Protein AF-0000000072545604 (afdb_homodimer)

Radius of gyration: 24.73 Å; Cα contacts (8 Å, |Δi|>4): 692; chains: 2; bounding box: 45×72×50 Å

pLDDT: mean 94.94, std 4.81, range [58.47, 98.81]

Solvent-accessible surface area (backbone atoms only — not comparable to full-atom values): 23671 Å² total; per-residue (Å²): 130,85,77,63,46,30,31,29,39,37,62,46,78,51,24,49,61,66,58,56,50,55,65,50,49,66,22,62,32,35,44,69,42,68,69,63,58,67,57,43,48,42,45,94,83,35,40,44,55,57,47,21,73,75,38,30,64,72,27,38,55,61,40,51,52,48,50,40,52,57,32,48,52,59,54,61,64,79,57,95,70,41,44,32,40,37,27,51,41,45,53,58,49,48,52,54,29,52,50,43,47,35,39,76,68,68,33,35,51,69,56,50,54,51,52,54,47,53,51,51,55,46,35,72,75,68,41,79,67,73,42,59,32,30,38,38,31,43,47,50,42,68,56,12,50,52,46,45,63,71,70,60,47,81,88,56,64,81,69,50,62,68,58,41,44,48,43,44,52,29,47,41,38,42,74,69,68,30,75,85,43,84,63,82,40,54,73,46,78,42,70,41,74,60,56,72,69,57,35,52,52,54,50,60,72,41,42,53,65,75,43,72,72,50,79,82,36,115,130,86,76,62,45,30,31,29,40,38,62,48,78,52,23,49,60,67,59,56,50,55,65,50,50,65,24,63,33,35,43,70,42,69,68,62,58,68,56,40,48,41,45,93,82,36,39,46,55,57,46,21,74,75,37,30,64,71,28,37,55,62,40,50,52,47,50,40,50,56,34,48,51,59,56,63,63,80,56,95,69,41,43,32,39,37,26,52,42,47,54,59,48,47,53,55,29,54,50,43,48,35,40,75,68,70,34,35,50,69,58,50,53,51,52,52,46,52,52,50,57,46,36,75,76,67,58,70,67,72,43,58,31,31,37,38,30,42,47,50,40,68,56,13,50,52,46,45,62,71,69,60,48,79,89,57,63,81,70,51,65,68,58,40,44,48,43,44,49,28,46,41,38,43,75,69,68,29,77,85,42,84,65,80,39,53,74,46,79,42,70,41,72,60,56,71,69,57,37,51,51,54,49,60,72,42,39,53,66,74,44,70,72,52,80,82,35,116

Organism: Lottia gigantea (NCBI:txid225164)

Structure (mmCIF, N/CA/C/O backbone):
data_AF-0000000072545604-model_v1
#
loop_
_entity.id
_entity.type
_entity.pdbx_description
1 polymer 'Deoxynucleoside kinase domain-containing protein'
#
loop_
_atom_site.group_PDB
_atom_site.id
_atom_site.type_symbol
_atom_site.label_atom_id
_atom_site.label_alt_id
_atom_site.label_comp_id
_atom_site.label_asym_id
_atom_site.label_entity_id
_atom_site.label_seq_id
_atom_site.pdbx_PDB_ins_code
_atom_site.Cartn_x
_atom_site.Cartn_y
_atom_site.Cartn_z
_atom_site.occupancy
_atom_site.B_iso_or_equiv
_atom_site.auth_seq_id
_atom_site.auth_comp_id
_atom_site.auth_asym_id
_atom_site.auth_atom_id
_atom_site.pdbx_PDB_model_num
ATOM 1 N N . MET A 1 1 ? -24.25 -4.395 -7.613 1 58.56 1 MET A N 1
ATOM 2 C CA . MET A 1 1 ? -23.328 -4.867 -8.641 1 58.56 1 MET A CA 1
ATOM 3 C C . MET A 1 1 ? -23.266 -6.391 -8.664 1 58.56 1 MET A C 1
ATOM 5 O O . MET A 1 1 ? -23.484 -7.039 -7.641 1 58.56 1 MET A O 1
ATOM 9 N N . LYS A 1 2 ? -23.297 -6.961 -9.906 1 78.19 2 LYS A N 1
ATOM 10 C CA . LYS A 1 2 ? -23.188 -8.406 -10.07 1 78.19 2 LYS A CA 1
ATOM 11 C C . LYS A 1 2 ? -21.969 -8.961 -9.336 1 78.19 2 LYS A C 1
ATOM 13 O O . LYS A 1 2 ? -20.891 -8.359 -9.367 1 78.19 2 LYS A O 1
ATOM 18 N N . LYS A 1 3 ? -22.156 -9.977 -8.562 1 87.12 3 LYS A N 1
ATOM 19 C CA . LYS A 1 3 ? -21.062 -10.594 -7.82 1 87.12 3 LYS A CA 1
ATOM 20 C C . LYS A 1 3 ? -20.078 -11.281 -8.766 1 87.12 3 LYS A C 1
ATOM 22 O O . LYS A 1 3 ? -20.484 -12.031 -9.656 1 87.12 3 LYS A O 1
ATOM 27 N N . ILE A 1 4 ? -18.812 -10.992 -8.648 1 93.56 4 ILE A N 1
ATOM 28 C CA . ILE A 1 4 ? -17.75 -11.656 -9.406 1 93.56 4 ILE A CA 1
ATOM 29 C C . ILE A 1 4 ? -17 -12.633 -8.5 1 93.56 4 ILE A C 1
ATOM 31 O O . ILE A 1 4 ? -16.594 -12.273 -7.395 1 93.56 4 ILE A O 1
ATOM 35 N N . PHE A 1 5 ? -16.906 -13.891 -8.945 1 96 5 PHE A N 1
ATOM 36 C CA . PHE A 1 5 ? -16.125 -14.891 -8.219 1 96 5 PHE A CA 1
ATOM 37 C C . PHE A 1 5 ? -14.648 -14.781 -8.555 1 96 5 PHE A C 1
ATOM 39 O O . PHE A 1 5 ? -14.281 -14.641 -9.719 1 96 5 PHE A O 1
ATOM 46 N N . SER A 1 6 ? -13.875 -14.797 -7.504 1 96.69 6 SER A N 1
ATOM 47 C CA . SER A 1 6 ? -12.438 -14.586 -7.66 1 96.69 6 SER A CA 1
ATOM 48 C C . SER A 1 6 ? -11.664 -15.883 -7.457 1 96.69 6 SER A C 1
ATOM 50 O O . SER A 1 6 ? -11.75 -16.5 -6.395 1 96.69 6 SER A O 1
ATOM 52 N N . VAL A 1 7 ? -10.852 -16.266 -8.484 1 97.88 7 VAL A N 1
ATOM 53 C CA . VAL A 1 7 ? -10.031 -17.469 -8.438 1 97.88 7 VAL A CA 1
ATOM 54 C C . VAL A 1 7 ? -8.562 -17.094 -8.648 1 97.88 7 VAL A C 1
ATOM 56 O O . VAL A 1 7 ? -8.219 -16.406 -9.602 1 97.88 7 VAL A O 1
ATOM 59 N N . ALA A 1 8 ? -7.727 -17.516 -7.75 1 98.44 8 ALA A N 1
ATOM 60 C CA . ALA A 1 8 ? -6.289 -17.328 -7.934 1 98.44 8 ALA A CA 1
ATOM 61 C C . ALA A 1 8 ? -5.605 -18.656 -8.273 1 98.44 8 ALA A C 1
ATOM 63 O O . ALA A 1 8 ? -5.836 -19.672 -7.602 1 98.44 8 ALA A O 1
ATOM 64 N N . VAL A 1 9 ? -4.789 -18.609 -9.305 1 98.62 9 VAL A N 1
ATOM 65 C CA . VAL A 1 9 ? -3.98 -19.766 -9.664 1 98.62 9 VAL A CA 1
ATOM 66 C C . VAL A 1 9 ? -2.566 -19.609 -9.117 1 98.62 9 VAL A C 1
ATOM 68 O O . VAL A 1 9 ? -1.841 -18.688 -9.516 1 98.62 9 VAL A O 1
ATOM 71 N N . GLU A 1 10 ? -2.213 -20.469 -8.242 1 98.75 10 GLU A N 1
ATOM 72 C CA . GLU A 1 10 ? -0.945 -20.406 -7.52 1 98.75 10 GLU A CA 1
ATOM 73 C C . GLU A 1 10 ? -0.049 -21.594 -7.867 1 98.75 10 GLU A C 1
ATOM 75 O O . GLU A 1 10 ? -0.537 -22.641 -8.273 1 98.75 10 GLU A O 1
ATOM 80 N N . GLY A 1 11 ? 1.241 -21.375 -7.66 1 98.56 11 GLY A N 1
ATOM 81 C CA . GLY A 1 11 ? 2.223 -22.422 -7.914 1 98.56 11 GLY A CA 1
ATOM 82 C C . GLY A 1 11 ? 3.6 -21.875 -8.242 1 98.56 11 GLY A C 1
ATOM 83 O O . GLY A 1 11 ? 3.762 -20.672 -8.453 1 98.56 11 GLY A O 1
ATOM 84 N N . ASN A 1 12 ? 4.539 -22.781 -8.289 1 98.12 12 ASN A N 1
ATOM 85 C CA . ASN A 1 12 ? 5.926 -22.453 -8.609 1 98.12 12 ASN A CA 1
ATOM 86 C C . ASN A 1 12 ? 6.066 -21.938 -10.039 1 98.12 12 ASN A C 1
ATOM 88 O O . ASN A 1 12 ? 5.117 -22 -10.82 1 98.12 12 ASN A O 1
ATOM 92 N N . ILE A 1 13 ? 7.184 -21.297 -10.25 1 95.75 13 ILE A N 1
ATOM 93 C CA . ILE A 1 13 ? 7.531 -20.984 -11.633 1 95.75 13 ILE A CA 1
ATOM 94 C C . ILE A 1 13 ? 7.66 -22.266 -12.445 1 95.75 13 ILE A C 1
ATOM 96 O O . ILE A 1 13 ? 8.312 -23.219 -12.016 1 95.75 13 ILE A O 1
ATOM 100 N N . GLY A 1 14 ? 6.93 -22.312 -13.555 1 95.19 14 GLY A N 1
ATOM 101 C CA . GLY A 1 14 ? 6.992 -23.5 -14.391 1 95.19 14 GLY A CA 1
ATOM 102 C C . GLY A 1 14 ? 6.008 -24.578 -13.969 1 95.19 14 GLY A C 1
ATOM 103 O O . GLY A 1 14 ? 6.062 -25.703 -14.469 1 95.19 14 GLY A O 1
ATOM 104 N N . SER A 1 15 ? 5.098 -24.219 -13.086 1 97.25 15 SER A N 1
ATOM 105 C CA . SER A 1 15 ? 4.203 -25.234 -12.562 1 97.25 15 SER A CA 1
ATOM 106 C C . SER A 1 15 ? 3.035 -25.5 -13.508 1 97.25 15 SER A C 1
ATOM 108 O O . SER A 1 15 ? 2.275 -26.453 -13.328 1 97.25 15 SER A O 1
ATOM 110 N N . GLY A 1 16 ? 2.818 -24.625 -14.516 1 94.75 16 GLY A N 1
ATOM 111 C CA . GLY A 1 16 ? 1.759 -24.859 -15.484 1 94.75 16 GLY A CA 1
ATOM 112 C C . GLY A 1 16 ? 0.586 -23.906 -15.312 1 94.75 16 GLY A C 1
ATOM 113 O O . GLY A 1 16 ? -0.517 -24.188 -15.789 1 94.75 16 GLY A O 1
ATOM 114 N N . LYS A 1 17 ? 0.776 -22.812 -14.617 1 95.94 17 LYS A N 1
ATOM 115 C CA . LYS A 1 17 ? -0.293 -21.844 -14.375 1 95.94 17 LYS A CA 1
ATOM 116 C C . LYS A 1 17 ? -0.859 -21.312 -15.688 1 95.94 17 LYS A C 1
ATOM 118 O O . LYS A 1 17 ? -2.078 -21.219 -15.859 1 95.94 17 LYS A O 1
ATOM 123 N N . THR A 1 18 ? 0.037 -20.953 -16.594 1 91.25 18 THR A N 1
ATOM 124 C CA . THR A 1 18 ? -0.375 -20.391 -17.859 1 91.25 18 THR A CA 1
ATOM 125 C C . THR A 1 18 ? -1.271 -21.359 -18.625 1 91.25 18 THR A C 1
ATOM 127 O O . THR A 1 18 ? -2.248 -20.953 -19.25 1 91.25 18 THR A O 1
ATOM 130 N N . THR A 1 19 ? -0.953 -22.625 -18.578 1 91.62 19 THR A N 1
ATOM 131 C CA . THR A 1 19 ? -1.765 -23.641 -19.234 1 91.62 19 THR A CA 1
ATOM 132 C C . THR A 1 19 ? -3.182 -23.656 -18.672 1 91.62 19 THR A C 1
ATOM 134 O O . THR A 1 19 ? -4.156 -23.656 -19.422 1 91.62 19 THR A O 1
ATOM 137 N N . LEU A 1 20 ? -3.295 -23.688 -17.375 1 96 20 LEU A N 1
ATOM 138 C CA . LEU A 1 20 ? -4.609 -23.672 -16.75 1 96 20 LEU A CA 1
ATOM 139 C C . LEU A 1 20 ? -5.363 -22.391 -17.109 1 96 20 LEU A C 1
ATOM 141 O O . LEU A 1 20 ? -6.535 -22.438 -17.484 1 96 20 LEU A O 1
ATOM 145 N N . LEU A 1 21 ? -4.723 -21.266 -17 1 96.81 21 LEU A N 1
ATOM 146 C CA . LEU A 1 21 ? -5.352 -19.984 -17.312 1 96.81 21 LEU A CA 1
ATOM 147 C C . LEU A 1 21 ? -5.836 -19.953 -18.75 1 96.81 21 LEU A C 1
ATOM 149 O O . LEU A 1 21 ? -6.938 -19.469 -19.031 1 96.81 21 LEU A O 1
ATOM 153 N N . ASN A 1 22 ? -5.027 -20.469 -19.625 1 93.69 22 ASN A N 1
ATOM 154 C CA . ASN A 1 22 ? -5.406 -20.516 -21.047 1 93.69 22 ASN A CA 1
ATOM 155 C C . ASN A 1 22 ? -6.633 -21.391 -21.266 1 93.69 22 ASN A C 1
ATOM 157 O O . ASN A 1 22 ? -7.461 -21.109 -22.125 1 93.69 22 ASN A O 1
ATOM 161 N N . PHE A 1 23 ? -6.715 -22.469 -20.547 1 95.19 23 PHE A N 1
ATOM 162 C CA . PHE A 1 23 ? -7.871 -23.344 -20.641 1 95.19 23 PHE A CA 1
ATOM 163 C C . PHE A 1 23 ? -9.156 -22.578 -20.359 1 95.19 23 PHE A C 1
ATOM 165 O O . PHE A 1 23 ? -10.156 -22.75 -21.062 1 95.19 23 PHE A O 1
ATOM 172 N N . PHE A 1 24 ? -9.172 -21.719 -19.406 1 97.06 24 PHE A N 1
ATOM 173 C CA . PHE A 1 24 ? -10.391 -21.031 -18.969 1 97.06 24 PHE A CA 1
ATOM 174 C C . PHE A 1 24 ? -10.602 -19.75 -19.766 1 97.06 24 PHE A C 1
ATOM 176 O O . PHE A 1 24 ? -11.688 -19.172 -19.75 1 97.06 24 PHE A O 1
ATOM 183 N N . LYS A 1 25 ? -9.547 -19.328 -20.406 1 95.69 25 LYS A N 1
ATOM 184 C CA . LYS A 1 25 ? -9.609 -18.078 -21.172 1 95.69 25 LYS A CA 1
ATOM 185 C C . LYS A 1 25 ? -10.641 -18.172 -22.297 1 95.69 25 LYS A C 1
ATOM 187 O O . LYS A 1 25 ? -11.141 -17.156 -22.766 1 95.69 25 LYS A O 1
ATOM 192 N N . LYS A 1 26 ? -11.031 -19.344 -22.688 1 94.44 26 LYS A N 1
ATOM 193 C CA . LYS A 1 26 ? -11.953 -19.578 -23.797 1 94.44 26 LYS A CA 1
ATOM 194 C C . LYS A 1 26 ? -13.383 -19.203 -23.406 1 94.44 26 LYS A C 1
ATOM 196 O O . LYS A 1 26 ? -14.242 -19.047 -24.266 1 94.44 26 LYS A O 1
ATOM 201 N N . TYR A 1 27 ? -13.656 -19.094 -22.172 1 96.25 27 TYR A N 1
ATOM 202 C CA . TYR A 1 27 ? -15.008 -18.781 -21.719 1 96.25 27 TYR A CA 1
ATOM 203 C C . TYR A 1 27 ? -15.219 -17.266 -21.641 1 96.25 27 TYR A C 1
ATOM 205 O O . TYR A 1 27 ? -14.422 -16.547 -21.031 1 96.25 27 TYR A O 1
ATOM 213 N N . ARG A 1 28 ? -16.375 -16.797 -22.141 1 95.69 28 ARG A N 1
ATOM 214 C CA . ARG A 1 28 ? -16.656 -15.375 -22.266 1 95.69 28 ARG A CA 1
ATOM 215 C C . ARG A 1 28 ? -16.938 -14.742 -20.922 1 95.69 28 ARG A C 1
ATOM 217 O O . ARG A 1 28 ? -16.719 -13.539 -20.734 1 95.69 28 ARG A O 1
ATOM 224 N N . ASN A 1 29 ? -17.438 -15.555 -20.031 1 96.38 29 ASN A N 1
ATOM 225 C CA . ASN A 1 29 ? -17.781 -14.984 -18.734 1 96.38 29 ASN A CA 1
ATOM 226 C C . ASN A 1 29 ? -16.641 -15.125 -17.734 1 96.38 29 ASN A C 1
ATOM 228 O O . ASN A 1 29 ? -16.859 -14.969 -16.531 1 96.38 29 ASN A O 1
ATOM 232 N N . VAL A 1 30 ? -15.398 -15.477 -18.25 1 97.19 30 VAL A N 1
ATOM 233 C CA . VAL A 1 30 ? -14.203 -15.555 -17.422 1 97.19 30 VAL A CA 1
ATOM 234 C C . VAL A 1 30 ? -13.18 -14.523 -17.891 1 97.19 30 VAL A C 1
ATOM 236 O O . VAL A 1 30 ? -12.883 -14.43 -19.078 1 97.19 30 VAL A O 1
ATOM 239 N N . GLU A 1 31 ? -12.711 -13.695 -16.969 1 97.44 31 GLU A N 1
ATOM 240 C CA . GLU A 1 31 ? -11.578 -12.812 -17.25 1 97.44 31 GLU A CA 1
ATOM 241 C C . GLU A 1 31 ? -10.297 -13.359 -16.625 1 97.44 31 GLU A C 1
ATOM 243 O O . GLU A 1 31 ? -10.234 -13.594 -15.414 1 97.44 31 GLU A O 1
ATOM 248 N N . VAL A 1 32 ? -9.336 -13.562 -17.484 1 97.5 32 VAL A N 1
ATOM 249 C CA . VAL A 1 32 ? -8.031 -14.023 -17.016 1 97.5 32 VAL A CA 1
ATOM 250 C C . VAL A 1 32 ? -7.074 -12.836 -16.922 1 97.5 32 VAL A C 1
ATOM 252 O O . VAL A 1 32 ? -6.898 -12.086 -17.875 1 97.5 32 VAL A O 1
ATOM 255 N N . LEU A 1 33 ? -6.477 -12.672 -15.734 1 97.25 33 LEU A N 1
ATOM 256 C CA . LEU A 1 33 ? -5.484 -11.625 -15.508 1 97.25 33 LEU A CA 1
ATOM 257 C C . LEU A 1 33 ? -4.133 -12.227 -15.148 1 97.25 33 LEU A C 1
ATOM 259 O O . LEU A 1 33 ? -3.955 -12.75 -14.039 1 97.25 33 LEU A O 1
ATOM 263 N N . VAL A 1 34 ? -3.197 -12.125 -16.047 1 96.38 34 VAL A N 1
ATOM 264 C CA . VAL A 1 34 ? -1.864 -12.672 -15.82 1 96.38 34 VAL A CA 1
ATOM 265 C C . VAL A 1 34 ? -1.019 -11.68 -15.023 1 96.38 34 VAL A C 1
ATOM 267 O O . VAL A 1 34 ? -1.402 -10.516 -14.867 1 96.38 34 VAL A O 1
ATOM 270 N N . GLU A 1 35 ? 0.112 -12.117 -14.492 1 94.25 35 GLU A N 1
ATOM 271 C CA . GLU A 1 35 ? 1.041 -11.211 -13.828 1 94.25 35 GLU A CA 1
ATOM 272 C C . GLU A 1 35 ? 1.521 -10.117 -14.781 1 94.25 35 GLU A C 1
ATOM 274 O O . GLU A 1 35 ? 1.964 -10.406 -15.891 1 94.25 35 GLU A O 1
ATOM 279 N N . PRO A 1 36 ? 1.403 -8.961 -14.367 1 94.56 36 PRO A N 1
ATOM 280 C CA . PRO A 1 36 ? 1.802 -7.859 -15.25 1 94.56 36 PRO A CA 1
ATOM 281 C C . PRO A 1 36 ? 3.305 -7.586 -15.211 1 94.56 36 PRO A C 1
ATOM 283 O O . PRO A 1 36 ? 3.727 -6.488 -14.844 1 94.56 36 PRO A O 1
ATOM 286 N N . VAL A 1 37 ? 4.109 -8.477 -15.672 1 92.5 37 VAL A N 1
ATOM 287 C CA . VAL A 1 37 ? 5.566 -8.414 -15.609 1 92.5 37 VAL A CA 1
ATOM 288 C C . VAL A 1 37 ? 6.066 -7.199 -16.391 1 92.5 37 VAL A C 1
ATOM 290 O O . VAL A 1 37 ? 7.027 -6.543 -15.984 1 92.5 37 VAL A O 1
ATOM 293 N N . GLU A 1 38 ? 5.406 -6.934 -17.438 1 94.19 38 GLU A N 1
ATOM 294 C CA . GLU A 1 38 ? 5.812 -5.793 -18.266 1 94.19 38 GLU A CA 1
ATOM 295 C C . GLU A 1 38 ? 5.715 -4.488 -17.469 1 94.19 38 GLU A C 1
ATOM 297 O O . GLU A 1 38 ? 6.535 -3.586 -17.656 1 94.19 38 GLU A O 1
ATOM 302 N N . LYS A 1 39 ? 4.719 -4.371 -16.625 1 96.19 39 LYS A N 1
ATOM 303 C CA . LYS A 1 39 ? 4.609 -3.197 -15.766 1 96.19 39 LYS A CA 1
ATOM 304 C C . LYS A 1 39 ? 5.805 -3.096 -14.828 1 96.19 39 LYS A C 1
ATOM 306 O O . LYS A 1 39 ? 6.273 -1.995 -14.523 1 96.19 39 LYS A O 1
ATOM 311 N N . TRP A 1 40 ? 6.301 -4.203 -14.383 1 97 40 TRP A N 1
ATOM 312 C CA . TRP A 1 40 ? 7.418 -4.23 -13.445 1 97 40 TRP A CA 1
ATOM 313 C C . TRP A 1 40 ? 8.727 -3.861 -14.141 1 97 40 TRP A C 1
ATOM 315 O O . TRP A 1 40 ? 9.633 -3.311 -13.516 1 97 40 TRP A O 1
ATOM 325 N N . LYS A 1 41 ? 8.773 -4.152 -15.422 1 95.81 41 LYS A N 1
ATOM 326 C CA . LYS A 1 41 ? 10 -3.949 -16.188 1 95.81 41 LYS A CA 1
ATOM 327 C C . LYS A 1 41 ? 10.086 -2.52 -16.719 1 95.81 41 LYS A C 1
ATOM 329 O O . LYS A 1 41 ? 11.133 -2.096 -17.203 1 95.81 41 LYS A O 1
ATOM 334 N N . ASN A 1 42 ? 8.969 -1.861 -16.609 1 97 42 ASN A N 1
ATOM 335 C CA . ASN A 1 42 ? 8.977 -0.488 -17.109 1 97 42 ASN A CA 1
ATOM 336 C C . ASN A 1 42 ? 8.07 0.413 -16.281 1 97 42 ASN A C 1
ATOM 338 O O . ASN A 1 42 ? 6.906 0.616 -16.625 1 97 42 ASN A O 1
ATOM 342 N N . ILE A 1 43 ? 8.617 1.006 -15.312 1 96.44 43 ILE A N 1
ATOM 343 C CA . ILE A 1 43 ? 7.953 2.035 -14.523 1 96.44 43 ILE A CA 1
ATOM 344 C C . ILE A 1 43 ? 8.555 3.402 -14.852 1 96.44 43 ILE A C 1
ATOM 346 O O . ILE A 1 43 ? 9.594 3.777 -14.305 1 96.44 43 ILE A O 1
ATOM 350 N N . LYS A 1 44 ? 7.879 4.086 -15.727 1 94.94 44 LYS A N 1
ATOM 351 C CA . LYS A 1 44 ? 8.359 5.379 -16.203 1 94.94 44 LYS A CA 1
ATOM 352 C C . LYS A 1 44 ? 9.789 5.273 -16.734 1 94.94 44 LYS A C 1
ATOM 354 O O . LYS A 1 44 ? 10.641 6.098 -16.391 1 94.94 44 LYS A O 1
ATOM 359 N N . GLY A 1 45 ? 10.07 4.152 -17.438 1 95.12 45 GLY A N 1
ATOM 360 C CA . GLY A 1 45 ? 11.352 3.977 -18.094 1 95.12 45 GLY A CA 1
ATOM 361 C C . GLY A 1 45 ? 12.336 3.156 -17.281 1 95.12 45 GLY A C 1
ATOM 362 O O . GLY A 1 45 ? 13.414 2.812 -17.766 1 95.12 45 GLY A O 1
ATOM 363 N N . PHE A 1 46 ? 11.961 2.803 -16.062 1 95.88 46 PHE A N 1
ATOM 364 C CA . PHE A 1 46 ? 12.867 2.057 -15.188 1 95.88 46 PHE A CA 1
ATOM 365 C C . PHE A 1 46 ? 12.43 0.602 -15.078 1 95.88 46 PHE A C 1
ATOM 367 O O . PHE A 1 46 ? 11.234 0.315 -14.969 1 95.88 46 PHE A O 1
ATOM 374 N N . ASN A 1 47 ? 13.336 -0.258 -15.133 1 96.19 47 ASN A N 1
ATOM 375 C CA . ASN A 1 47 ? 13.094 -1.684 -14.938 1 96.19 47 ASN A CA 1
ATOM 376 C C . ASN A 1 47 ? 13.25 -2.086 -13.469 1 96.19 47 ASN A C 1
ATOM 378 O O . ASN A 1 47 ? 14.352 -2.432 -13.039 1 96.19 47 ASN A O 1
ATOM 382 N N . SER A 1 48 ? 12.188 -2.104 -12.727 1 96.81 48 SER A N 1
ATOM 383 C CA . SER A 1 48 ? 12.227 -2.363 -11.289 1 96.81 48 SER A CA 1
ATOM 384 C C . SER A 1 48 ? 12.641 -3.803 -11 1 96.81 48 SER A C 1
ATOM 386 O O . SER A 1 48 ? 13.32 -4.07 -10.008 1 96.81 48 SER A O 1
ATOM 388 N N . LEU A 1 49 ? 12.211 -4.691 -11.836 1 94.25 49 LEU A N 1
ATOM 389 C CA . LEU A 1 49 ? 12.586 -6.094 -11.68 1 94.25 49 LEU A CA 1
ATOM 390 C C . LEU A 1 49 ? 14.102 -6.266 -11.781 1 94.25 49 LEU A C 1
ATOM 392 O O . LEU A 1 49 ? 14.711 -6.918 -10.93 1 94.25 49 LEU A O 1
ATOM 396 N N . ASP A 1 50 ? 14.641 -5.656 -12.711 1 93.94 50 ASP A N 1
ATOM 397 C CA . ASP A 1 50 ? 16.094 -5.703 -12.898 1 93.94 50 ASP A CA 1
ATOM 398 C C . ASP A 1 50 ? 16.812 -5.086 -11.703 1 93.94 50 ASP A C 1
ATOM 400 O O . ASP A 1 50 ? 17.812 -5.629 -11.234 1 93.94 50 ASP A O 1
ATOM 404 N N . LEU A 1 51 ? 16.344 -3.963 -11.25 1 95.12 51 LEU A N 1
ATOM 405 C CA . LEU A 1 51 ? 16.938 -3.309 -10.094 1 95.12 51 LEU A CA 1
ATOM 406 C C . LEU A 1 51 ? 16.922 -4.23 -8.883 1 95.12 51 LEU A C 1
ATOM 408 O O . LEU A 1 51 ? 17.922 -4.336 -8.164 1 95.12 51 LEU A O 1
ATOM 412 N N . MET A 1 52 ? 15.836 -4.902 -8.688 1 94.81 52 MET A N 1
ATOM 413 C CA . MET A 1 52 ? 15.711 -5.812 -7.551 1 94.81 52 MET A CA 1
ATOM 414 C C . MET A 1 52 ? 16.734 -6.938 -7.645 1 94.81 52 MET A C 1
ATOM 416 O O . MET A 1 52 ? 17.406 -7.254 -6.66 1 94.81 52 MET A O 1
ATOM 420 N N . TYR A 1 53 ? 16.906 -7.477 -8.812 1 89 53 TYR A N 1
ATOM 421 C CA . TYR A 1 53 ? 17.859 -8.578 -8.969 1 89 53 TYR A CA 1
ATOM 422 C C . TYR A 1 53 ? 19.297 -8.094 -8.805 1 89 53 TYR A C 1
ATOM 424 O O . TYR A 1 53 ? 20.141 -8.82 -8.289 1 89 53 TYR A O 1
ATOM 432 N N . LYS A 1 54 ? 19.562 -6.91 -9.18 1 93.12 54 LYS A N 1
ATOM 433 C CA . LYS A 1 54 ? 20.906 -6.352 -9.102 1 93.12 54 LYS A CA 1
ATOM 434 C C . LYS A 1 54 ? 21.266 -5.98 -7.664 1 93.12 54 LYS A C 1
ATOM 436 O O . LYS A 1 54 ? 22.422 -6.117 -7.25 1 93.12 54 LYS A O 1
ATOM 441 N N . ASP A 1 55 ? 20.297 -5.473 -6.934 1 95.56 55 ASP A N 1
ATOM 442 C CA . ASP A 1 55 ? 20.5 -5.066 -5.547 1 95.56 55 ASP A CA 1
ATOM 443 C C . ASP A 1 55 ? 19.219 -5.281 -4.727 1 95.56 55 ASP A C 1
ATOM 445 O O . ASP A 1 55 ? 18.516 -4.324 -4.414 1 95.56 55 ASP A O 1
ATOM 449 N N . ALA A 1 56 ? 19.078 -6.535 -4.34 1 93.62 56 ALA A N 1
ATOM 450 C CA . ALA A 1 56 ? 17.859 -6.91 -3.635 1 93.62 56 ALA A CA 1
ATOM 451 C C . ALA A 1 56 ? 17.75 -6.191 -2.293 1 93.62 56 ALA A C 1
ATOM 453 O O . ALA A 1 56 ? 16.656 -5.785 -1.882 1 93.62 56 ALA A O 1
ATOM 454 N N . THR A 1 57 ? 18.812 -5.953 -1.635 1 93.81 57 THR A N 1
ATOM 455 C CA . THR A 1 57 ? 18.797 -5.324 -0.319 1 93.81 57 THR A CA 1
ATOM 456 C C . THR A 1 57 ? 18.172 -3.932 -0.393 1 93.81 57 THR A C 1
ATOM 458 O O . THR A 1 57 ? 17.422 -3.531 0.496 1 93.81 57 THR A O 1
ATOM 461 N N . ARG A 1 58 ? 18.469 -3.297 -1.498 1 95.62 58 ARG A N 1
ATOM 462 C CA . ARG A 1 58 ? 17.953 -1.944 -1.678 1 95.62 58 ARG A CA 1
ATOM 463 C C . ARG A 1 58 ? 16.547 -1.972 -2.266 1 95.62 58 ARG A C 1
ATOM 465 O O . ARG A 1 58 ? 15.68 -1.185 -1.866 1 95.62 58 ARG A O 1
ATOM 472 N N . TRP A 1 59 ? 16.281 -2.867 -3.164 1 96.88 59 TRP A N 1
ATOM 473 C CA . TRP A 1 59 ? 15.156 -2.641 -4.066 1 96.88 59 TRP A CA 1
ATOM 474 C C . TRP A 1 59 ? 14.031 -3.633 -3.791 1 96.88 59 TRP A C 1
ATOM 476 O O . TRP A 1 59 ? 12.906 -3.447 -4.258 1 96.88 59 TRP A O 1
ATOM 486 N N . SER A 1 60 ? 14.281 -4.668 -2.992 1 96.62 60 SER A N 1
ATOM 487 C CA . SER A 1 60 ? 13.281 -5.715 -2.82 1 96.62 60 SER A CA 1
ATOM 488 C C . SER A 1 60 ? 12.008 -5.156 -2.193 1 96.62 60 SER A C 1
ATOM 490 O O . SER A 1 60 ? 10.898 -5.539 -2.58 1 96.62 60 SER A O 1
ATOM 492 N N . SER A 1 61 ? 12.219 -4.273 -1.251 1 97 61 SER A N 1
ATOM 493 C CA . SER A 1 61 ? 11.055 -3.707 -0.584 1 97 61 SER A CA 1
ATOM 494 C C . SER A 1 61 ? 10.203 -2.885 -1.552 1 97 61 SER A C 1
ATOM 496 O O . SER A 1 61 ? 8.984 -3.057 -1.622 1 97 61 SER A O 1
ATOM 498 N N . ALA A 1 62 ? 10.859 -1.981 -2.24 1 97.44 62 ALA A N 1
ATOM 499 C CA . ALA A 1 62 ? 10.148 -1.149 -3.209 1 97.44 62 ALA A CA 1
ATOM 500 C C . ALA A 1 62 ? 9.5 -2.004 -4.293 1 97.44 62 ALA A C 1
ATOM 502 O O . ALA A 1 62 ? 8.336 -1.782 -4.656 1 97.44 62 ALA A O 1
ATOM 503 N N . PHE A 1 63 ? 10.219 -2.982 -4.75 1 98.19 63 PHE A N 1
ATOM 504 C CA . PHE A 1 63 ? 9.727 -3.848 -5.816 1 98.19 63 PHE A CA 1
ATOM 505 C C . PHE A 1 63 ? 8.523 -4.656 -5.352 1 98.19 63 PHE A C 1
ATOM 507 O O . PHE A 1 63 ? 7.488 -4.684 -6.023 1 98.19 63 PHE A O 1
ATOM 514 N N . GLN A 1 64 ? 8.633 -5.301 -4.23 1 98.38 64 GLN A N 1
ATOM 515 C CA . GLN A 1 64 ? 7.547 -6.137 -3.732 1 98.38 64 GLN A CA 1
ATOM 516 C C . GLN A 1 64 ? 6.328 -5.293 -3.369 1 98.38 64 GLN A C 1
ATOM 518 O O . GLN A 1 64 ? 5.191 -5.738 -3.521 1 98.38 64 GLN A O 1
ATOM 523 N N . SER A 1 65 ? 6.598 -4.082 -2.881 1 98.44 65 SER A N 1
ATOM 524 C CA . SER A 1 65 ? 5.492 -3.148 -2.689 1 98.44 65 SER A CA 1
ATOM 525 C C . SER A 1 65 ? 4.75 -2.893 -3.996 1 98.44 65 SER A C 1
ATOM 527 O O . SER A 1 65 ? 3.518 -2.918 -4.031 1 98.44 65 SER A O 1
ATOM 529 N N . TYR A 1 66 ? 5.469 -2.693 -5.035 1 98.31 66 TYR A N 1
ATOM 530 C CA . TYR A 1 66 ? 4.863 -2.432 -6.336 1 98.31 66 TYR A CA 1
ATOM 531 C C . TYR A 1 66 ? 4.148 -3.67 -6.867 1 98.31 66 TYR A C 1
ATOM 533 O O . TYR A 1 66 ? 3.066 -3.568 -7.445 1 98.31 66 TYR A O 1
ATOM 541 N N . VAL A 1 67 ? 4.738 -4.824 -6.668 1 98.12 67 VAL A N 1
ATOM 542 C CA . VAL A 1 67 ? 4.086 -6.078 -7.02 1 98.12 67 VAL A CA 1
ATOM 543 C C . VAL A 1 67 ? 2.746 -6.188 -6.297 1 98.12 67 VAL A C 1
ATOM 545 O O . VAL A 1 67 ? 1.726 -6.504 -6.914 1 98.12 67 VAL A O 1
ATOM 548 N N . THR A 1 68 ? 2.75 -5.891 -5.031 1 97.88 68 THR A N 1
ATOM 549 C CA . THR A 1 68 ? 1.529 -5.938 -4.234 1 97.88 68 THR A CA 1
ATOM 550 C C . THR A 1 68 ? 0.464 -5.016 -4.816 1 97.88 68 THR A C 1
ATOM 552 O O . THR A 1 68 ? -0.695 -5.41 -4.961 1 97.88 68 THR A O 1
ATOM 555 N N . LEU A 1 69 ? 0.857 -3.85 -5.195 1 97.31 69 LEU A N 1
ATOM 556 C CA . LEU A 1 69 ? -0.075 -2.898 -5.793 1 97.31 69 LEU A CA 1
ATOM 557 C C . LEU A 1 69 ? -0.686 -3.465 -7.07 1 97.31 69 LEU A C 1
ATOM 559 O O . LEU A 1 69 ? -1.903 -3.406 -7.258 1 97.31 69 LEU A O 1
ATOM 563 N N . THR A 1 70 ? 0.121 -4.012 -7.934 1 97.56 70 THR A N 1
ATOM 564 C CA . THR A 1 70 ? -0.366 -4.5 -9.219 1 97.56 70 THR A CA 1
ATOM 565 C C . THR A 1 70 ? -1.274 -5.711 -9.031 1 97.56 70 THR A C 1
ATOM 567 O O . THR A 1 70 ? -2.246 -5.887 -9.766 1 97.56 70 THR A O 1
ATOM 570 N N . MET A 1 71 ? -0.981 -6.527 -7.992 1 96.81 71 MET A N 1
ATOM 571 C CA . MET A 1 71 ? -1.87 -7.645 -7.688 1 96.81 71 MET A CA 1
ATOM 572 C C . MET A 1 71 ? -3.213 -7.145 -7.164 1 96.81 71 MET A C 1
ATOM 574 O O . MET A 1 71 ? -4.262 -7.707 -7.492 1 96.81 71 MET A O 1
ATOM 578 N N . LEU A 1 72 ? -3.152 -6.117 -6.355 1 95.5 72 LEU A N 1
ATOM 579 C CA . LEU A 1 72 ? -4.387 -5.523 -5.852 1 95.5 72 LEU A CA 1
ATOM 580 C C . LEU A 1 72 ? -5.242 -4.992 -7 1 95.5 72 LEU A C 1
ATOM 582 O O . LEU A 1 72 ? -6.465 -5.145 -6.988 1 95.5 72 LEU A O 1
ATOM 586 N N . GLN A 1 73 ? -4.602 -4.418 -7.906 1 95.12 73 GLN A N 1
ATOM 587 C CA . GLN A 1 73 ? -5.32 -3.934 -9.078 1 95.12 73 GLN A CA 1
ATOM 588 C C . GLN A 1 73 ? -6.027 -5.074 -9.805 1 95.12 73 GLN A C 1
ATOM 590 O O . GLN A 1 73 ? -7.172 -4.93 -10.234 1 95.12 73 GLN A O 1
ATOM 595 N N . ASN A 1 74 ? -5.375 -6.188 -9.906 1 95.06 74 ASN A N 1
ATOM 596 C CA . ASN A 1 74 ? -6 -7.363 -10.508 1 95.06 74 ASN A CA 1
ATOM 597 C C . ASN A 1 74 ? -7.18 -7.855 -9.68 1 95.06 74 ASN A C 1
ATOM 599 O O . ASN A 1 74 ? -8.211 -8.242 -10.227 1 95.06 74 ASN A O 1
ATOM 603 N N . HIS A 1 75 ? -6.996 -7.824 -8.375 1 93.81 75 HIS A N 1
ATOM 604 C CA . HIS A 1 75 ? -8.062 -8.25 -7.473 1 93.81 75 HIS A CA 1
ATOM 605 C C . HIS A 1 75 ? -9.312 -7.398 -7.656 1 93.81 75 HIS A C 1
ATOM 607 O O . HIS A 1 75 ? -10.43 -7.863 -7.406 1 93.81 75 HIS A O 1
ATOM 613 N N . HIS A 1 76 ? -9.148 -6.215 -8.133 1 92.12 76 HIS A N 1
ATOM 614 C CA . HIS A 1 76 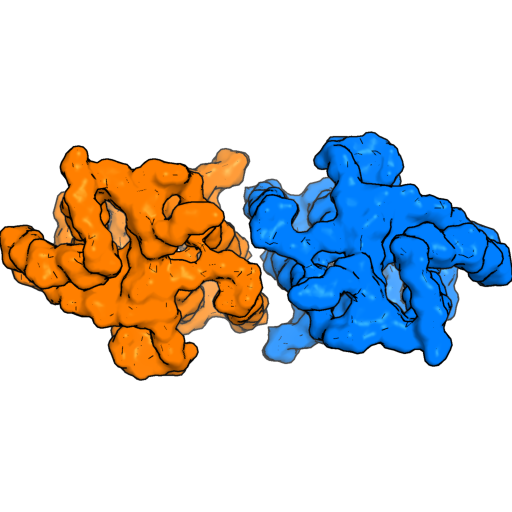? -10.258 -5.273 -8.188 1 92.12 76 HIS A CA 1
ATOM 615 C C . HIS A 1 76 ? -10.797 -5.129 -9.602 1 92.12 76 HIS A C 1
ATOM 617 O O . HIS A 1 76 ? -11.734 -4.367 -9.844 1 92.12 76 HIS A O 1
ATOM 623 N N . TYR A 1 77 ? -10.203 -5.859 -10.5 1 92.44 77 TYR A N 1
ATOM 624 C CA . TYR A 1 77 ? -10.688 -5.785 -11.875 1 92.44 77 TYR A CA 1
ATOM 625 C C . TYR A 1 77 ? -12.148 -6.203 -11.961 1 92.44 77 TYR A C 1
ATOM 627 O O . TYR A 1 77 ? -12.555 -7.203 -11.359 1 92.44 77 TYR A O 1
ATOM 635 N N . HIS A 1 78 ? -12.938 -5.375 -12.617 1 90.19 78 HIS A N 1
ATOM 636 C CA . HIS A 1 78 ? -14.367 -5.613 -12.766 1 90.19 78 HIS A CA 1
ATOM 637 C C . HIS A 1 78 ? -14.852 -5.195 -14.148 1 90.19 78 HIS A C 1
ATOM 639 O O . HIS A 1 78 ? -14.391 -4.188 -14.695 1 90.19 78 HIS A O 1
ATOM 645 N N . ASN A 1 79 ? -15.586 -6.07 -14.609 1 91.94 79 ASN A N 1
ATOM 646 C CA . ASN A 1 79 ? -16.344 -5.75 -15.812 1 91.94 79 ASN A CA 1
ATOM 647 C C . ASN A 1 79 ? -17.719 -6.398 -15.789 1 91.94 79 ASN A C 1
ATOM 649 O O . ASN A 1 79 ? -17.891 -7.488 -15.242 1 91.94 79 ASN A O 1
ATOM 653 N N . ASP A 1 80 ? -18.703 -5.723 -16.281 1 92.62 80 ASP A N 1
ATOM 654 C CA . ASP A 1 80 ? -20.094 -6.145 -16.172 1 92.62 80 ASP A CA 1
ATOM 655 C C . ASP A 1 80 ? -20.344 -7.418 -16.984 1 92.62 80 ASP A C 1
ATOM 657 O O . ASP A 1 80 ? -21.359 -8.078 -16.812 1 92.62 80 ASP A O 1
ATOM 661 N N . GLU A 1 81 ? -19.438 -7.844 -17.719 1 93.19 81 GLU A N 1
ATOM 662 C CA . GLU A 1 81 ? -19.656 -8.969 -18.609 1 93.19 81 GLU A CA 1
ATOM 663 C C . GLU A 1 81 ? -19.109 -10.266 -18.016 1 93.19 81 GLU A C 1
ATOM 665 O O . GLU A 1 81 ? -19.328 -11.352 -18.562 1 93.19 81 GLU A O 1
ATOM 670 N N . ILE A 1 82 ? -18.406 -10.148 -16.969 1 95.12 82 ILE A N 1
ATOM 671 C CA . ILE A 1 82 ? -17.75 -11.344 -16.453 1 95.12 82 ILE A CA 1
ATOM 672 C C . ILE A 1 82 ? -18.406 -11.766 -15.133 1 95.12 82 ILE A C 1
ATOM 674 O O . ILE A 1 82 ? -18.938 -10.922 -14.406 1 95.12 82 ILE A O 1
ATOM 678 N N . ASN A 1 83 ? -18.312 -13.133 -14.891 1 95.88 83 ASN A N 1
ATOM 679 C CA . ASN A 1 83 ? -18.781 -13.711 -13.633 1 95.88 83 ASN A CA 1
ATOM 680 C C . ASN A 1 83 ? -17.609 -14.219 -12.789 1 95.88 83 ASN A C 1
ATOM 682 O O . ASN A 1 83 ? -17.734 -14.344 -11.57 1 95.88 83 ASN A O 1
ATOM 686 N N . ILE A 1 84 ? -16.531 -14.508 -13.531 1 96.88 84 ILE A N 1
ATOM 687 C CA . ILE A 1 84 ? -15.375 -15.086 -12.852 1 96.88 84 ILE A CA 1
ATOM 688 C C . ILE A 1 84 ? -14.117 -14.305 -13.242 1 96.88 84 ILE A C 1
ATOM 690 O O . ILE A 1 84 ? -13.883 -14.047 -14.422 1 96.88 84 ILE A O 1
ATOM 694 N N . ARG A 1 85 ? -13.414 -13.938 -12.266 1 96.94 85 ARG A N 1
ATOM 695 C CA . ARG A 1 85 ? -12.078 -13.383 -12.438 1 96.94 85 ARG A CA 1
ATOM 696 C C . ARG A 1 85 ? -11.008 -14.375 -11.992 1 96.94 85 ARG A C 1
ATOM 698 O O . ARG A 1 85 ? -11 -14.812 -10.844 1 96.94 85 ARG A O 1
ATOM 705 N N . MET A 1 86 ? -10.156 -14.734 -12.914 1 97.5 86 MET A N 1
ATOM 706 C CA . MET A 1 86 ? -9.07 -15.664 -12.641 1 97.5 86 MET A CA 1
ATOM 707 C C . MET A 1 86 ? -7.715 -14.969 -12.75 1 97.5 86 MET A C 1
ATOM 709 O O . MET A 1 86 ? -7.355 -14.477 -13.82 1 97.5 86 MET A O 1
ATOM 713 N N . THR A 1 87 ? -6.984 -14.977 -11.641 1 97.56 87 THR A N 1
ATOM 714 C CA . THR A 1 87 ? -5.723 -14.242 -11.625 1 97.56 87 THR A CA 1
ATOM 715 C C . THR A 1 87 ? -4.543 -15.203 -11.5 1 97.56 87 THR A C 1
ATOM 717 O O . THR A 1 87 ? -4.621 -16.203 -10.781 1 97.56 87 THR A O 1
ATOM 720 N N . GLU A 1 88 ? -3.502 -14.852 -12.273 1 98 88 GLU A N 1
ATOM 721 C CA . GLU A 1 88 ? -2.225 -15.516 -12.031 1 98 88 GLU A CA 1
ATOM 722 C C . GLU A 1 88 ? -1.583 -15.008 -10.734 1 98 88 GLU A C 1
ATOM 724 O O . GLU A 1 88 ? -0.978 -13.938 -10.719 1 98 88 GLU A O 1
ATOM 729 N N . ARG A 1 89 ? -1.608 -15.727 -9.688 1 98 89 ARG A N 1
ATOM 730 C CA . ARG A 1 89 ? -1.162 -15.398 -8.344 1 98 89 ARG A CA 1
ATOM 731 C C . ARG A 1 89 ? -2.037 -14.312 -7.727 1 98 89 ARG A C 1
ATOM 733 O O . ARG A 1 89 ? -3.1 -13.984 -8.258 1 98 89 ARG A O 1
ATOM 740 N N . SER A 1 90 ? -1.771 -13.977 -6.516 1 97.69 90 SER A N 1
ATOM 741 C CA . SER A 1 90 ? -2.518 -13.008 -5.719 1 97.69 90 SER A CA 1
ATOM 742 C C . SER A 1 90 ? -1.598 -12.242 -4.777 1 97.69 90 SER A C 1
ATOM 744 O O . SER A 1 90 ? -0.39 -12.492 -4.738 1 97.69 90 SER A O 1
ATOM 746 N N . VAL A 1 91 ? -2.154 -11.344 -4.051 1 97.56 91 VAL A N 1
ATOM 747 C CA . VAL A 1 91 ? -1.39 -10.602 -3.055 1 97.56 91 VAL A CA 1
ATOM 748 C C . VAL A 1 91 ? -0.858 -11.562 -1.992 1 97.56 91 VAL A C 1
ATOM 750 O O . VAL A 1 91 ? 0.132 -11.273 -1.319 1 97.56 91 VAL A O 1
ATOM 753 N N . TYR A 1 92 ? -1.413 -12.734 -1.88 1 97.94 92 TYR A N 1
ATOM 754 C CA . TYR A 1 92 ? -1.049 -13.664 -0.817 1 97.94 92 TYR A CA 1
ATOM 755 C C . TYR A 1 92 ? 0.251 -14.383 -1.148 1 97.94 92 TYR A C 1
ATOM 757 O O . TYR A 1 92 ? 1.098 -14.586 -0.274 1 97.94 92 TYR A O 1
ATOM 765 N N . SER A 1 93 ? 0.396 -14.773 -2.361 1 98.06 93 SER A N 1
ATOM 766 C CA . SER A 1 93 ? 1.675 -15.391 -2.693 1 98.06 93 SER A CA 1
ATOM 767 C C . SER A 1 93 ? 2.803 -14.367 -2.697 1 98.06 93 SER A C 1
ATOM 769 O O . SER A 1 93 ? 3.945 -14.688 -2.371 1 98.06 93 SER A O 1
ATOM 771 N N . ALA A 1 94 ? 2.455 -13.102 -3.053 1 97.88 94 ALA A N 1
ATOM 772 C CA . ALA A 1 94 ? 3.455 -12.055 -2.885 1 97.88 94 ALA A CA 1
ATOM 773 C C . ALA A 1 94 ? 3.965 -12.008 -1.446 1 97.88 94 ALA A C 1
ATOM 775 O O . ALA A 1 94 ? 5.172 -11.914 -1.213 1 97.88 94 ALA A O 1
ATOM 776 N N . ARG A 1 95 ? 3.09 -12.172 -0.542 1 98.25 95 ARG A N 1
ATOM 777 C CA . ARG A 1 95 ? 3.408 -12.062 0.879 1 98.25 95 ARG A CA 1
ATOM 778 C C . ARG A 1 95 ? 4.051 -13.352 1.39 1 98.25 95 ARG A C 1
ATOM 780 O O . ARG A 1 95 ? 5.102 -13.312 2.033 1 98.25 95 ARG A O 1
ATOM 787 N N . TYR A 1 96 ? 3.445 -14.477 1.095 1 98.44 96 TYR A N 1
ATOM 788 C CA . TYR A 1 96 ? 3.775 -15.695 1.83 1 98.44 96 TYR A CA 1
ATOM 789 C C . TYR A 1 96 ? 4.801 -16.531 1.07 1 98.44 96 TYR A C 1
ATOM 791 O O . TYR A 1 96 ? 5.352 -17.484 1.612 1 98.44 96 TYR A O 1
ATOM 799 N N . CYS A 1 97 ? 5.094 -16.094 -0.153 1 98.5 97 CYS A N 1
ATOM 800 C CA . CYS A 1 97 ? 6.082 -16.844 -0.915 1 98.5 97 CYS A CA 1
ATOM 801 C C . CYS A 1 97 ? 7.258 -15.961 -1.308 1 98.5 97 CYS A C 1
ATOM 803 O O . CYS A 1 97 ? 8.391 -16.188 -0.88 1 98.5 97 CYS A O 1
ATOM 805 N N . PHE A 1 98 ? 6.984 -14.859 -1.949 1 98.19 98 PHE A N 1
ATOM 806 C CA . PHE A 1 98 ? 8.078 -14.102 -2.549 1 98.19 98 PHE A CA 1
ATOM 807 C C . PHE A 1 98 ? 8.734 -13.195 -1.518 1 98.19 98 PHE A C 1
ATOM 809 O O . PHE A 1 98 ? 9.961 -13.125 -1.441 1 98.19 98 PHE A O 1
ATOM 816 N N . ILE A 1 99 ? 7.977 -12.492 -0.733 1 98.5 99 ILE A N 1
ATOM 817 C CA . ILE A 1 99 ? 8.539 -11.672 0.332 1 98.5 99 ILE A CA 1
ATOM 818 C C . ILE A 1 99 ? 9.227 -12.562 1.365 1 98.5 99 ILE A C 1
ATOM 820 O O . ILE A 1 99 ? 10.336 -12.266 1.815 1 98.5 99 ILE A O 1
ATOM 824 N N . GLU A 1 100 ? 8.57 -13.727 1.671 1 98.38 100 GLU A N 1
ATOM 825 C CA . GLU A 1 100 ? 9.18 -14.68 2.596 1 98.38 100 GLU A CA 1
ATOM 826 C C . GLU A 1 100 ? 10.523 -15.172 2.068 1 98.38 100 GLU A C 1
ATOM 828 O O . GLU A 1 100 ? 11.492 -15.297 2.828 1 98.38 100 GLU A O 1
ATOM 833 N N . ASN A 1 101 ? 10.555 -15.461 0.843 1 97.81 101 ASN A N 1
ATOM 834 C CA . ASN A 1 101 ? 11.789 -15.945 0.239 1 97.81 101 ASN A CA 1
ATOM 835 C C . ASN A 1 101 ? 12.914 -14.922 0.367 1 97.81 101 ASN A C 1
ATOM 837 O O . ASN A 1 101 ? 14.039 -15.266 0.731 1 97.81 101 ASN A O 1
ATOM 841 N N . LEU A 1 102 ? 12.602 -13.664 0.061 1 97.88 102 LEU A N 1
ATOM 842 C CA . LEU A 1 102 ? 13.602 -12.609 0.142 1 97.88 102 LEU A CA 1
ATOM 843 C C . LEU A 1 102 ? 14.109 -12.445 1.572 1 97.88 102 LEU A C 1
ATOM 845 O O . LEU A 1 102 ? 15.312 -12.289 1.796 1 97.88 102 LEU A O 1
ATOM 849 N N . TYR A 1 103 ? 13.211 -12.531 2.494 1 98 103 TYR A N 1
ATOM 850 C CA . TYR A 1 103 ? 13.578 -12.367 3.896 1 98 103 TYR A CA 1
ATOM 851 C C . TYR A 1 103 ? 14.43 -13.539 4.375 1 98 103 TYR A C 1
ATOM 853 O O . TYR A 1 103 ? 15.5 -13.344 4.949 1 98 103 TYR A O 1
ATOM 861 N N . LYS A 1 104 ? 13.992 -14.727 4.102 1 96.75 104 LYS A N 1
ATOM 862 C CA . LYS A 1 104 ? 14.695 -15.93 4.531 1 96.75 104 LYS A CA 1
ATOM 863 C C . LYS A 1 104 ? 16.078 -16.016 3.883 1 96.75 104 LYS A C 1
ATOM 865 O O . LYS A 1 104 ? 17.016 -16.547 4.477 1 96.75 104 LYS A O 1
ATOM 870 N N . SER A 1 105 ? 16.188 -15.477 2.713 1 95.56 105 SER A N 1
ATOM 871 C CA . SER A 1 105 ? 17.453 -15.492 1.977 1 95.56 105 SER A CA 1
ATOM 872 C C . SER A 1 105 ? 18.344 -14.328 2.393 1 95.56 105 SER A C 1
ATOM 874 O O . SER A 1 105 ? 19.391 -14.094 1.779 1 95.56 105 SER A O 1
ATOM 876 N N . LYS A 1 106 ? 17.891 -13.523 3.365 1 96.56 106 LYS A N 1
ATOM 877 C CA . LYS A 1 106 ? 18.625 -12.406 3.938 1 96.56 106 LYS A CA 1
ATOM 878 C C . LYS A 1 106 ? 18.859 -11.305 2.902 1 96.56 106 LYS A C 1
ATOM 880 O O . LYS A 1 106 ? 19.859 -10.586 2.961 1 96.56 106 LYS A O 1
ATOM 885 N N . LEU A 1 107 ? 17.969 -11.297 1.977 1 96.38 107 LEU A N 1
ATOM 886 C CA . LEU A 1 107 ? 18.047 -10.281 0.925 1 96.38 107 LEU A CA 1
ATOM 887 C C . LEU A 1 107 ? 17.141 -9.094 1.25 1 96.38 107 LEU A C 1
ATOM 889 O O . LEU A 1 107 ? 17.266 -8.039 0.623 1 96.38 107 LEU A O 1
ATOM 893 N N . MET A 1 108 ? 16.328 -9.227 2.191 1 97.19 108 MET A N 1
ATOM 894 C CA . MET A 1 108 ? 15.438 -8.164 2.65 1 97.19 108 MET A CA 1
ATOM 895 C C . MET A 1 108 ? 15.688 -7.848 4.121 1 97.19 108 MET A C 1
ATOM 897 O O . MET A 1 108 ? 15.516 -8.711 4.984 1 97.19 108 MET A O 1
ATOM 901 N N . PRO A 1 109 ? 16.016 -6.609 4.363 1 96.5 109 PRO A N 1
ATOM 902 C CA . PRO A 1 109 ? 16.203 -6.223 5.766 1 96.5 109 PRO A CA 1
ATOM 903 C C . PRO A 1 109 ? 14.945 -6.449 6.605 1 96.5 109 PRO A C 1
ATOM 905 O O . PRO A 1 109 ? 13.828 -6.328 6.098 1 96.5 109 PRO A O 1
ATOM 908 N N . GLU A 1 110 ? 15.18 -6.695 7.871 1 97.12 110 GLU A N 1
ATOM 909 C CA . GLU A 1 110 ? 14.109 -7.027 8.805 1 97.12 110 GLU A CA 1
ATOM 910 C C . GLU A 1 110 ? 13.047 -5.934 8.844 1 97.12 110 GLU A C 1
ATOM 912 O O . GLU A 1 110 ? 11.852 -6.227 8.875 1 97.12 110 GLU A O 1
ATOM 917 N N . ILE A 1 111 ? 13.422 -4.711 8.805 1 97.5 111 ILE A N 1
ATOM 918 C CA . ILE A 1 111 ? 12.477 -3.604 8.922 1 97.5 111 ILE A CA 1
ATOM 919 C C . ILE A 1 111 ? 11.602 -3.541 7.668 1 97.5 111 ILE A C 1
ATOM 921 O O . ILE A 1 111 ? 10.406 -3.25 7.754 1 97.5 111 ILE A O 1
ATOM 925 N N . ASP A 1 112 ? 12.188 -3.832 6.5 1 98.19 112 ASP A N 1
ATOM 926 C CA . ASP A 1 112 ? 11.422 -3.9 5.262 1 98.19 112 ASP A CA 1
ATOM 927 C C . ASP A 1 112 ? 10.367 -5 5.328 1 98.19 112 ASP A C 1
ATOM 929 O O . ASP A 1 112 ? 9.203 -4.777 4.969 1 98.19 112 ASP A O 1
ATOM 933 N N . TYR A 1 113 ? 10.836 -6.102 5.801 1 98.31 113 TYR A N 1
ATOM 934 C CA . TYR A 1 113 ? 9.945 -7.246 5.969 1 98.31 113 TYR A CA 1
ATOM 935 C C . TYR A 1 113 ? 8.789 -6.898 6.891 1 98.31 113 TYR A C 1
ATOM 937 O O . TYR A 1 113 ? 7.633 -7.227 6.598 1 98.31 113 TYR A O 1
ATOM 945 N N . ALA A 1 114 ? 9.07 -6.203 7.949 1 98.12 114 ALA A N 1
ATOM 946 C CA . ALA A 1 114 ? 8.055 -5.812 8.93 1 98.12 114 ALA A CA 1
ATOM 947 C C . ALA A 1 114 ? 7.051 -4.844 8.312 1 98.12 114 ALA A C 1
ATOM 949 O O . ALA A 1 114 ? 5.84 -5.008 8.477 1 98.12 114 ALA A O 1
ATOM 950 N N . MET A 1 115 ? 7.504 -3.848 7.625 1 97.88 115 MET A N 1
ATOM 951 C CA . MET A 1 115 ? 6.633 -2.838 7.031 1 97.88 115 MET A CA 1
ATOM 952 C C . MET A 1 115 ? 5.727 -3.455 5.973 1 97.88 115 MET A C 1
ATOM 954 O O . MET A 1 115 ? 4.527 -3.18 5.938 1 97.88 115 MET A O 1
ATOM 958 N N . LEU A 1 116 ? 6.328 -4.32 5.133 1 98.25 116 LEU A N 1
ATOM 959 C CA . LEU A 1 116 ? 5.52 -4.996 4.125 1 98.25 116 LEU A CA 1
ATOM 960 C C . LEU A 1 116 ? 4.492 -5.914 4.773 1 98.25 116 LEU A C 1
ATOM 962 O O . LEU 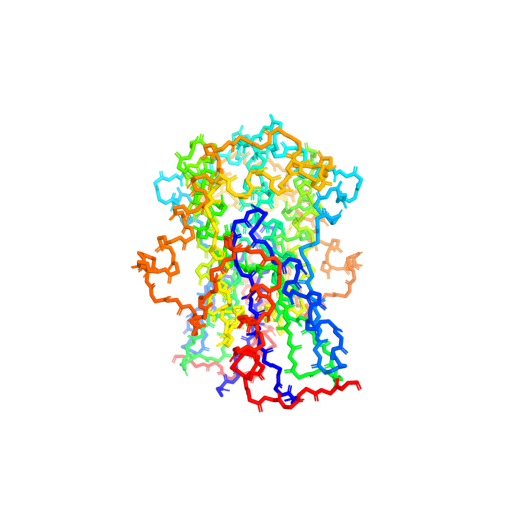A 1 116 ? 3.367 -6.039 4.281 1 98.25 116 LEU A O 1
ATOM 966 N N . GLY A 1 117 ? 4.902 -6.512 5.84 1 97.44 117 GLY A N 1
ATOM 967 C CA . GLY A 1 117 ? 3.967 -7.344 6.582 1 97.44 117 GLY A CA 1
ATOM 968 C C . GLY A 1 117 ? 2.758 -6.578 7.086 1 97.44 117 GLY A C 1
ATOM 969 O O . GLY A 1 117 ? 1.626 -7.055 6.98 1 97.44 117 GLY A O 1
ATOM 970 N N . GLU A 1 118 ? 2.963 -5.418 7.621 1 96.88 118 GLU A N 1
ATOM 971 C CA . GLU A 1 118 ? 1.855 -4.598 8.102 1 96.88 118 GLU A CA 1
ATOM 972 C C . GLU A 1 118 ? 0.951 -4.164 6.953 1 96.88 118 GLU A C 1
ATOM 974 O O . GLU A 1 118 ? -0.27 -4.09 7.109 1 96.88 118 GLU A O 1
ATOM 979 N N . TRP A 1 119 ? 1.579 -3.859 5.832 1 97.19 119 TRP A N 1
ATOM 980 C CA . TRP A 1 119 ? 0.784 -3.559 4.645 1 97.19 119 TRP A CA 1
ATOM 981 C C . TRP A 1 119 ? -0.128 -4.73 4.293 1 97.19 119 TRP A C 1
ATOM 983 O O . TRP A 1 119 ? -1.319 -4.539 4.035 1 97.19 119 TRP A O 1
ATOM 993 N N . HIS A 1 120 ? 0.401 -5.898 4.32 1 96.88 120 HIS A N 1
ATOM 994 C CA . HIS A 1 120 ? -0.381 -7.07 3.947 1 96.88 120 HIS A CA 1
ATOM 995 C C . HIS A 1 120 ? -1.467 -7.359 4.977 1 96.88 120 HIS A C 1
ATOM 997 O O . HIS A 1 120 ? -2.566 -7.793 4.625 1 96.88 120 HIS A O 1
ATOM 1003 N N . ASP A 1 121 ? -1.197 -7.129 6.227 1 94.88 121 ASP A N 1
ATOM 1004 C CA . ASP A 1 121 ? -2.223 -7.27 7.254 1 94.88 121 ASP A CA 1
ATOM 1005 C C . ASP A 1 121 ? -3.379 -6.301 7.016 1 94.88 121 ASP A C 1
ATOM 1007 O O . ASP A 1 121 ? -4.547 -6.672 7.145 1 94.88 121 ASP A O 1
ATOM 1011 N N . TRP A 1 122 ? -3.029 -5.148 6.672 1 94.56 122 TRP A N 1
ATOM 1012 C CA . TRP A 1 122 ? -4.051 -4.145 6.383 1 94.56 122 TRP A CA 1
ATOM 1013 C C . TRP A 1 122 ? -4.863 -4.539 5.156 1 94.56 122 TRP A C 1
ATOM 1015 O O . TRP A 1 122 ? -6.094 -4.426 5.156 1 94.56 122 TRP A O 1
ATOM 1025 N N . ILE A 1 123 ? -4.223 -5.012 4.129 1 94.31 123 ILE A N 1
ATOM 1026 C CA . ILE A 1 123 ? -4.867 -5.387 2.875 1 94.31 123 ILE A CA 1
ATOM 1027 C C . ILE A 1 123 ? -5.863 -6.52 3.123 1 94.31 123 ILE A C 1
ATOM 1029 O O . ILE A 1 123 ? -6.977 -6.504 2.59 1 94.31 123 ILE A O 1
ATOM 1033 N N . LYS A 1 124 ? -5.539 -7.422 3.93 1 90.31 124 LYS A N 1
ATOM 1034 C CA . LYS A 1 124 ? -6.391 -8.562 4.246 1 90.31 124 LYS A CA 1
ATOM 1035 C C . LYS A 1 124 ? -7.723 -8.117 4.84 1 90.31 124 LYS A C 1
ATOM 1037 O O . LYS A 1 124 ? -8.758 -8.727 4.582 1 90.31 124 LYS A O 1
ATOM 1042 N N . THR A 1 125 ? -7.703 -6.984 5.5 1 87.75 125 THR A N 1
ATOM 1043 C CA . THR A 1 125 ? -8.875 -6.578 6.266 1 87.75 125 THR A CA 1
ATOM 1044 C C . THR A 1 125 ? -9.609 -5.438 5.562 1 87.75 125 THR A C 1
ATOM 1046 O O . THR A 1 125 ? -10.828 -5.297 5.707 1 87.75 125 THR A O 1
ATOM 1049 N N . ASN A 1 126 ? -8.82 -4.734 4.762 1 85.56 126 ASN A N 1
ATOM 1050 C CA . ASN A 1 126 ? -9.414 -3.475 4.332 1 85.56 126 ASN A CA 1
ATOM 1051 C C . ASN A 1 126 ? -9.484 -3.379 2.811 1 85.56 126 ASN A C 1
ATOM 1053 O O . ASN A 1 126 ? -10.219 -2.551 2.271 1 85.56 126 ASN A O 1
ATOM 1057 N N . ALA A 1 127 ? -8.617 -4.223 2.254 1 77.94 127 ALA A N 1
ATOM 1058 C CA . ALA A 1 127 ? -8.562 -4.113 0.798 1 77.94 127 ALA A CA 1
ATOM 1059 C C . ALA A 1 127 ? -9.352 -5.238 0.134 1 77.94 127 ALA A C 1
ATOM 1061 O O . ALA A 1 127 ? -9.602 -6.277 0.748 1 77.94 127 ALA A O 1
ATOM 1062 N N . GLU A 1 128 ? -10.5 -5.23 -0.439 1 79.25 128 GLU A N 1
ATOM 1063 C CA . GLU A 1 128 ? -11.305 -6.219 -1.15 1 79.25 128 GLU A CA 1
ATOM 1064 C C . GLU A 1 128 ? -10.422 -7.195 -1.924 1 79.25 128 GLU A C 1
ATOM 1066 O O . GLU A 1 128 ? -10.578 -7.355 -3.135 1 79.25 128 GLU A O 1
ATOM 1071 N N . ALA A 1 129 ? -9.484 -7.98 -1.204 1 87.88 129 ALA A N 1
ATOM 1072 C CA . ALA A 1 129 ? -8.625 -8.977 -1.847 1 87.88 129 ALA A CA 1
ATOM 1073 C C . ALA A 1 129 ? -9.164 -10.383 -1.619 1 87.88 129 ALA A C 1
ATOM 1075 O O . ALA A 1 129 ? -8.398 -11.352 -1.607 1 87.88 129 ALA A O 1
ATOM 1076 N N . GLN A 1 130 ? -10.391 -10.453 -1.488 1 88.06 130 GLN A N 1
ATOM 1077 C CA . GLN A 1 130 ? -11.008 -11.742 -1.187 1 88.06 130 GLN A CA 1
ATOM 1078 C C . GLN A 1 130 ? -10.953 -12.672 -2.395 1 88.06 130 GLN A C 1
ATOM 1080 O O . GLN A 1 130 ? -11.156 -12.234 -3.531 1 88.06 130 GLN A O 1
ATOM 1085 N N . LEU A 1 131 ? -10.727 -13.922 -2.076 1 96.19 131 LEU A N 1
ATOM 1086 C CA . LEU A 1 131 ? -10.727 -15 -3.057 1 96.19 131 LEU A CA 1
ATOM 1087 C C . LEU A 1 131 ? -11.82 -16.016 -2.738 1 96.19 131 LEU A C 1
ATOM 1089 O O . LEU A 1 131 ? -12.125 -16.266 -1.57 1 96.19 131 LEU A O 1
ATOM 1093 N N . ASP A 1 132 ? -12.398 -16.578 -3.775 1 97.19 132 ASP A N 1
ATOM 1094 C CA . ASP A 1 132 ? -13.367 -17.656 -3.584 1 97.19 132 ASP A CA 1
ATOM 1095 C C . ASP A 1 132 ? -12.688 -19.016 -3.674 1 97.19 132 ASP A C 1
ATOM 1097 O O . ASP A 1 132 ? -13.062 -19.953 -2.957 1 97.19 132 ASP A O 1
ATOM 1101 N N . ILE A 1 133 ? -11.711 -19.078 -4.551 1 98.25 133 ILE A N 1
ATOM 1102 C CA . ILE A 1 133 ? -11 -20.328 -4.762 1 98.25 133 ILE A CA 1
ATOM 1103 C C . ILE A 1 133 ? -9.523 -20.047 -5.02 1 98.25 133 ILE A C 1
ATOM 1105 O O . ILE A 1 133 ? -9.18 -19.047 -5.648 1 98.25 133 ILE A O 1
ATOM 1109 N N . ILE A 1 134 ? -8.695 -20.875 -4.508 1 98.62 134 ILE A N 1
ATOM 1110 C CA . ILE A 1 134 ? -7.293 -20.938 -4.895 1 98.62 134 ILE A CA 1
ATOM 1111 C C . ILE A 1 134 ? -7.012 -22.281 -5.566 1 98.62 134 ILE A C 1
ATOM 1113 O O . ILE A 1 134 ? -7.301 -23.344 -5 1 98.62 134 ILE A O 1
ATOM 1117 N N . VAL A 1 135 ? -6.586 -22.219 -6.754 1 98.75 135 VAL A N 1
ATOM 1118 C CA . VAL A 1 135 ? -6.094 -23.438 -7.398 1 98.75 135 VAL A CA 1
ATOM 1119 C C . VAL A 1 135 ? -4.578 -23.516 -7.258 1 98.75 135 VAL A C 1
ATOM 1121 O O . VAL A 1 135 ? -3.852 -22.672 -7.781 1 98.75 135 VAL A O 1
ATOM 1124 N N . TYR A 1 136 ? -4.125 -24.531 -6.574 1 98.75 136 TYR A N 1
ATOM 1125 C CA . TYR A 1 136 ? -2.697 -24.719 -6.344 1 98.75 136 TYR A CA 1
ATOM 1126 C C . TYR A 1 136 ? -2.141 -25.812 -7.258 1 98.75 136 TYR A C 1
ATOM 1128 O O . TYR A 1 136 ? -2.48 -26.984 -7.117 1 98.75 136 TYR A O 1
ATOM 1136 N N . LEU A 1 137 ? -1.298 -25.391 -8.164 1 98.5 137 LEU A N 1
ATOM 1137 C CA . LEU A 1 137 ? -0.637 -26.328 -9.062 1 98.5 137 LEU A CA 1
ATOM 1138 C C . LEU A 1 137 ? 0.684 -26.812 -8.477 1 98.5 137 LEU A C 1
ATOM 1140 O O . LEU A 1 137 ? 1.643 -26.031 -8.375 1 98.5 137 LEU A O 1
ATOM 1144 N N . GLN A 1 138 ? 0.71 -28.078 -8.211 1 97.88 138 GLN A N 1
ATOM 1145 C CA . GLN A 1 138 ? 1.894 -28.672 -7.602 1 97.88 138 GLN A CA 1
ATOM 1146 C C . GLN A 1 138 ? 2.732 -29.422 -8.633 1 97.88 138 GLN A C 1
ATOM 1148 O O . GLN A 1 138 ? 2.211 -30.25 -9.383 1 97.88 138 GLN A O 1
ATOM 1153 N N . ALA A 1 139 ? 3.924 -29.078 -8.688 1 97.81 139 ALA A N 1
ATOM 1154 C CA . ALA A 1 139 ? 4.922 -29.766 -9.5 1 97.81 139 ALA A CA 1
ATOM 1155 C C . ALA A 1 139 ? 6.27 -29.812 -8.781 1 97.81 139 ALA A C 1
ATOM 1157 O O . ALA A 1 139 ? 6.621 -28.891 -8.039 1 97.81 139 ALA A O 1
ATOM 1158 N N . LYS A 1 140 ? 7.004 -30.844 -9.055 1 98.06 140 LYS A N 1
ATOM 1159 C CA . LYS A 1 140 ? 8.352 -30.922 -8.492 1 98.06 140 LYS A CA 1
ATOM 1160 C C . LYS A 1 140 ? 9.242 -29.812 -9.031 1 98.06 140 LYS A C 1
ATOM 1162 O O . LYS A 1 140 ? 9.164 -29.469 -10.219 1 98.06 140 LYS A O 1
ATOM 1167 N N . PRO A 1 141 ? 10.016 -29.281 -8.109 1 98.31 141 PRO A N 1
ATOM 1168 C CA . PRO A 1 141 ? 10.938 -28.25 -8.57 1 98.31 141 PRO A CA 1
ATOM 1169 C C . PRO A 1 141 ? 11.758 -28.672 -9.781 1 98.31 141 PRO A C 1
ATOM 1171 O O . PRO A 1 141 ? 12.016 -27.875 -10.68 1 98.31 141 PRO A O 1
ATOM 1174 N N . GLU A 1 142 ? 12.148 -29.938 -9.82 1 97.94 142 GLU A N 1
ATOM 1175 C CA . GLU A 1 142 ? 12.898 -30.469 -10.961 1 97.94 142 GLU A CA 1
ATOM 1176 C C . GLU A 1 142 ? 12.07 -30.406 -12.242 1 97.94 142 GLU A C 1
ATOM 1178 O O . GLU A 1 142 ? 12.602 -30.094 -13.312 1 97.94 142 GLU A O 1
ATOM 1183 N N . THR A 1 143 ? 10.852 -30.75 -12.156 1 97.25 143 THR A N 1
ATOM 1184 C CA . THR A 1 143 ? 9.945 -30.641 -13.289 1 97.25 143 THR A CA 1
ATOM 1185 C C . THR A 1 143 ? 9.82 -29.188 -13.75 1 97.25 143 THR A C 1
ATOM 1187 O O . THR A 1 143 ? 9.906 -28.891 -14.945 1 97.25 143 THR A O 1
ATOM 1190 N N . CYS A 1 144 ? 9.648 -28.281 -12.781 1 97.19 144 CYS A N 1
ATOM 1191 C CA . CYS A 1 144 ? 9.555 -26.859 -13.086 1 97.19 144 CYS A CA 1
ATOM 1192 C C . CYS A 1 144 ? 10.805 -26.375 -13.812 1 97.19 144 CYS A C 1
ATOM 1194 O O . CYS A 1 144 ? 10.711 -25.656 -14.805 1 97.19 144 CYS A O 1
ATOM 1196 N N . LEU A 1 145 ? 11.938 -26.828 -13.305 1 96.75 145 LEU A N 1
ATOM 1197 C CA . LEU A 1 145 ? 13.195 -26.438 -13.906 1 96.75 145 LEU A CA 1
ATOM 1198 C C . LEU A 1 145 ? 13.266 -26.875 -15.367 1 96.75 145 LEU A C 1
ATOM 1200 O O . LEU A 1 145 ? 13.672 -26.094 -16.234 1 96.75 145 LEU A O 1
ATOM 1204 N N . THR A 1 146 ? 12.852 -28.047 -15.641 1 95.75 146 THR A N 1
ATOM 1205 C CA . THR A 1 146 ? 12.836 -28.594 -16.984 1 95.75 146 THR A CA 1
ATOM 1206 C C . THR A 1 146 ? 11.914 -27.781 -17.891 1 95.75 146 THR A C 1
ATOM 1208 O O . THR A 1 146 ? 12.281 -27.422 -19.016 1 95.75 146 THR A O 1
ATOM 1211 N N . ARG A 1 147 ? 10.797 -27.422 -17.422 1 94.25 147 ARG A N 1
ATOM 1212 C CA . ARG A 1 147 ? 9.82 -26.672 -18.188 1 94.25 147 ARG A CA 1
ATOM 1213 C C . ARG A 1 147 ? 10.328 -25.25 -18.484 1 94.25 147 ARG A C 1
ATOM 1215 O O . ARG A 1 147 ? 10.109 -24.719 -19.562 1 94.25 147 ARG A O 1
ATOM 1222 N N . ILE A 1 148 ? 10.953 -24.656 -17.453 1 94.25 148 ILE A N 1
ATOM 1223 C CA . ILE A 1 148 ? 11.531 -23.328 -17.625 1 94.25 148 ILE A CA 1
ATOM 1224 C C . ILE A 1 148 ? 12.586 -23.375 -18.734 1 94.25 148 ILE A C 1
ATOM 1226 O O . ILE A 1 148 ? 12.617 -22.484 -19.594 1 94.25 148 ILE A O 1
ATOM 1230 N N . ALA A 1 149 ? 13.391 -24.375 -18.719 1 92.69 149 ALA A N 1
ATOM 1231 C CA . ALA A 1 149 ? 14.438 -24.547 -19.734 1 92.69 149 ALA A CA 1
ATOM 1232 C C . ALA A 1 149 ? 13.836 -24.734 -21.125 1 92.69 149 ALA A C 1
ATOM 1234 O O . ALA A 1 149 ? 14.336 -24.172 -22.109 1 92.69 149 ALA A O 1
ATOM 1235 N N . GLU A 1 150 ? 12.734 -25.391 -21.25 1 91.75 150 GLU A N 1
ATOM 1236 C CA . GLU A 1 150 ? 12.094 -25.688 -22.516 1 91.75 150 GLU A CA 1
ATOM 1237 C C . GLU A 1 150 ? 11.453 -24.438 -23.125 1 91.75 150 GLU A C 1
ATOM 1239 O O . GLU A 1 150 ? 11.523 -24.219 -24.344 1 91.75 150 GLU A O 1
ATOM 1244 N N . ARG A 1 151 ? 10.805 -23.719 -22.297 1 88.94 151 ARG A N 1
ATOM 1245 C CA . ARG A 1 151 ? 10.109 -22.547 -22.828 1 88.94 151 ARG A CA 1
ATOM 1246 C C . ARG A 1 151 ? 11.086 -21.406 -23.094 1 88.94 151 ARG A C 1
ATOM 1248 O O . ARG A 1 151 ? 10.797 -20.5 -23.875 1 88.94 151 ARG A O 1
ATOM 1255 N N . ASN A 1 152 ? 12.273 -21.328 -22.438 1 84.81 152 ASN A N 1
ATOM 1256 C CA . ASN A 1 152 ? 13.43 -20.469 -22.719 1 84.81 152 ASN A CA 1
ATOM 1257 C C . ASN A 1 152 ? 13.047 -19 -22.719 1 84.81 152 ASN A C 1
ATOM 1259 O O . ASN A 1 152 ? 13.375 -18.266 -23.656 1 84.81 152 ASN A O 1
ATOM 1263 N N . ARG A 1 153 ? 12.375 -18.578 -21.688 1 83.31 153 ARG A N 1
ATOM 1264 C CA . ARG A 1 153 ? 12.078 -17.156 -21.547 1 83.31 153 ARG A CA 1
ATOM 1265 C C . ARG A 1 153 ? 13.289 -16.406 -21 1 83.31 153 ARG A C 1
ATOM 1267 O O . ARG A 1 153 ? 13.938 -16.844 -20.062 1 83.31 153 ARG A O 1
ATOM 1274 N N . HIS A 1 154 ? 13.508 -15.273 -21.5 1 80.5 154 HIS A N 1
ATOM 1275 C CA . HIS A 1 154 ? 14.68 -14.461 -21.188 1 80.5 154 HIS A CA 1
ATOM 1276 C C . HIS A 1 154 ? 14.734 -14.133 -19.688 1 80.5 154 HIS A C 1
ATOM 1278 O O . HIS A 1 154 ? 15.805 -14.18 -19.078 1 80.5 154 HIS A O 1
ATOM 1284 N N . GLU A 1 155 ? 13.641 -13.898 -19.016 1 77.19 155 GLU A N 1
ATOM 1285 C CA . GLU A 1 155 ? 13.578 -13.469 -17.625 1 77.19 155 GLU A CA 1
ATOM 1286 C C . GLU A 1 155 ? 13.875 -14.633 -16.672 1 77.19 155 GLU A C 1
ATOM 1288 O O . GLU A 1 155 ? 14.172 -14.422 -15.5 1 77.19 155 GLU A O 1
ATOM 1293 N N . GLU A 1 156 ? 13.766 -15.758 -17.188 1 82.06 156 GLU A N 1
ATOM 1294 C CA . GLU A 1 156 ? 13.891 -16.938 -16.344 1 82.06 156 GLU A CA 1
ATOM 1295 C C . GLU A 1 156 ? 15.234 -17.625 -16.531 1 82.06 156 GLU A C 1
ATOM 1297 O O . GLU A 1 156 ? 15.523 -18.641 -15.906 1 82.06 156 GLU A O 1
ATOM 1302 N N . LEU A 1 157 ? 16 -16.938 -17.312 1 81.5 157 LEU A N 1
ATOM 1303 C CA . LEU A 1 157 ? 17.297 -17.547 -17.578 1 81.5 157 LEU A CA 1
ATOM 1304 C C . LEU A 1 157 ? 18.141 -17.625 -16.312 1 81.5 157 LEU A C 1
ATOM 1306 O O . LEU A 1 157 ? 18.234 -16.641 -15.562 1 81.5 157 LEU A O 1
ATOM 1310 N N . GLY A 1 158 ? 18.547 -18.797 -15.977 1 82.69 158 GLY A N 1
ATOM 1311 C CA . GLY A 1 158 ? 19.484 -18.984 -14.875 1 82.69 158 GLY A CA 1
ATOM 1312 C C . GLY A 1 158 ? 18.781 -19.172 -13.539 1 82.69 158 GLY A C 1
ATOM 1313 O O . GLY A 1 158 ? 19.422 -19.062 -12.484 1 82.69 158 GLY A O 1
ATOM 1314 N N . VAL A 1 159 ? 17.5 -19.406 -13.531 1 88.44 159 VAL A N 1
ATOM 1315 C CA . VAL A 1 159 ? 16.812 -19.719 -12.281 1 88.44 159 VAL A CA 1
ATOM 1316 C C . VAL A 1 159 ? 17.375 -21 -11.68 1 88.44 159 VAL A C 1
ATOM 1318 O O . VAL A 1 159 ? 17.344 -22.062 -12.312 1 88.44 159 VAL A O 1
ATOM 1321 N N . PRO A 1 160 ? 17.938 -20.875 -10.539 1 92.94 160 PRO A N 1
ATOM 1322 C CA . PRO A 1 160 ? 18.547 -22.094 -9.961 1 92.94 160 PRO A CA 1
ATOM 1323 C C . PRO A 1 160 ? 17.5 -23.016 -9.328 1 92.94 160 PRO A C 1
ATOM 1325 O O . PRO A 1 160 ? 16.453 -22.547 -8.875 1 92.94 160 PRO A O 1
ATOM 1328 N N . LEU A 1 161 ? 17.812 -24.266 -9.266 1 96.75 161 LEU A N 1
ATOM 1329 C CA . LEU A 1 161 ? 16.922 -25.281 -8.688 1 96.75 161 LEU A CA 1
ATOM 1330 C C . LEU A 1 161 ? 16.625 -24.969 -7.227 1 96.75 161 LEU A C 1
ATOM 1332 O O . LEU A 1 161 ? 15.5 -25.141 -6.77 1 96.75 161 LEU A O 1
ATOM 1336 N N . ASP A 1 162 ? 17.625 -24.469 -6.492 1 97.06 162 ASP A N 1
ATOM 1337 C CA . ASP A 1 162 ? 17.453 -24.172 -5.074 1 97.06 162 ASP A CA 1
ATOM 1338 C C . ASP A 1 162 ? 16.359 -23.109 -4.863 1 97.06 162 ASP A C 1
ATOM 1340 O O . ASP A 1 162 ? 15.625 -23.172 -3.879 1 97.06 162 ASP A O 1
ATOM 1344 N N . TYR A 1 163 ? 16.328 -22.203 -5.762 1 95 163 TYR A N 1
ATOM 1345 C CA . TYR A 1 163 ? 15.297 -21.172 -5.684 1 95 163 TYR A CA 1
ATOM 1346 C C . TYR A 1 163 ? 13.914 -21.797 -5.852 1 95 163 TYR A C 1
ATOM 1348 O O . TYR A 1 163 ? 13 -21.516 -5.074 1 95 163 TYR A O 1
ATOM 1356 N N . LEU A 1 164 ? 13.789 -22.656 -6.828 1 97.69 164 LEU A N 1
ATOM 1357 C CA . LEU A 1 164 ? 12.516 -23.328 -7.078 1 97.69 164 LEU A CA 1
ATOM 1358 C C . LEU A 1 164 ? 12.125 -24.219 -5.898 1 97.69 164 LEU A C 1
ATOM 1360 O O . LEU A 1 164 ? 10.945 -24.328 -5.562 1 97.69 164 LEU A O 1
ATOM 1364 N N . GLN A 1 165 ? 13.078 -24.844 -5.32 1 98.56 165 GLN A N 1
ATOM 1365 C CA . GLN A 1 165 ? 12.828 -25.672 -4.145 1 98.56 165 GLN A CA 1
ATOM 1366 C C . GLN A 1 165 ? 12.312 -24.828 -2.98 1 98.56 165 GLN A C 1
ATOM 1368 O O . GLN A 1 165 ? 11.391 -25.234 -2.27 1 98.56 165 GLN A O 1
ATOM 1373 N N . THR A 1 166 ? 12.938 -23.688 -2.846 1 98.19 166 THR A N 1
ATOM 1374 C CA . THR A 1 166 ? 12.492 -22.797 -1.792 1 98.19 166 THR A CA 1
ATOM 1375 C C . THR A 1 166 ? 11.055 -22.328 -2.055 1 98.19 166 THR A C 1
ATOM 1377 O O . THR A 1 166 ? 10.219 -22.328 -1.147 1 98.19 166 THR A O 1
ATOM 1380 N N . LEU A 1 167 ? 10.789 -21.938 -3.25 1 98 167 LEU A N 1
ATOM 1381 C CA . LEU A 1 167 ? 9.438 -21.5 -3.602 1 98 167 LEU A CA 1
ATOM 1382 C C . LEU A 1 167 ? 8.43 -22.625 -3.385 1 98 167 LEU A C 1
ATOM 1384 O O . LEU A 1 167 ? 7.312 -22.375 -2.926 1 98 167 LEU A O 1
ATOM 1388 N N . ASP A 1 168 ? 8.844 -23.797 -3.768 1 98.56 168 ASP A N 1
ATOM 1389 C CA . ASP A 1 168 ? 7.996 -24.953 -3.545 1 98.56 168 ASP A CA 1
ATOM 1390 C C . ASP A 1 168 ? 7.656 -25.109 -2.064 1 98.56 168 ASP A C 1
ATOM 1392 O O . ASP A 1 168 ? 6.492 -25.297 -1.704 1 98.56 168 ASP A O 1
ATOM 1396 N N . SER A 1 169 ? 8.648 -25.047 -1.259 1 98.69 169 SER A N 1
ATOM 1397 C CA . SER A 1 169 ? 8.469 -25.188 0.183 1 98.69 169 SER A CA 1
ATOM 1398 C C . SER A 1 169 ? 7.57 -24.078 0.735 1 98.69 169 SER A C 1
ATOM 1400 O O . SER A 1 169 ? 6.715 -24.344 1.583 1 98.69 169 SER A O 1
ATOM 1402 N N . LEU A 1 170 ? 7.703 -22.891 0.271 1 98.75 170 LEU A N 1
ATOM 1403 C CA . LEU A 1 170 ? 6.926 -21.766 0.765 1 98.75 170 LEU A CA 1
ATOM 1404 C C . LEU A 1 170 ? 5.465 -21.875 0.347 1 98.75 170 LEU A C 1
ATOM 1406 O O . LEU A 1 170 ? 4.562 -21.594 1.136 1 98.75 170 LEU A O 1
ATOM 1410 N N . HIS A 1 171 ? 5.25 -22.312 -0.872 1 98.81 171 HIS A N 1
ATOM 1411 C CA . HIS A 1 171 ? 3.873 -22.562 -1.284 1 98.81 171 HIS A CA 1
ATOM 1412 C C . HIS A 1 171 ? 3.227 -23.656 -0.438 1 98.81 171 HIS A C 1
ATOM 1414 O O . HIS A 1 171 ? 2.074 -23.516 -0.018 1 98.81 171 HIS A O 1
ATOM 1420 N N . ASN A 1 172 ? 3.957 -24.656 -0.235 1 98.5 172 ASN A N 1
ATOM 1421 C CA . ASN A 1 172 ? 3.459 -25.766 0.592 1 98.5 172 ASN A CA 1
ATOM 1422 C C . ASN A 1 172 ? 3.17 -25.297 2.018 1 98.5 172 ASN A C 1
ATOM 1424 O O . ASN A 1 172 ? 2.135 -25.641 2.588 1 98.5 172 ASN A O 1
ATOM 1428 N N . ASP A 1 173 ? 4.105 -24.578 2.611 1 98.56 173 ASP A N 1
ATOM 1429 C CA . ASP A 1 173 ? 3.936 -24.031 3.955 1 98.56 173 ASP A CA 1
ATOM 1430 C C . ASP A 1 173 ? 2.67 -23.188 4.047 1 98.56 173 ASP A C 1
ATOM 1432 O O . ASP A 1 173 ? 1.932 -23.266 5.031 1 98.56 173 ASP A O 1
ATOM 1436 N N . TRP A 1 174 ? 2.4 -22.438 3.014 1 98.62 174 TRP A N 1
ATOM 1437 C CA . TRP A 1 174 ? 1.251 -21.531 2.982 1 98.62 174 TRP A CA 1
ATOM 1438 C C . TRP A 1 174 ? -0.037 -22.312 2.721 1 98.62 174 TRP A C 1
ATOM 1440 O O . TRP A 1 174 ? -0.957 -22.297 3.541 1 98.62 174 TRP A O 1
ATOM 1450 N N . LEU A 1 175 ? -0.062 -23.109 1.688 1 98.62 175 LEU A N 1
ATOM 1451 C CA . LEU A 1 175 ? -1.331 -23.594 1.16 1 98.62 175 LEU A CA 1
ATOM 1452 C C . LEU A 1 175 ? -1.676 -24.953 1.748 1 98.62 175 LEU A C 1
ATOM 1454 O O . LEU A 1 175 ? -2.848 -25.344 1.795 1 98.62 175 LEU A O 1
ATOM 1458 N N . ILE A 1 176 ? -0.76 -25.672 2.139 1 98.06 176 ILE A N 1
ATOM 1459 C CA . ILE A 1 176 ? -0.999 -27.031 2.631 1 98.06 176 ILE A CA 1
ATOM 1460 C C . ILE A 1 176 ? -0.859 -27.062 4.152 1 98.06 176 ILE A C 1
ATOM 1462 O O . ILE A 1 176 ? -1.823 -27.344 4.863 1 98.06 176 ILE A O 1
ATOM 1466 N N . LYS A 1 177 ? 0.27 -26.641 4.688 1 98.25 177 LYS A N 1
ATOM 1467 C CA . LYS A 1 177 ? 0.535 -26.719 6.121 1 98.25 177 LYS A CA 1
ATOM 1468 C C . LYS A 1 177 ? -0.158 -25.578 6.859 1 98.25 177 LYS A C 1
ATOM 1470 O O . LYS A 1 177 ? -0.333 -25.625 8.078 1 98.25 177 LYS A O 1
ATOM 1475 N N . LYS A 1 178 ? -0.439 -24.469 6.172 1 98 178 LYS A N 1
ATOM 1476 C CA . LYS A 1 178 ? -1.167 -23.328 6.715 1 98 178 LYS A CA 1
ATOM 1477 C C . LYS A 1 178 ? -0.432 -22.719 7.902 1 98 178 LYS A C 1
ATOM 1479 O O . LYS A 1 178 ? -1.046 -22.406 8.93 1 98 178 LYS A O 1
ATOM 1484 N N . ILE A 1 179 ? 0.854 -22.562 7.781 1 97.19 179 ILE A N 1
ATOM 1485 C CA . ILE A 1 179 ? 1.66 -22.094 8.906 1 97.19 179 ILE A CA 1
ATOM 1486 C C . ILE A 1 179 ? 1.378 -20.625 9.164 1 97.19 179 ILE A C 1
ATOM 1488 O O . ILE A 1 179 ? 1.712 -20.094 10.227 1 97.19 179 ILE A O 1
ATOM 1492 N N . HIS A 1 180 ? 0.832 -19.953 8.211 1 95.94 180 HIS A N 1
ATOM 1493 C CA . HIS A 1 180 ? 0.54 -18.531 8.367 1 95.94 180 HIS A CA 1
ATOM 1494 C C . HIS A 1 180 ? -0.898 -18.312 8.82 1 95.94 180 HIS A C 1
ATOM 1496 O O . HIS A 1 180 ? -1.391 -17.172 8.812 1 95.94 180 HIS A O 1
ATOM 1502 N N . GLY A 1 181 ? -1.578 -19.391 9.203 1 94.75 181 GLY A N 1
ATOM 1503 C CA . GLY A 1 181 ? -2.988 -19.312 9.547 1 94.75 181 GLY A CA 1
ATOM 1504 C C . GLY A 1 181 ? -3.898 -19.844 8.453 1 94.75 181 GLY A C 1
ATOM 1505 O O . GLY A 1 181 ? -3.426 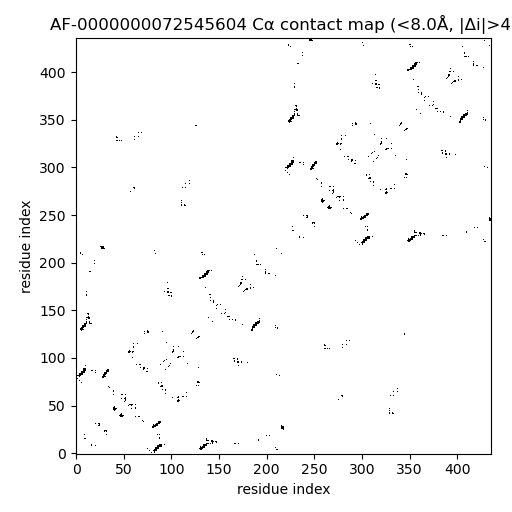-20.406 7.465 1 94.75 181 GLY A O 1
ATOM 1506 N N . GLU A 1 182 ? -5.125 -19.578 8.625 1 94.19 182 GLU A N 1
ATOM 1507 C CA . GLU A 1 182 ? -6.098 -20.062 7.652 1 94.19 182 GLU A CA 1
ATOM 1508 C C . GLU A 1 182 ? -5.867 -19.438 6.281 1 94.19 182 GLU A C 1
ATOM 1510 O O . GLU A 1 182 ? -5.551 -18.25 6.176 1 94.19 182 GLU A O 1
ATOM 1515 N N . VAL A 1 183 ? -6.008 -20.281 5.301 1 96.06 183 VAL A N 1
ATOM 1516 C CA . VAL A 1 183 ? -5.906 -19.797 3.926 1 96.06 183 VAL A CA 1
ATOM 1517 C C . VAL A 1 183 ? -7.168 -19.016 3.555 1 96.06 183 VAL A C 1
ATOM 1519 O O . VAL A 1 183 ? -8.258 -19.297 4.07 1 96.06 183 VAL A O 1
ATOM 1522 N N . PRO A 1 184 ? -7.047 -18.047 2.672 1 94.44 184 PRO A N 1
ATOM 1523 C CA . PRO A 1 184 ? -8.141 -17.094 2.459 1 94.44 184 PRO A CA 1
ATOM 1524 C C . PRO A 1 184 ? -9.289 -17.688 1.648 1 94.44 184 PRO A C 1
ATOM 1526 O O . PRO A 1 184 ? -10.336 -17.062 1.504 1 94.44 184 PRO A O 1
ATOM 1529 N N . ALA A 1 185 ? -9.117 -18.891 1.101 1 96.94 185 ALA A N 1
ATOM 1530 C CA . ALA A 1 185 ? -10.148 -19.5 0.277 1 96.94 185 A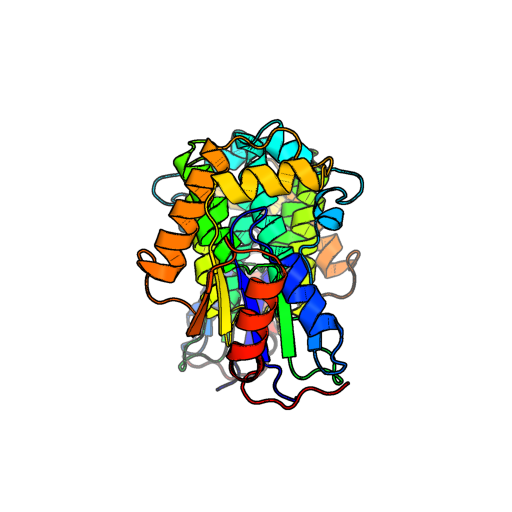LA A CA 1
ATOM 1531 C C . ALA A 1 185 ? -9.969 -21.016 0.207 1 96.94 185 ALA A C 1
ATOM 1533 O O . ALA A 1 185 ? -8.938 -21.547 0.631 1 96.94 185 ALA A O 1
ATOM 1534 N N . LYS A 1 186 ? -11.031 -21.656 -0.32 1 97.31 186 LYS A N 1
ATOM 1535 C CA . LYS A 1 186 ? -10.906 -23.094 -0.601 1 97.31 186 LYS A CA 1
ATOM 1536 C C . LYS A 1 186 ? -9.766 -23.359 -1.58 1 97.31 186 LYS A C 1
ATOM 1538 O O . LYS A 1 186 ? -9.617 -22.641 -2.576 1 97.31 186 LYS A O 1
ATOM 1543 N N . VAL A 1 187 ? -9 -24.375 -1.243 1 98.31 187 VAL A N 1
ATOM 1544 C CA . VAL A 1 187 ? -7.852 -24.703 -2.08 1 98.31 187 VAL A CA 1
ATOM 1545 C C . VAL A 1 187 ? -8.125 -25.984 -2.863 1 98.31 187 VAL A C 1
ATOM 1547 O O . VAL A 1 187 ? -8.484 -27 -2.281 1 98.31 187 VAL A O 1
ATOM 1550 N N . ILE A 1 188 ? -8.039 -25.875 -4.156 1 98.31 188 ILE A N 1
ATOM 1551 C CA . ILE A 1 188 ? -8.07 -27.047 -5.039 1 98.31 188 ILE A CA 1
ATOM 1552 C C . ILE A 1 188 ? -6.656 -27.359 -5.523 1 98.31 188 ILE A C 1
ATOM 1554 O O . ILE A 1 188 ? -5.992 -26.5 -6.113 1 98.31 188 ILE A O 1
ATOM 1558 N N . ILE A 1 189 ? -6.242 -28.609 -5.289 1 97.88 189 ILE A N 1
ATOM 1559 C CA . ILE A 1 189 ? -4.867 -28.969 -5.613 1 97.88 189 ILE A CA 1
ATOM 1560 C C . ILE A 1 189 ? -4.848 -29.828 -6.883 1 97.88 189 ILE A C 1
ATOM 1562 O O . ILE A 1 189 ? -5.605 -30.781 -7.004 1 97.88 189 ILE A O 1
ATOM 1566 N N . ILE A 1 190 ? -4.031 -29.438 -7.793 1 97.5 190 ILE A N 1
ATOM 1567 C CA . ILE A 1 190 ? -3.824 -30.203 -9.016 1 97.5 190 ILE A CA 1
ATOM 1568 C C . ILE A 1 190 ? -2.35 -30.578 -9.148 1 97.5 190 ILE A C 1
ATOM 1570 O O . ILE A 1 190 ? -1.473 -29.719 -9.062 1 97.5 190 ILE A O 1
ATOM 1574 N N . ASN A 1 191 ? -2.078 -31.797 -9.328 1 96.75 191 ASN A N 1
ATOM 1575 C CA . ASN A 1 191 ? -0.724 -32.25 -9.609 1 96.75 191 ASN A CA 1
ATOM 1576 C C . ASN A 1 191 ? -0.386 -32.156 -11.094 1 96.75 191 ASN A C 1
ATOM 1578 O O . ASN A 1 191 ? -1.049 -32.781 -11.93 1 96.75 191 ASN A O 1
ATOM 1582 N N . THR A 1 192 ? 0.688 -31.422 -11.391 1 96.88 192 THR A N 1
ATOM 1583 C CA . THR A 1 192 ? 0.967 -31.156 -12.797 1 96.88 192 THR A CA 1
ATOM 1584 C C . THR A 1 192 ? 2.252 -31.859 -13.234 1 96.88 192 THR A C 1
ATOM 1586 O O . THR A 1 192 ? 2.814 -31.547 -14.281 1 96.88 192 THR A O 1
ATOM 1589 N N . ASP A 1 193 ? 2.764 -32.781 -12.523 1 95.75 193 ASP A N 1
ATOM 1590 C CA . ASP A 1 193 ? 3.979 -33.531 -12.891 1 95.75 193 ASP A CA 1
ATOM 1591 C C . ASP A 1 193 ? 3.734 -34.438 -14.086 1 95.75 193 ASP A C 1
ATOM 1593 O O . ASP A 1 193 ? 4.672 -34.812 -14.789 1 95.75 193 ASP A O 1
ATOM 1597 N N . GLY A 1 194 ? 2.516 -34.844 -14.312 1 89.62 194 GLY A N 1
ATOM 1598 C CA . GLY A 1 194 ? 2.217 -35.719 -15.438 1 89.62 194 GLY A CA 1
ATOM 1599 C C . GLY A 1 194 ? 2.273 -35 -16.781 1 89.62 194 GLY A C 1
ATOM 1600 O O . GLY A 1 194 ? 2.697 -33.844 -16.859 1 89.62 194 GLY A O 1
ATOM 1601 N N . ASN A 1 195 ? 1.968 -35.656 -17.891 1 89.44 195 ASN A N 1
ATOM 1602 C CA . ASN A 1 195 ? 1.976 -35.062 -19.219 1 89.44 195 ASN A CA 1
ATOM 1603 C C . ASN A 1 195 ? 0.798 -34.094 -19.406 1 89.44 195 ASN A C 1
ATOM 1605 O O . ASN A 1 195 ? -0.107 -34.062 -18.562 1 89.44 195 ASN A O 1
ATOM 1609 N N . LYS A 1 196 ? 0.897 -33.312 -20.406 1 88.69 196 LYS A N 1
ATOM 1610 C CA . LYS A 1 196 ? -0.063 -32.25 -20.656 1 88.69 196 LYS A CA 1
ATOM 1611 C C . LYS A 1 196 ? -1.489 -32.781 -20.703 1 88.69 196 LYS A C 1
ATOM 1613 O O . LYS A 1 196 ? -2.41 -32.156 -20.156 1 88.69 196 LYS A O 1
ATOM 1618 N N . GLU A 1 197 ? -1.71 -33.938 -21.297 1 92.19 197 GLU A N 1
ATOM 1619 C CA . GLU A 1 197 ? -3.037 -34.531 -21.438 1 92.19 197 GLU A CA 1
ATOM 1620 C C . GLU A 1 197 ? -3.627 -34.875 -20.078 1 92.19 197 GLU A C 1
ATOM 1622 O O . GLU A 1 197 ? -4.809 -34.625 -19.828 1 92.19 197 GLU A O 1
ATOM 1627 N N . ASP A 1 198 ? -2.807 -35.375 -19.25 1 92.12 198 ASP A N 1
ATOM 1628 C CA . ASP A 1 198 ? -3.242 -35.75 -17.906 1 92.12 198 ASP A CA 1
ATOM 1629 C C . ASP A 1 198 ? -3.623 -34.5 -17.094 1 92.12 198 ASP A C 1
ATOM 1631 O O . ASP A 1 198 ? -4.605 -34.531 -16.359 1 92.12 198 ASP A O 1
ATOM 1635 N N . VAL A 1 199 ? -2.869 -33.5 -17.266 1 92.31 199 VAL A N 1
ATOM 1636 C CA . VAL A 1 199 ? -3.113 -32.25 -16.547 1 92.31 199 VAL A CA 1
ATOM 1637 C C . VAL A 1 199 ? -4.441 -31.641 -16.984 1 92.31 199 VAL A C 1
ATOM 1639 O O . VAL A 1 199 ? -5.246 -31.219 -16.156 1 92.31 199 VAL A O 1
ATOM 1642 N N . ILE A 1 200 ? -4.727 -31.688 -18.25 1 93.62 200 ILE A N 1
ATOM 1643 C CA . ILE A 1 200 ? -5.961 -31.141 -18.781 1 93.62 200 ILE A CA 1
ATOM 1644 C C . ILE A 1 200 ? -7.156 -31.922 -18.25 1 93.62 200 ILE A C 1
ATOM 1646 O O . ILE A 1 200 ? -8.188 -31.328 -17.906 1 93.62 200 ILE A O 1
ATOM 1650 N N . LYS A 1 201 ? -6.965 -33.219 -18.156 1 95.06 201 LYS A N 1
ATOM 1651 C CA . LYS A 1 201 ? -8.023 -34.031 -17.609 1 95.06 201 LYS A CA 1
ATOM 1652 C C . LYS A 1 201 ? -8.32 -33.688 -16.156 1 95.06 201 LYS A C 1
ATOM 1654 O O . LYS A 1 201 ? -9.484 -33.656 -15.734 1 95.06 201 LYS A O 1
ATOM 1659 N N . GLN A 1 202 ? -7.309 -33.438 -15.445 1 95 202 GLN A N 1
ATOM 1660 C CA . GLN A 1 202 ? -7.492 -33.031 -14.055 1 95 202 GLN A CA 1
ATOM 1661 C C . GLN A 1 202 ? -8.219 -31.688 -13.961 1 95 202 GLN A C 1
ATOM 1663 O O . GLN A 1 202 ? -9.102 -31.5 -13.117 1 95 202 GLN A O 1
ATOM 1668 N N . ILE A 1 203 ? -7.848 -30.719 -14.844 1 95.62 203 ILE A N 1
ATOM 1669 C CA . ILE A 1 203 ? -8.484 -29.406 -14.867 1 95.62 203 ILE A CA 1
ATOM 1670 C C . ILE A 1 203 ? -9.969 -29.562 -15.188 1 95.62 203 ILE A C 1
ATOM 1672 O O . ILE A 1 203 ? -10.82 -28.969 -14.523 1 95.62 203 ILE A O 1
ATOM 1676 N N . GLN A 1 204 ? -10.211 -30.406 -16.109 1 95.56 204 GLN A N 1
ATOM 1677 C CA . GLN A 1 204 ? -11.586 -30.625 -16.516 1 95.56 204 GLN A CA 1
ATOM 1678 C C . GLN A 1 204 ? -12.406 -31.234 -15.383 1 95.56 204 GLN A C 1
ATOM 1680 O O . GLN A 1 204 ? -13.586 -30.922 -15.219 1 95.56 204 GLN A O 1
ATOM 1685 N N . ALA A 1 205 ? -11.758 -32.062 -14.633 1 95.88 205 ALA A N 1
ATOM 1686 C CA . ALA A 1 205 ? -12.438 -32.75 -13.539 1 95.88 205 ALA A CA 1
ATOM 1687 C C . ALA A 1 205 ? -12.875 -31.766 -12.453 1 95.88 205 ALA A C 1
ATOM 1689 O O . ALA A 1 205 ? -13.844 -32.031 -11.734 1 95.88 205 ALA A O 1
ATOM 1690 N N . VAL A 1 206 ? -12.172 -30.641 -12.344 1 95.62 206 VAL A N 1
ATOM 1691 C CA . VAL A 1 206 ? -12.492 -29.719 -11.266 1 95.62 206 VAL A CA 1
ATOM 1692 C C . VAL A 1 206 ? -13.078 -28.438 -11.836 1 95.62 206 VAL A C 1
ATOM 1694 O O . VAL A 1 206 ? -13.227 -27.438 -11.117 1 95.62 206 VAL A O 1
ATOM 1697 N N . GLU A 1 207 ? -13.352 -28.375 -13.055 1 96.56 207 GLU A N 1
ATOM 1698 C CA . GLU A 1 207 ? -13.805 -27.172 -13.766 1 96.56 207 GLU A CA 1
ATOM 1699 C C . GLU A 1 207 ? -15.008 -26.547 -13.078 1 96.56 207 GLU A C 1
ATOM 1701 O O . GLU A 1 207 ? -15.023 -25.328 -12.836 1 96.56 207 GLU A O 1
ATOM 1706 N N . SER A 1 208 ? -15.961 -27.375 -12.742 1 96.12 208 SER A N 1
ATOM 1707 C CA . SER A 1 208 ? -17.172 -26.859 -12.125 1 96.12 208 SER A CA 1
ATOM 1708 C C . SER A 1 208 ? -16.891 -26.203 -10.789 1 96.12 208 SER A C 1
ATOM 1710 O O . SER A 1 208 ? -17.453 -25.156 -10.461 1 96.12 208 SER A O 1
ATOM 1712 N N . GLU A 1 209 ? -16 -26.859 -10.086 1 96.94 209 GLU A N 1
ATOM 1713 C CA . GLU A 1 209 ? -15.633 -26.297 -8.781 1 96.94 209 GLU A CA 1
ATOM 1714 C C . GLU A 1 209 ? -14.867 -24.984 -8.93 1 96.94 209 GLU A C 1
ATOM 1716 O O . GLU A 1 209 ? -15.141 -24.016 -8.211 1 96.94 209 GLU A O 1
ATOM 1721 N N . VAL A 1 210 ? -13.953 -24.953 -9.883 1 97.19 210 VAL A N 1
ATOM 1722 C CA . VAL A 1 210 ? -13.141 -23.766 -10.133 1 97.19 210 VAL A CA 1
ATOM 1723 C C . VAL A 1 210 ? -14.031 -22.609 -10.602 1 97.19 210 VAL A C 1
ATOM 1725 O O . VAL A 1 210 ? -13.781 -21.453 -10.266 1 97.19 210 VAL A O 1
ATOM 1728 N N . MET A 1 211 ? -15.133 -22.984 -11.258 1 96.06 211 MET A N 1
ATOM 1729 C CA . MET A 1 211 ? -16.062 -21.984 -11.789 1 96.06 211 MET A CA 1
ATOM 1730 C C . MET A 1 211 ? -17.109 -21.609 -10.758 1 96.06 211 MET A C 1
ATOM 1732 O O . MET A 1 211 ? -18.062 -20.891 -11.062 1 96.06 211 MET A O 1
ATOM 1736 N N . CYS A 1 212 ? -16.969 -22.125 -9.586 1 94.06 212 CYS A N 1
ATOM 1737 C CA . CYS A 1 212 ? -17.859 -21.797 -8.477 1 94.06 212 CYS A CA 1
ATOM 1738 C C . CYS A 1 212 ? -19.297 -22.109 -8.828 1 94.06 212 CYS A C 1
ATOM 1740 O O . CYS A 1 212 ? -20.203 -21.359 -8.461 1 94.06 212 CYS A O 1
ATOM 1742 N N . GLY A 1 213 ? -19.484 -23.078 -9.633 1 93 213 GLY A N 1
ATOM 1743 C CA . GLY A 1 213 ? -20.828 -23.516 -10 1 93 213 GLY A CA 1
ATOM 1744 C C . GLY A 1 213 ? -21.438 -22.672 -11.102 1 93 213 GLY A C 1
ATOM 1745 O O . GLY A 1 213 ? -22.594 -22.891 -11.477 1 93 213 GLY A O 1
ATOM 1746 N N . ILE A 1 214 ? -20.703 -21.75 -11.648 1 94.62 214 ILE A N 1
ATOM 1747 C CA . ILE A 1 214 ? -21.188 -20.891 -12.719 1 94.62 214 ILE A CA 1
ATOM 1748 C C . ILE A 1 214 ? -21.031 -21.609 -14.062 1 94.62 214 ILE A C 1
ATOM 1750 O O . ILE A 1 214 ? -19.969 -22.188 -14.344 1 94.62 214 ILE A O 1
ATOM 1754 N N . GLN A 1 215 ? -22.062 -21.562 -14.805 1 94.25 215 GLN A N 1
ATOM 1755 C CA . GLN A 1 215 ? -22.016 -22.203 -16.125 1 94.25 215 GLN A CA 1
ATOM 1756 C C . GLN A 1 215 ? -21.094 -21.438 -17.062 1 94.25 215 GLN A C 1
ATOM 1758 O O . GLN A 1 215 ? -21.234 -20.219 -17.25 1 94.25 215 GLN A O 1
ATOM 1763 N N . PRO A 1 216 ? -20.172 -22.203 -17.578 1 93.38 216 PRO A N 1
ATOM 1764 C CA . PRO A 1 216 ? -19.297 -21.562 -18.562 1 93.38 216 PRO A CA 1
ATOM 1765 C C . PRO A 1 216 ? -20.047 -21.094 -19.812 1 93.38 216 PRO A C 1
ATOM 1767 O O . PRO A 1 216 ? -20.969 -21.766 -20.266 1 93.38 216 PRO A O 1
ATOM 1770 N N . LEU A 1 217 ? -19.688 -19.875 -20.219 1 92.06 217 LEU A N 1
ATOM 1771 C CA . LEU A 1 217 ? -20.25 -19.359 -21.453 1 92.06 217 LEU A CA 1
ATOM 1772 C C . LEU A 1 217 ? -19.203 -19.344 -22.562 1 92.06 217 LEU A C 1
ATOM 1774 O O . LEU A 1 217 ? -18.141 -18.719 -22.406 1 92.06 217 LEU A O 1
ATOM 1778 N N . LEU A 1 218 ? -19.453 -20.078 -23.641 1 87.25 218 LEU A N 1
ATOM 1779 C CA . LEU A 1 218 ? -18.516 -20.156 -24.75 1 87.25 218 LEU A CA 1
ATOM 1780 C C . LEU A 1 218 ? -18.609 -18.906 -25.625 1 87.25 218 LEU A C 1
ATOM 1782 O O . LEU A 1 218 ? -19.688 -18.328 -25.781 1 87.25 218 LEU A O 1
ATOM 1786 N N . MET B 1 1 ? -24.203 1.338 8.656 1 58.47 1 MET B N 1
ATOM 1787 C CA . MET B 1 1 ? -23.297 1.921 9.641 1 58.47 1 MET B CA 1
ATOM 1788 C C . MET B 1 1 ? -23.438 3.439 9.664 1 58.47 1 MET B C 1
ATOM 1790 O O . MET B 1 1 ? -23.781 4.055 8.664 1 58.47 1 MET B O 1
ATOM 1794 N N . LYS B 1 2 ? -23.484 4.016 10.906 1 77.94 2 LYS B N 1
ATOM 1795 C CA . LYS B 1 2 ? -23.547 5.465 11.07 1 77.94 2 LYS B CA 1
ATOM 1796 C C . LYS B 1 2 ? -22.453 6.16 10.266 1 77.94 2 LYS B C 1
ATOM 1798 O O . LYS B 1 2 ? -21.312 5.695 10.234 1 77.94 2 LYS B O 1
ATOM 1803 N N . LYS B 1 3 ? -22.812 7.145 9.523 1 87.38 3 LYS B N 1
ATOM 1804 C CA . LYS B 1 3 ? -21.844 7.895 8.727 1 87.38 3 LYS B CA 1
ATOM 1805 C C . LYS B 1 3 ? -20.906 8.711 9.617 1 87.38 3 LYS B C 1
ATOM 1807 O O . LYS B 1 3 ? -21.359 9.406 10.531 1 87.38 3 LYS B O 1
ATOM 1812 N N . ILE B 1 4 ? -19.609 8.578 9.43 1 93.56 4 ILE B N 1
ATOM 1813 C CA . ILE B 1 4 ? -18.609 9.375 10.133 1 93.56 4 ILE B CA 1
ATOM 1814 C C . ILE B 1 4 ? -18.047 10.438 9.195 1 93.56 4 ILE B C 1
ATOM 1816 O O . ILE B 1 4 ? -17.656 10.133 8.07 1 93.56 4 ILE B O 1
ATOM 1820 N N . PHE B 1 5 ? -18.078 11.703 9.641 1 96 5 PHE B N 1
ATOM 1821 C CA . PHE B 1 5 ? -17.469 12.789 8.883 1 96 5 PHE B CA 1
ATOM 1822 C C . PHE B 1 5 ? -15.977 12.867 9.141 1 96 5 PHE B C 1
ATOM 1824 O O . PHE B 1 5 ? -15.531 12.766 10.289 1 96 5 PHE B O 1
ATOM 1831 N N . SER B 1 6 ? -15.266 12.992 8.047 1 96.69 6 SER B N 1
ATOM 1832 C CA . SER B 1 6 ?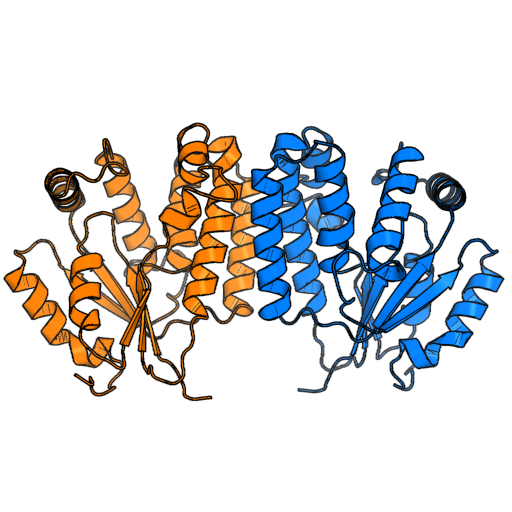 -13.805 12.969 8.133 1 96.69 6 SER B CA 1
ATOM 1833 C C . SER B 1 6 ? -13.211 14.352 7.891 1 96.69 6 SER B C 1
ATOM 1835 O O . SER B 1 6 ? -13.438 14.953 6.844 1 96.69 6 SER B O 1
ATOM 1837 N N . VAL B 1 7 ? -12.406 14.828 8.883 1 97.88 7 VAL B N 1
ATOM 1838 C CA . VAL B 1 7 ? -11.75 16.125 8.812 1 97.88 7 VAL B CA 1
ATOM 1839 C C . VAL B 1 7 ? -10.234 15.953 8.938 1 97.88 7 VAL B C 1
ATOM 1841 O O . VAL B 1 7 ? -9.758 15.312 9.867 1 97.88 7 VAL B O 1
ATOM 1844 N N . ALA B 1 8 ? -9.516 16.469 7.988 1 98.38 8 ALA B N 1
ATOM 1845 C CA . ALA B 1 8 ? -8.055 16.469 8.094 1 98.38 8 ALA B CA 1
ATOM 1846 C C . ALA B 1 8 ? -7.531 17.859 8.398 1 98.38 8 ALA B C 1
ATOM 1848 O O . ALA B 1 8 ? -7.922 18.844 7.75 1 98.38 8 ALA B O 1
ATOM 1849 N N . VAL B 1 9 ? -6.664 17.922 9.398 1 98.56 9 VAL B N 1
ATOM 1850 C CA . VAL B 1 9 ? -5.992 19.188 9.719 1 98.56 9 VAL B CA 1
ATOM 1851 C C . VAL B 1 9 ? -4.598 19.203 9.102 1 98.56 9 VAL B C 1
ATOM 1853 O O . VAL B 1 9 ? -3.744 18.391 9.453 1 98.56 9 VAL B O 1
ATOM 1856 N N . GLU B 1 10 ? -4.406 20.109 8.203 1 98.75 10 GLU B N 1
ATOM 1857 C CA . GLU B 1 10 ? -3.178 20.203 7.422 1 98.75 10 GLU B CA 1
ATOM 1858 C C . GLU B 1 10 ? -2.424 21.484 7.727 1 98.75 10 GLU B C 1
ATOM 1860 O O . GLU B 1 10 ? -3.021 22.469 8.164 1 98.75 10 GLU B O 1
ATOM 1865 N N . GLY B 1 11 ? -1.132 21.453 7.453 1 98.56 11 GLY B N 1
ATOM 1866 C CA . GLY B 1 11 ? -0.281 22.609 7.664 1 98.56 11 GLY B CA 1
ATOM 1867 C C . GLY B 1 11 ? 1.169 22.25 7.922 1 98.56 11 GLY B C 1
ATOM 1868 O O . GLY B 1 11 ? 1.496 21.078 8.125 1 98.56 11 GLY B O 1
ATOM 1869 N N . ASN B 1 12 ? 1.992 23.266 7.918 1 98.06 12 ASN B N 1
ATOM 1870 C CA . ASN B 1 12 ? 3.424 23.125 8.164 1 98.06 12 ASN B CA 1
ATOM 1871 C C . ASN B 1 12 ? 3.705 22.641 9.578 1 98.06 12 ASN B C 1
ATOM 1873 O O . ASN B 1 12 ? 2.797 22.578 10.414 1 98.06 12 ASN B O 1
ATOM 1877 N N . ILE B 1 13 ? 4.902 22.141 9.727 1 95.69 13 ILE B N 1
ATOM 1878 C CA . ILE B 1 13 ? 5.359 21.875 11.086 1 95.69 13 ILE B CA 1
ATOM 1879 C C . ILE B 1 13 ? 5.359 23.156 11.898 1 95.69 13 ILE B C 1
ATOM 1881 O O . ILE B 1 13 ? 5.863 24.188 11.445 1 95.69 13 ILE B O 1
ATOM 1885 N N . GLY B 1 14 ? 4.688 23.125 13.055 1 95.12 14 GLY B N 1
ATOM 1886 C CA . GLY B 1 14 ? 4.637 24.312 13.883 1 95.12 14 GLY B CA 1
ATOM 1887 C C . GLY B 1 14 ? 3.502 25.25 13.523 1 95.12 14 GLY B C 1
ATOM 1888 O O . GLY B 1 14 ? 3.439 26.375 14.016 1 95.12 14 GLY B O 1
ATOM 1889 N N . SER B 1 15 ? 2.598 24.766 12.688 1 97.25 15 SER B N 1
ATOM 1890 C CA . SER B 1 15 ? 1.548 25.672 12.211 1 97.25 15 SER B CA 1
ATOM 1891 C C . SER B 1 15 ? 0.411 25.766 13.227 1 97.25 15 SER B C 1
ATOM 1893 O O . SER B 1 15 ? -0.476 26.609 13.086 1 97.25 15 SER B O 1
ATOM 1895 N N . GLY B 1 16 ? 0.372 24.891 14.227 1 94.62 16 GLY B N 1
ATOM 1896 C CA . GLY B 1 16 ? -0.655 24.984 15.258 1 94.62 16 GLY B CA 1
ATOM 1897 C C . GLY B 1 16 ? -1.704 23.891 15.141 1 94.62 16 GLY B C 1
ATOM 1898 O O . GLY B 1 16 ? -2.807 24.016 15.672 1 94.62 16 GLY B O 1
ATOM 1899 N N . LYS B 1 17 ? -1.411 22.828 14.438 1 95.94 17 LYS B N 1
ATOM 1900 C CA . LYS B 1 17 ? -2.357 21.734 14.242 1 95.94 17 LYS B CA 1
ATOM 1901 C C . LYS B 1 17 ? -2.779 21.125 15.578 1 95.94 17 LYS B C 1
ATOM 1903 O O . LYS B 1 17 ? -3.965 20.891 15.812 1 95.94 17 LYS B O 1
ATOM 1908 N N . THR B 1 18 ? -1.796 20.891 16.422 1 91.12 18 THR B N 1
ATOM 1909 C CA . THR B 1 18 ? -2.062 20.266 17.719 1 91.12 18 THR B CA 1
ATOM 1910 C C . THR B 1 18 ? -3.035 21.125 18.531 1 91.12 18 THR B C 1
ATOM 1912 O O . THR B 1 18 ? -3.914 20.594 19.219 1 91.12 18 THR B O 1
ATOM 1915 N N . THR B 1 19 ? -2.891 22.422 18.484 1 91.5 19 THR B N 1
ATOM 1916 C CA . THR B 1 19 ? -3.793 23.328 19.172 1 91.5 19 THR B CA 1
ATOM 1917 C C . THR B 1 19 ? -5.227 23.156 18.688 1 91.5 19 THR B C 1
ATOM 1919 O O . THR B 1 19 ? -6.152 23.016 19.5 1 91.5 19 THR B O 1
ATOM 1922 N N . LEU B 1 20 ? -5.402 23.188 17.391 1 95.94 20 LEU B N 1
ATOM 1923 C CA . LEU B 1 20 ? -6.738 22.984 16.844 1 95.94 20 LEU B CA 1
ATOM 1924 C C . LEU B 1 20 ? -7.293 21.625 17.234 1 95.94 20 LEU B C 1
ATOM 1926 O O . LEU B 1 20 ? -8.445 21.516 17.672 1 95.94 20 LEU B O 1
ATOM 1930 N N . LEU B 1 21 ? -6.523 20.578 17.094 1 96.81 21 LEU B N 1
ATOM 1931 C CA . LEU B 1 21 ? -6.961 19.234 17.422 1 96.81 21 LEU B CA 1
ATOM 1932 C C . LEU B 1 21 ? -7.359 19.125 18.891 1 96.81 21 LEU B C 1
ATOM 1934 O O . LEU B 1 21 ? -8.375 18.516 19.219 1 96.81 21 LEU B O 1
ATOM 1938 N N . ASN B 1 22 ? -6.586 19.766 19.734 1 93.69 22 ASN B N 1
ATOM 1939 C CA . ASN B 1 22 ? -6.895 19.766 21.156 1 93.69 22 ASN B CA 1
ATOM 1940 C C . ASN B 1 22 ? -8.211 20.469 21.453 1 93.69 22 ASN B C 1
ATOM 1942 O O . ASN B 1 22 ? -8.945 20.078 22.359 1 93.69 22 ASN B O 1
ATOM 1946 N N . PHE B 1 23 ? -8.461 21.516 20.75 1 95.12 23 PHE B N 1
ATOM 1947 C CA . PHE B 1 23 ? -9.719 22.25 20.906 1 95.12 23 PHE B CA 1
ATOM 1948 C C . PHE B 1 23 ? -10.906 21.312 20.688 1 95.12 23 PHE B C 1
ATOM 1950 O O . PHE B 1 23 ? -11.883 21.359 21.438 1 95.12 23 PHE B O 1
ATOM 1957 N N . PHE B 1 24 ? -10.867 20.453 19.734 1 97 24 PHE B N 1
ATOM 1958 C CA . PHE B 1 24 ? -12.008 19.625 19.359 1 97 24 PHE B CA 1
ATOM 1959 C C . PHE B 1 24 ? -12.008 18.312 20.156 1 97 24 PHE B C 1
ATOM 1961 O O . PHE B 1 24 ? -13.016 17.609 20.203 1 97 24 PHE B O 1
ATOM 1968 N N . LYS B 1 25 ? -10.867 18.031 20.75 1 95.69 25 LYS B N 1
ATOM 1969 C CA . LYS B 1 25 ? -10.734 16.797 21.516 1 95.69 25 LYS B CA 1
ATOM 1970 C C . LYS B 1 25 ? -11.711 16.766 22.672 1 95.69 25 LYS B C 1
ATOM 1972 O O . LYS B 1 25 ? -12.055 15.695 23.172 1 95.69 25 LYS B O 1
ATOM 1977 N N . LYS B 1 26 ? -12.227 17.875 23.094 1 94.5 26 LYS B N 1
ATOM 1978 C CA . LYS B 1 26 ? -13.109 18 24.25 1 94.5 26 LYS B CA 1
ATOM 1979 C C . LYS B 1 26 ? -14.5 17.453 23.938 1 94.5 26 LYS B C 1
ATOM 1981 O O . LYS B 1 26 ? -15.281 17.188 24.844 1 94.5 26 LYS B O 1
ATOM 1986 N N . TYR B 1 27 ? -14.82 17.281 22.703 1 96.31 27 TYR B N 1
ATOM 1987 C CA . TYR B 1 27 ? -16.141 16.812 22.328 1 96.31 27 TYR B CA 1
ATOM 1988 C C . TYR B 1 27 ? -16.172 15.281 22.25 1 96.31 27 TYR B C 1
ATOM 1990 O O . TYR B 1 27 ? -15.32 14.672 21.609 1 96.31 27 TYR B O 1
ATOM 1998 N N . ARG B 1 28 ? -17.219 14.68 22.797 1 95.62 28 ARG B N 1
ATOM 1999 C CA . ARG B 1 28 ? -17.312 13.234 22.953 1 95.62 28 ARG B CA 1
ATOM 2000 C C . ARG B 1 28 ? -17.578 12.562 21.609 1 95.62 28 ARG B C 1
ATOM 2002 O O . ARG B 1 28 ? -17.219 11.406 21.391 1 95.62 28 ARG B O 1
ATOM 2009 N N . ASN B 1 29 ? -18.234 13.297 20.75 1 96.44 29 ASN B N 1
ATOM 2010 C CA . ASN B 1 29 ? -18.578 12.688 19.469 1 96.44 29 ASN B CA 1
ATOM 2011 C C . ASN B 1 29 ? -17.516 12.969 18.406 1 96.44 29 ASN B C 1
ATOM 2013 O O . ASN B 1 29 ? -17.766 12.789 17.219 1 96.44 29 ASN B O 1
ATOM 2017 N N . VAL B 1 30 ? -16.312 13.477 18.859 1 97.19 30 VAL B N 1
ATOM 2018 C CA . VAL B 1 30 ? -15.172 13.711 17.984 1 97.19 30 VAL B CA 1
ATOM 2019 C C . VAL B 1 30 ? -14 12.812 18.391 1 97.19 30 VAL B C 1
ATOM 2021 O O . VAL B 1 30 ? -13.633 12.766 19.562 1 97.19 30 VAL B O 1
ATOM 2024 N N . GLU B 1 31 ? -13.484 12.055 17.438 1 97.44 31 GLU B N 1
ATOM 2025 C CA . GLU B 1 31 ? -12.234 11.328 17.656 1 97.44 31 GLU B CA 1
ATOM 2026 C C . GLU B 1 31 ? -11.062 12.031 16.969 1 97.44 31 GLU B C 1
ATOM 2028 O O . GLU B 1 31 ? -11.102 12.266 15.758 1 97.44 31 GLU B O 1
ATOM 2033 N N . VAL B 1 32 ? -10.094 12.367 17.781 1 97.5 32 VAL B N 1
ATOM 2034 C CA . VAL B 1 32 ? -8.891 12.984 17.25 1 97.5 32 VAL B CA 1
ATOM 2035 C C . VAL B 1 32 ? -7.789 11.938 17.094 1 97.5 32 VAL B C 1
ATOM 2037 O O . VAL B 1 32 ? -7.469 11.219 18.047 1 97.5 32 VAL B O 1
ATOM 2040 N N . LEU B 1 33 ? -7.242 11.836 15.883 1 97.19 33 LEU B N 1
ATOM 2041 C CA . LEU B 1 33 ? -6.137 10.93 15.602 1 97.19 33 LEU B CA 1
ATOM 2042 C C . LEU B 1 33 ? -4.895 11.703 15.172 1 97.19 33 LEU B C 1
ATOM 2044 O O . LEU B 1 33 ? -4.844 12.242 14.062 1 97.19 33 LEU B O 1
ATOM 2048 N N . VAL B 1 34 ? -3.906 11.727 16.016 1 96.31 34 VAL B N 1
ATOM 2049 C CA . VAL B 1 34 ? -2.668 12.438 15.727 1 96.31 34 VAL B CA 1
ATOM 2050 C C . VAL B 1 34 ? -1.745 11.555 14.891 1 96.31 34 VAL B C 1
ATOM 2052 O O . VAL B 1 34 ? -1.99 10.359 14.742 1 96.31 34 VAL B O 1
ATOM 2055 N N . GLU B 1 35 ? -0.705 12.133 14.297 1 94.19 35 GLU B N 1
ATOM 2056 C CA . GLU B 1 35 ? 0.298 11.344 13.586 1 94.19 35 GLU B CA 1
ATOM 2057 C C . GLU B 1 35 ? 0.955 10.328 14.516 1 94.19 35 GLU B C 1
ATOM 2059 O O . GLU B 1 35 ? 1.406 10.672 15.609 1 94.19 35 GLU B O 1
ATOM 2064 N N . PRO B 1 36 ? 0.971 9.164 14.102 1 94.56 36 PRO B N 1
ATOM 2065 C CA . PRO B 1 36 ? 1.55 8.125 14.961 1 94.56 36 PRO B CA 1
ATOM 2066 C C . PRO B 1 36 ? 3.07 8.047 14.844 1 94.56 36 PRO B C 1
ATOM 2068 O O . PRO B 1 36 ? 3.609 7.012 14.453 1 94.56 36 PRO B O 1
ATOM 2071 N N . VAL B 1 37 ? 3.764 9.031 15.273 1 92.5 37 VAL B N 1
ATOM 2072 C CA . VAL B 1 37 ? 5.211 9.156 15.133 1 92.5 37 VAL B CA 1
ATOM 2073 C C . VAL B 1 37 ? 5.902 8.023 15.891 1 92.5 37 VAL B C 1
ATOM 2075 O O . VAL B 1 37 ? 6.922 7.492 15.43 1 92.5 37 VAL B O 1
ATOM 2078 N N . GLU B 1 38 ? 5.336 7.684 16.969 1 94.06 38 GLU B N 1
ATOM 2079 C CA . GLU B 1 38 ? 5.922 6.609 17.766 1 94.06 38 GLU B CA 1
ATOM 2080 C C . GLU B 1 38 ? 5.957 5.301 16.984 1 94.06 38 GLU B C 1
ATOM 2082 O O . GLU B 1 38 ? 6.891 4.512 17.125 1 94.06 38 GLU B O 1
ATOM 2087 N N . LYS B 1 39 ? 4.953 5.047 16.188 1 96.12 39 LYS B N 1
ATOM 2088 C CA . LYS B 1 39 ? 4.953 3.863 15.328 1 96.12 39 LYS B CA 1
ATOM 2089 C C . LYS B 1 39 ? 6.098 3.91 14.328 1 96.12 39 LYS B C 1
ATOM 2091 O O . LYS B 1 39 ? 6.691 2.879 14 1 96.12 39 LYS B O 1
ATOM 2096 N N . TRP B 1 40 ? 6.422 5.074 13.859 1 97 40 TRP B N 1
ATOM 2097 C CA . TRP B 1 40 ? 7.477 5.238 12.867 1 97 40 TRP B CA 1
ATOM 2098 C C . TRP B 1 40 ? 8.852 5.047 13.492 1 97 40 TRP B C 1
ATOM 2100 O O . TRP B 1 40 ? 9.797 4.617 12.82 1 97 40 TRP B O 1
ATOM 2110 N N . LYS B 1 41 ? 8.938 5.344 14.773 1 95.81 41 LYS B N 1
ATOM 2111 C CA . LYS B 1 41 ? 10.219 5.305 15.477 1 95.81 41 LYS B CA 1
ATOM 2112 C C . LYS B 1 41 ? 10.516 3.902 15.992 1 95.81 41 LYS B C 1
ATOM 2114 O O . LYS B 1 41 ? 11.641 3.623 16.422 1 95.81 41 LYS B O 1
ATOM 2119 N N . ASN B 1 42 ? 9.492 3.115 15.945 1 96.94 42 ASN B N 1
ATOM 2120 C CA . ASN B 1 42 ? 9.711 1.757 16.438 1 96.94 42 ASN B CA 1
ATOM 2121 C C . ASN B 1 42 ? 8.883 0.742 15.656 1 96.94 42 ASN B C 1
ATOM 2123 O O . ASN B 1 42 ? 7.773 0.386 16.062 1 96.94 42 ASN B O 1
ATOM 2127 N N . ILE B 1 43 ? 9.438 0.226 14.656 1 96.25 43 ILE B N 1
ATOM 2128 C CA . ILE B 1 43 ? 8.867 -0.883 13.898 1 96.25 43 ILE B CA 1
ATOM 2129 C C . ILE B 1 43 ? 9.656 -2.16 14.188 1 96.25 43 ILE B C 1
ATOM 2131 O O . ILE B 1 43 ? 10.703 -2.402 13.578 1 96.25 43 ILE B O 1
ATOM 2135 N N . LYS B 1 44 ? 9.133 -2.928 15.086 1 94.81 44 LYS B N 1
ATOM 2136 C CA . LYS B 1 44 ? 9.797 -4.145 15.539 1 94.81 44 LYS B CA 1
ATOM 2137 C C . LYS B 1 44 ? 11.227 -3.854 15.992 1 94.81 44 LYS B C 1
ATOM 2139 O O . LYS B 1 44 ? 12.164 -4.562 15.609 1 94.81 44 LYS B O 1
ATOM 2144 N N . GLY B 1 45 ? 11.391 -2.707 16.672 1 95 45 GLY B N 1
ATOM 2145 C CA . GLY B 1 45 ? 12.672 -2.365 17.281 1 95 45 GLY B CA 1
ATOM 2146 C C . GLY B 1 45 ? 13.5 -1.425 16.422 1 95 45 GLY B C 1
ATOM 2147 O O . GLY B 1 45 ? 14.547 -0.945 16.859 1 95 45 GLY B O 1
ATOM 2148 N N . PHE B 1 46 ? 13.031 -1.126 15.219 1 95.81 46 PHE B N 1
ATOM 2149 C CA . PHE B 1 46 ? 13.789 -0.271 14.312 1 95.81 46 PHE B CA 1
ATOM 2150 C C . PHE B 1 46 ? 13.156 1.115 14.227 1 95.81 46 PHE B C 1
ATOM 2152 O O . PHE B 1 46 ? 11.93 1.245 14.18 1 95.81 46 PHE B O 1
ATOM 2159 N N . ASN B 1 47 ? 13.945 2.092 14.219 1 96.12 47 ASN B N 1
ATOM 2160 C CA . ASN B 1 47 ? 13.508 3.475 14.047 1 96.12 47 ASN B CA 1
ATOM 2161 C C . ASN B 1 47 ? 13.539 3.889 12.578 1 96.12 47 ASN B C 1
ATOM 2163 O O . ASN B 1 47 ? 14.562 4.371 12.086 1 96.12 47 ASN B O 1
ATOM 2167 N N . SER B 1 48 ? 12.445 3.76 11.883 1 96.69 48 SER B N 1
ATOM 2168 C CA . SER B 1 48 ? 12.375 4.02 10.453 1 96.69 48 SER B CA 1
ATOM 2169 C C . SER B 1 48 ? 12.578 5.5 10.148 1 96.69 48 SER B C 1
ATOM 2171 O O . SER B 1 48 ? 13.164 5.855 9.117 1 96.69 48 SER B O 1
ATOM 2173 N N . LEU B 1 49 ? 12.086 6.328 11.008 1 94.19 49 LEU B N 1
ATOM 2174 C CA . LEU B 1 49 ? 12.266 7.77 10.844 1 94.19 49 LEU B CA 1
ATOM 2175 C C . LEU B 1 49 ? 13.742 8.133 10.859 1 94.19 49 LEU B C 1
ATOM 2177 O O . LEU B 1 49 ? 14.219 8.859 9.977 1 94.19 49 LEU B O 1
ATOM 2181 N N . ASP B 1 50 ? 14.414 7.609 11.766 1 93.88 50 ASP B N 1
ATOM 2182 C CA . ASP B 1 50 ? 15.852 7.844 11.875 1 93.88 50 ASP B CA 1
ATOM 2183 C C . ASP B 1 50 ? 16.578 7.32 10.641 1 93.88 50 ASP B C 1
ATOM 2185 O O . ASP B 1 50 ? 17.484 7.984 10.125 1 93.88 50 ASP B O 1
ATOM 2189 N N . LEU B 1 51 ? 16.234 6.141 10.203 1 95 51 LEU B N 1
ATOM 2190 C CA . LEU B 1 51 ? 16.859 5.566 9.016 1 95 51 LEU B CA 1
ATOM 2191 C C . LEU B 1 51 ? 16.656 6.477 7.805 1 95 51 LEU B C 1
ATOM 2193 O O . LEU B 1 51 ? 17.594 6.707 7.043 1 95 51 LEU B O 1
ATOM 2197 N N . MET B 1 52 ? 15.484 7 7.668 1 94.81 52 MET B N 1
ATOM 2198 C CA . MET B 1 52 ? 15.18 7.887 6.547 1 94.81 52 MET B CA 1
ATOM 2199 C C . MET B 1 52 ? 16.062 9.133 6.59 1 94.81 52 MET B C 1
ATOM 2201 O O . MET B 1 52 ? 16.641 9.531 5.574 1 94.81 52 MET B O 1
ATOM 2205 N N . TYR B 1 53 ? 16.234 9.688 7.754 1 89 53 TYR B N 1
ATOM 2206 C CA . TYR B 1 53 ? 17.031 10.898 7.867 1 89 53 TYR B CA 1
ATOM 2207 C C . TYR B 1 53 ? 18.5 10.602 7.633 1 89 53 TYR B C 1
ATOM 2209 O O . TYR B 1 53 ? 19.234 11.438 7.078 1 89 53 TYR B O 1
ATOM 2217 N N . LYS B 1 54 ? 18.938 9.477 7.98 1 93.12 54 LYS B N 1
ATOM 2218 C CA . LYS B 1 54 ? 20.344 9.094 7.832 1 93.12 54 LYS B CA 1
ATOM 2219 C C . LYS B 1 54 ? 20.672 8.766 6.379 1 93.12 54 LYS B C 1
ATOM 2221 O O . LYS B 1 54 ? 21.781 9.055 5.906 1 93.12 54 LYS B O 1
ATOM 2226 N N . ASP B 1 55 ? 19.75 8.133 5.699 1 95.5 55 ASP B N 1
ATOM 2227 C CA . ASP B 1 55 ? 19.922 7.746 4.301 1 95.5 55 ASP B CA 1
ATOM 2228 C C . ASP B 1 55 ? 18.594 7.793 3.551 1 95.5 55 ASP B C 1
ATOM 2230 O O . ASP B 1 55 ? 18 6.75 3.27 1 95.5 55 ASP B O 1
ATOM 2234 N N . ALA B 1 56 ? 18.266 9.023 3.172 1 93.56 56 ALA B N 1
ATOM 2235 C CA . ALA B 1 56 ? 16.969 9.234 2.533 1 93.56 56 ALA B CA 1
ATOM 2236 C C . ALA B 1 56 ? 16.891 8.508 1.194 1 93.56 56 ALA B C 1
ATOM 2238 O O . ALA B 1 56 ? 15.844 7.961 0.84 1 93.56 56 ALA B O 1
ATOM 2239 N N . THR B 1 57 ? 17.938 8.406 0.49 1 93.88 57 THR B N 1
ATOM 2240 C CA . THR B 1 57 ? 17.938 7.781 -0.827 1 93.88 57 THR B CA 1
ATOM 2241 C C . THR B 1 57 ? 17.5 6.316 -0.73 1 93.88 57 THR B C 1
ATOM 2243 O O . THR B 1 57 ? 16.766 5.824 -1.583 1 93.88 57 THR B O 1
ATOM 2246 N N . ARG B 1 58 ? 17.938 5.727 0.354 1 95.56 58 ARG B N 1
ATOM 2247 C CA . ARG B 1 58 ? 17.609 4.32 0.551 1 95.56 58 ARG B CA 1
ATOM 2248 C C . ARG B 1 58 ? 16.234 4.168 1.214 1 95.56 58 ARG B C 1
ATOM 2250 O O . ARG B 1 58 ? 15.469 3.277 0.854 1 95.56 58 ARG B O 1
ATOM 2257 N N . TRP B 1 59 ? 15.914 5.016 2.137 1 96.81 59 TRP B N 1
ATOM 2258 C CA . TRP B 1 59 ? 14.875 4.645 3.092 1 96.81 59 TRP B CA 1
ATOM 2259 C C . TRP B 1 59 ? 13.617 5.488 2.885 1 96.81 59 TRP B C 1
ATOM 2261 O O . TRP B 1 59 ? 12.555 5.16 3.41 1 96.81 59 TRP B O 1
ATOM 2271 N N . SER B 1 60 ? 13.695 6.547 2.076 1 96.62 60 SER B N 1
ATOM 2272 C CA . SER B 1 60 ? 12.555 7.453 1.963 1 96.62 60 SER B CA 1
ATOM 2273 C C . SER B 1 60 ? 11.328 6.734 1.398 1 96.62 60 SER B C 1
ATOM 2275 O O . SER B 1 60 ? 10.203 6.969 1.846 1 96.62 60 SER B O 1
ATOM 2277 N N . SER B 1 61 ? 11.617 5.887 0.443 1 97 61 SER B N 1
ATOM 2278 C CA . SER B 1 61 ? 10.5 5.168 -0.166 1 97 61 SER B CA 1
ATOM 2279 C C . SER B 1 61 ? 9.82 4.25 0.841 1 97 61 SER B C 1
ATOM 2281 O O . SER B 1 61 ? 8.594 4.262 0.971 1 97 61 SER B O 1
ATOM 2283 N N . ALA B 1 62 ? 10.609 3.438 1.495 1 97.38 62 ALA B N 1
ATOM 2284 C CA . ALA B 1 62 ? 10.062 2.523 2.494 1 97.38 62 ALA B CA 1
ATOM 2285 C C . ALA B 1 62 ? 9.359 3.289 3.615 1 97.38 62 ALA B C 1
ATOM 2287 O O . ALA B 1 62 ? 8.266 2.92 4.035 1 97.38 62 ALA B O 1
ATOM 2288 N N . PHE B 1 63 ? 9.969 4.355 4.043 1 98.12 63 PHE B N 1
ATOM 2289 C CA . PHE B 1 63 ? 9.422 5.156 5.137 1 98.12 63 PHE B CA 1
ATOM 2290 C C . PHE B 1 63 ? 8.102 5.797 4.734 1 98.12 63 PHE B C 1
ATOM 2292 O O . PHE B 1 63 ? 7.109 5.691 5.453 1 98.12 63 PHE B O 1
ATOM 2299 N N . GLN B 1 64 ? 8.078 6.449 3.6 1 98.38 64 GLN B N 1
ATOM 2300 C CA . GLN B 1 64 ? 6.867 7.129 3.156 1 98.38 64 GLN B CA 1
ATOM 2301 C C . GLN B 1 64 ? 5.754 6.133 2.857 1 98.38 64 GLN B C 1
ATOM 2303 O O . GLN B 1 64 ? 4.574 6.426 3.068 1 98.38 64 GLN B O 1
ATOM 2308 N N . SER B 1 65 ? 6.145 4.961 2.361 1 98.38 65 SER B N 1
ATOM 2309 C CA . SER B 1 65 ? 5.164 3.889 2.223 1 98.38 65 SER B CA 1
ATOM 2310 C C . SER B 1 65 ? 4.523 3.547 3.564 1 98.38 65 SER B C 1
ATOM 2312 O O . SER B 1 65 ? 3.303 3.412 3.66 1 98.38 65 SER B O 1
ATOM 2314 N N . TYR B 1 66 ? 5.312 3.447 4.566 1 98.25 66 TYR B N 1
ATOM 2315 C CA . TYR B 1 66 ? 4.812 3.113 5.898 1 98.25 66 TYR B CA 1
ATOM 2316 C C . TYR B 1 66 ? 3.973 4.25 6.465 1 98.25 66 TYR B C 1
ATOM 2318 O O . TYR B 1 66 ? 2.941 4.012 7.102 1 98.25 66 TYR B O 1
ATOM 2326 N N . VAL B 1 67 ? 4.398 5.469 6.234 1 98.06 67 VAL B N 1
ATOM 2327 C CA . VAL B 1 67 ? 3.605 6.629 6.621 1 98.06 67 VAL B CA 1
ATOM 2328 C C . VAL B 1 67 ? 2.227 6.559 5.969 1 98.06 67 VAL B C 1
ATOM 2330 O O . VAL B 1 67 ? 1.207 6.742 6.637 1 98.06 67 VAL B O 1
ATOM 2333 N N . THR B 1 68 ? 2.211 6.266 4.707 1 97.88 68 THR B N 1
ATOM 2334 C CA . THR B 1 68 ? 0.956 6.152 3.973 1 97.88 68 THR B CA 1
ATOM 2335 C C . THR B 1 68 ? 0.05 5.098 4.605 1 97.88 68 THR B C 1
ATOM 2337 O O . THR B 1 68 ? -1.141 5.34 4.812 1 97.88 68 THR B O 1
ATOM 2340 N N . LEU B 1 69 ? 0.608 3.996 4.957 1 97.25 69 LEU B N 1
ATOM 2341 C CA . LEU B 1 69 ? -0.161 2.932 5.594 1 97.25 69 LEU B CA 1
ATOM 2342 C C . LEU B 1 69 ? -0.774 3.416 6.906 1 97.25 69 LEU B C 1
ATOM 2344 O O . LEU B 1 69 ? -1.962 3.199 7.156 1 97.25 69 LEU B O 1
ATOM 2348 N N . THR B 1 70 ? -0.004 4.062 7.73 1 97.5 70 THR B N 1
ATOM 2349 C CA . THR B 1 70 ? -0.484 4.488 9.039 1 97.5 70 THR B CA 1
ATOM 2350 C C . THR B 1 70 ? -1.546 5.574 8.906 1 97.5 70 THR B C 1
ATOM 2352 O O . THR B 1 70 ? -2.492 5.629 9.695 1 97.5 70 THR B O 1
ATOM 2355 N N . MET B 1 71 ? -1.411 6.414 7.859 1 96.75 71 MET B N 1
ATOM 2356 C CA . MET B 1 71 ? -2.451 7.406 7.605 1 96.75 71 MET B CA 1
ATOM 2357 C C . MET B 1 71 ? -3.744 6.738 7.152 1 96.75 71 MET B C 1
ATOM 2359 O O . MET B 1 71 ? -4.836 7.16 7.539 1 96.75 71 MET B O 1
ATOM 2363 N N . LEU B 1 72 ? -3.602 5.727 6.336 1 95.5 72 LEU B N 1
ATOM 2364 C CA . LEU B 1 72 ? -4.773 4.977 5.895 1 95.5 72 LEU B CA 1
ATOM 2365 C C . LEU B 1 72 ? -5.492 4.348 7.082 1 95.5 72 LEU B C 1
ATOM 2367 O O . LEU B 1 72 ? -6.727 4.336 7.133 1 95.5 72 LEU B O 1
ATOM 2371 N N . GLN B 1 73 ? -4.738 3.863 7.949 1 95.12 73 GLN B N 1
ATOM 2372 C CA . GLN B 1 73 ? -5.328 3.293 9.156 1 95.12 73 GLN B CA 1
ATOM 2373 C C . GLN B 1 73 ? -6.137 4.336 9.914 1 95.12 73 GLN B C 1
ATOM 2375 O O . GLN B 1 73 ? -7.23 4.047 10.406 1 95.12 73 GLN B O 1
ATOM 2380 N N . ASN B 1 74 ? -5.621 5.527 10 1 95 74 ASN B N 1
ATOM 2381 C CA . ASN B 1 74 ? -6.359 6.613 10.633 1 95 74 ASN B CA 1
ATOM 2382 C C . ASN B 1 74 ? -7.633 6.953 9.867 1 95 74 ASN B C 1
ATOM 2384 O O . ASN B 1 74 ? -8.68 7.199 10.469 1 95 74 ASN B O 1
ATOM 2388 N N . HIS B 1 75 ? -7.504 6.945 8.547 1 93.88 75 HIS B N 1
ATOM 2389 C CA . HIS B 1 75 ? -8.656 7.23 7.699 1 93.88 75 HIS B CA 1
ATOM 2390 C C . HIS B 1 75 ? -9.781 6.227 7.938 1 93.88 75 HIS B C 1
ATOM 2392 O O . HIS B 1 75 ? -10.953 6.547 7.754 1 93.88 75 HIS B O 1
ATOM 2398 N N . HIS B 1 76 ? -9.438 5.074 8.398 1 92.19 76 HIS B N 1
ATOM 2399 C CA . HIS B 1 76 ? -10.422 4 8.5 1 92.19 76 HIS B CA 1
ATOM 2400 C C . HIS B 1 76 ? -10.867 3.795 9.938 1 92.19 76 HIS B C 1
ATOM 2402 O O . HIS B 1 76 ? -11.688 2.92 10.219 1 92.19 76 HIS B O 1
ATOM 2408 N N . TYR B 1 77 ? -10.336 4.594 10.82 1 92.44 77 TYR B N 1
ATOM 2409 C CA . TYR B 1 77 ? -10.742 4.461 12.211 1 92.44 77 TYR B CA 1
ATOM 2410 C C . TYR B 1 77 ? -12.234 4.691 12.367 1 92.44 77 TYR B C 1
ATOM 2412 O O . TYR B 1 77 ? -12.789 5.629 11.789 1 92.44 77 TYR B O 1
ATOM 2420 N N . HIS B 1 78 ? -12.883 3.781 13.055 1 90.25 78 HIS B N 1
ATOM 2421 C CA . HIS B 1 78 ? -14.32 3.838 13.281 1 90.25 78 HIS B CA 1
ATOM 2422 C C . HIS B 1 78 ? -14.68 3.352 14.688 1 90.25 78 HIS B C 1
ATOM 2424 O O . HIS B 1 78 ? -14.078 2.4 15.188 1 90.25 78 HIS B O 1
ATOM 2430 N N . ASN B 1 79 ? -15.492 4.121 15.188 1 92 79 ASN B N 1
ATOM 2431 C CA . ASN B 1 79 ? -16.141 3.688 16.422 1 92 79 ASN B CA 1
ATOM 2432 C C . ASN B 1 79 ? -17.594 4.164 16.484 1 92 79 ASN B C 1
ATOM 2434 O O . ASN B 1 79 ? -17.922 5.23 15.953 1 92 79 ASN B O 1
ATOM 2438 N N . ASP B 1 80 ? -18.453 3.381 17 1 92.62 80 ASP B N 1
ATOM 2439 C CA . ASP B 1 80 ? -19.891 3.631 16.984 1 92.62 80 ASP B CA 1
ATOM 2440 C C . ASP B 1 80 ? -20.25 4.863 17.812 1 92.62 80 ASP B C 1
ATOM 2442 O O . ASP B 1 80 ? -21.359 5.395 17.688 1 92.62 80 ASP B O 1
ATOM 2446 N N . GLU B 1 81 ? -19.375 5.398 18.5 1 93.25 81 GLU B N 1
ATOM 2447 C CA . GLU B 1 81 ? -19.688 6.492 19.406 1 93.25 81 GLU B CA 1
ATOM 2448 C C . GLU B 1 81 ? -19.328 7.844 18.797 1 93.25 81 GLU B C 1
ATOM 2450 O O . GLU B 1 81 ? -19.641 8.891 19.359 1 93.25 81 GLU B O 1
ATOM 2455 N N . ILE B 1 82 ? -18.688 7.812 17.703 1 95.12 82 ILE B N 1
ATOM 2456 C CA . ILE B 1 82 ? -18.203 9.078 17.156 1 95.12 82 ILE B CA 1
ATOM 2457 C C . ILE B 1 82 ? -18.969 9.414 15.875 1 95.12 82 ILE B C 1
ATOM 2459 O O . ILE B 1 82 ? -19.422 8.516 15.172 1 95.12 82 ILE B O 1
ATOM 2463 N N . ASN B 1 83 ? -19.062 10.789 15.633 1 95.88 83 ASN B N 1
ATOM 2464 C CA . ASN B 1 83 ? -19.656 11.305 14.406 1 95.88 83 ASN B CA 1
ATOM 2465 C C . ASN B 1 83 ? -18.609 11.953 13.508 1 95.88 83 ASN B C 1
ATOM 2467 O O . ASN B 1 83 ? -18.812 12.055 12.297 1 95.88 83 ASN B O 1
ATOM 2471 N N . ILE B 1 84 ? -17.547 12.375 14.195 1 96.88 84 ILE B N 1
ATOM 2472 C CA . ILE B 1 84 ? -16.516 13.094 13.469 1 96.88 84 ILE B CA 1
ATOM 2473 C C . ILE B 1 84 ? -15.141 12.484 13.781 1 96.88 84 ILE B C 1
ATOM 2475 O O . ILE B 1 84 ? -14.812 12.258 14.945 1 96.88 84 ILE B O 1
ATOM 2479 N N . ARG B 1 85 ? -14.438 12.211 12.773 1 96.94 85 ARG B N 1
ATOM 2480 C CA . ARG B 1 85 ? -13.031 11.828 12.875 1 96.94 85 ARG B CA 1
ATOM 2481 C C . ARG B 1 85 ? -12.125 12.945 12.383 1 96.94 85 ARG B C 1
ATOM 2483 O O . ARG B 1 85 ? -12.234 13.383 11.234 1 96.94 85 ARG B O 1
ATOM 2490 N N . MET B 1 86 ? -11.281 13.414 13.266 1 97.5 86 MET B N 1
ATOM 2491 C CA . MET B 1 86 ? -10.344 14.477 12.938 1 97.5 86 MET B CA 1
ATOM 2492 C C . MET B 1 86 ? -8.906 13.961 12.977 1 97.5 86 MET B C 1
ATOM 2494 O O . MET B 1 86 ? -8.43 13.516 14.023 1 97.5 86 MET B O 1
ATOM 2498 N N . THR B 1 87 ? -8.234 14.062 11.828 1 97.5 87 THR B N 1
ATOM 2499 C CA . THR B 1 87 ? -6.898 13.492 11.742 1 97.5 87 THR B CA 1
ATOM 2500 C C . THR B 1 87 ? -5.855 14.594 11.555 1 97.5 87 THR B C 1
ATOM 2502 O O . THR B 1 87 ? -6.102 15.578 10.852 1 97.5 87 THR B O 1
ATOM 2505 N N . GLU B 1 88 ? -4.742 14.375 12.281 1 97.94 88 GLU B N 1
ATOM 2506 C CA . GLU B 1 88 ? -3.572 15.195 11.977 1 97.94 88 GLU B CA 1
ATOM 2507 C C . GLU B 1 88 ? -2.939 14.781 10.648 1 97.94 88 GLU B C 1
ATOM 2509 O O . GLU B 1 88 ? -2.199 13.789 10.594 1 97.94 88 GLU B O 1
ATOM 2514 N N . ARG B 1 89 ? -3.115 15.477 9.609 1 98 89 ARG B N 1
ATOM 2515 C CA . ARG B 1 89 ? -2.699 15.195 8.242 1 98 89 ARG B CA 1
ATOM 2516 C C . ARG B 1 89 ? -3.457 14 7.668 1 98 89 ARG B C 1
ATOM 2518 O O . ARG B 1 89 ? -4.434 13.539 8.266 1 98 89 ARG B O 1
ATOM 2525 N N . SER B 1 90 ? -3.225 13.719 6.441 1 97.69 90 SER B N 1
ATOM 2526 C CA . SER B 1 90 ? -3.879 12.656 5.684 1 97.69 90 SER B CA 1
ATOM 2527 C C . SER B 1 90 ? -2.918 12.016 4.691 1 97.69 90 SER B C 1
ATOM 2529 O O . SER B 1 90 ? -1.757 12.414 4.594 1 97.69 90 SER B O 1
ATOM 2531 N N . VAL B 1 91 ? -3.391 11.055 3.984 1 97.56 91 VAL B N 1
ATOM 2532 C CA . VAL B 1 91 ? -2.586 10.414 2.947 1 97.56 91 VAL B CA 1
ATOM 2533 C C . VAL B 1 91 ? -2.24 11.43 1.862 1 97.56 91 VAL B C 1
ATOM 2535 O O . VAL B 1 91 ? -1.256 11.266 1.139 1 97.56 91 VAL B O 1
ATOM 2538 N N . TYR B 1 92 ? -2.945 12.523 1.789 1 97.94 92 TYR B N 1
ATOM 2539 C CA . TYR B 1 92 ? -2.758 13.492 0.713 1 97.94 92 TYR B CA 1
ATOM 2540 C C . TYR B 1 92 ? -1.547 14.375 0.979 1 97.94 92 TYR B C 1
ATOM 2542 O O . TYR B 1 92 ? -0.781 14.68 0.063 1 97.94 92 TYR B O 1
ATOM 2550 N N . SER B 1 93 ? -1.396 14.781 2.189 1 98 93 SER B N 1
ATOM 2551 C CA . SER B 1 93 ? -0.192 15.562 2.457 1 98 93 SER B CA 1
ATOM 2552 C C . SER B 1 93 ? 1.057 14.688 2.4 1 98 93 SER B C 1
ATOM 2554 O O . SER B 1 93 ? 2.131 15.156 2.021 1 98 93 SER B O 1
ATOM 2556 N N . ALA B 1 94 ? 0.893 13.391 2.756 1 97.81 94 ALA B N 1
ATOM 2557 C CA . ALA B 1 94 ? 2.01 12.477 2.533 1 97.81 94 ALA B CA 1
ATOM 2558 C C . ALA B 1 94 ? 2.447 12.492 1.072 1 97.81 94 ALA B C 1
ATOM 2560 O O . ALA B 1 94 ? 3.645 12.562 0.777 1 97.81 94 ALA B O 1
ATOM 2561 N N . ARG B 1 95 ? 1.517 12.539 0.215 1 98.25 95 ARG B N 1
ATOM 2562 C CA . ARG B 1 95 ? 1.772 12.477 -1.22 1 98.25 95 ARG B CA 1
ATOM 2563 C C . ARG B 1 95 ? 2.217 13.828 -1.758 1 98.25 95 ARG B C 1
ATOM 2565 O O . ARG B 1 95 ? 3.229 13.922 -2.455 1 98.25 95 ARG B O 1
ATOM 2572 N N . TYR B 1 96 ? 1.488 14.867 -1.427 1 98.5 96 TYR B N 1
ATOM 2573 C CA . TYR B 1 96 ? 1.623 16.109 -2.174 1 98.5 96 TYR B CA 1
ATOM 2574 C C . TYR B 1 96 ? 2.568 17.078 -1.463 1 98.5 96 TYR B C 1
ATOM 2576 O O . TYR B 1 96 ? 2.969 18.094 -2.029 1 98.5 96 TYR B O 1
ATOM 2584 N N . CYS B 1 97 ? 2.969 16.688 -0.249 1 98.5 97 CYS B N 1
ATOM 2585 C CA . CYS B 1 97 ? 3.891 17.562 0.466 1 98.5 97 CYS B CA 1
ATOM 2586 C C . CYS B 1 97 ? 5.188 16.844 0.797 1 98.5 97 CYS B C 1
ATOM 2588 O O . CYS B 1 97 ? 6.258 17.219 0.315 1 98.5 97 CYS B O 1
ATOM 2590 N N . PHE B 1 98 ? 5.09 15.711 1.44 1 98.19 98 PHE B N 1
ATOM 2591 C CA . PHE B 1 98 ? 6.301 15.102 1.981 1 98.19 98 PHE B CA 1
ATOM 2592 C C . PHE B 1 98 ? 7.02 14.289 0.914 1 98.19 98 PHE B C 1
ATOM 2594 O O . PHE B 1 98 ? 8.242 14.375 0.773 1 98.19 98 PHE B O 1
ATOM 2601 N N . ILE B 1 99 ? 6.324 13.492 0.169 1 98.5 99 ILE B N 1
ATOM 2602 C CA . ILE B 1 99 ? 6.938 12.75 -0.926 1 98.5 99 ILE B CA 1
ATOM 2603 C C . ILE B 1 99 ? 7.445 13.719 -1.988 1 98.5 99 ILE B C 1
ATOM 2605 O O . ILE B 1 99 ? 8.562 13.562 -2.494 1 98.5 99 ILE B O 1
ATOM 2609 N N . GLU B 1 100 ? 6.633 14.789 -2.264 1 98.38 100 GLU B N 1
ATOM 2610 C CA . GLU B 1 100 ? 7.066 15.805 -3.215 1 98.38 100 GLU B CA 1
ATOM 2611 C C . GLU B 1 100 ? 8.359 16.469 -2.758 1 98.38 100 GLU B C 1
ATOM 2613 O O . GLU B 1 100 ? 9.258 16.719 -3.564 1 98.38 100 GLU B O 1
ATOM 2618 N N . ASN B 1 101 ? 8.406 16.766 -1.526 1 97.81 101 ASN B N 1
ATOM 2619 C CA . ASN B 1 101 ? 9.602 17.406 -0.986 1 97.81 101 ASN B CA 1
ATOM 2620 C C . ASN B 1 101 ? 10.836 16.547 -1.174 1 97.81 101 ASN B C 1
ATOM 2622 O O . ASN B 1 101 ? 11.891 17.031 -1.596 1 97.81 101 ASN B O 1
ATOM 2626 N N . LEU B 1 102 ? 10.711 15.258 -0.858 1 97.88 102 LEU B N 1
ATOM 2627 C CA . LEU B 1 102 ? 11.836 14.336 -0.996 1 97.88 102 LEU B CA 1
ATOM 2628 C C . LEU B 1 102 ? 12.281 14.242 -2.449 1 97.88 102 LEU B C 1
ATOM 2630 O O . LEU B 1 102 ? 13.477 14.242 -2.736 1 97.88 102 LEU B O 1
ATOM 2634 N N . TYR B 1 103 ? 11.336 14.203 -3.33 1 98 103 TYR B N 1
ATOM 2635 C CA . TYR B 1 103 ? 11.648 14.094 -4.75 1 98 103 TYR B CA 1
ATOM 2636 C C . TYR B 1 103 ? 12.312 15.359 -5.266 1 98 103 TYR B C 1
ATOM 2638 O O . TYR B 1 103 ? 13.375 15.297 -5.898 1 98 103 TYR B O 1
ATOM 2646 N N . LYS B 1 104 ? 11.742 16.469 -4.957 1 96.69 104 LYS B N 1
ATOM 2647 C CA . LYS B 1 104 ? 12.273 17.75 -5.422 1 96.69 104 LYS B CA 1
ATOM 2648 C C . LYS B 1 104 ? 13.664 18.016 -4.844 1 96.69 104 LYS B C 1
ATOM 2650 O O . LYS B 1 104 ? 14.492 18.656 -5.484 1 96.69 104 LYS B O 1
ATOM 2655 N N . SER B 1 105 ? 13.906 17.5 -3.691 1 95.56 105 SER B N 1
ATOM 2656 C CA . SER B 1 105 ? 15.188 17.688 -3.021 1 95.56 105 SER B CA 1
ATOM 2657 C C . SER B 1 105 ? 16.203 16.641 -3.482 1 95.56 105 SER B C 1
ATOM 2659 O O . SER B 1 105 ? 17.297 16.547 -2.918 1 95.56 105 SER B O 1
ATOM 2661 N N . LYS B 1 106 ? 15.805 15.781 -4.438 1 96.5 106 LYS B N 1
ATOM 2662 C CA . LYS B 1 106 ? 16.656 14.766 -5.051 1 96.5 106 LYS B CA 1
ATOM 2663 C C . LYS B 1 106 ? 17.078 13.711 -4.035 1 96.5 106 LYS B C 1
ATOM 2665 O O . LYS B 1 106 ? 18.156 13.125 -4.145 1 96.5 106 LYS B O 1
ATOM 2670 N N . LEU B 1 107 ? 16.234 13.586 -3.066 1 96.31 107 LEU B N 1
ATOM 2671 C CA . LEU B 1 107 ? 16.484 12.594 -2.021 1 96.31 107 LEU B CA 1
ATOM 2672 C C . LEU B 1 107 ? 15.734 11.297 -2.303 1 96.31 107 LEU B C 1
ATOM 2674 O O . LEU B 1 107 ? 16 10.273 -1.679 1 96.31 107 LEU B O 1
ATOM 2678 N N . MET B 1 108 ? 14.852 11.328 -3.207 1 97.19 108 MET B N 1
ATOM 2679 C CA . MET B 1 108 ? 14.094 10.148 -3.621 1 97.19 108 MET B CA 1
ATOM 2680 C C . MET B 1 108 ? 14.305 9.859 -5.102 1 97.19 108 MET B C 1
ATOM 2682 O O . MET B 1 108 ? 13.977 10.688 -5.957 1 97.19 108 MET B O 1
ATOM 2686 N N . PRO B 1 109 ? 14.781 8.68 -5.367 1 96.56 109 PRO B N 1
ATOM 2687 C CA . PRO B 1 109 ? 14.945 8.312 -6.773 1 96.56 109 PRO B CA 1
ATOM 2688 C C . PRO B 1 109 ? 13.633 8.375 -7.551 1 96.56 109 PRO B C 1
ATOM 2690 O O . PRO B 1 109 ? 12.562 8.109 -6.992 1 96.56 109 PRO B O 1
ATOM 2693 N N . GLU B 1 110 ? 13.766 8.641 -8.836 1 97.19 110 GLU B N 1
ATOM 2694 C CA . GLU B 1 110 ? 12.617 8.828 -9.711 1 97.19 110 GLU B CA 1
ATOM 2695 C C . GLU B 1 110 ? 11.703 7.605 -9.695 1 97.19 110 GLU B C 1
ATOM 2697 O O . GLU B 1 110 ? 10.477 7.738 -9.672 1 97.19 110 GLU B O 1
ATOM 2702 N N . ILE B 1 111 ? 12.227 6.445 -9.68 1 97.62 111 ILE B N 1
ATOM 2703 C CA . ILE B 1 111 ? 11.43 5.227 -9.742 1 97.62 111 ILE B CA 1
ATOM 2704 C C . ILE B 1 111 ? 10.633 5.059 -8.445 1 97.62 111 ILE B C 1
ATOM 2706 O O . ILE B 1 111 ? 9.484 4.613 -8.469 1 97.62 111 ILE B O 1
ATOM 2710 N N . ASP B 1 112 ? 11.242 5.422 -7.309 1 98.12 112 ASP B N 1
ATOM 2711 C CA . ASP B 1 112 ? 10.539 5.395 -6.031 1 98.12 112 ASP B CA 1
ATOM 2712 C C . ASP B 1 112 ? 9.344 6.348 -6.039 1 98.12 112 ASP B C 1
ATOM 2714 O O . ASP B 1 112 ? 8.242 5.977 -5.621 1 98.12 112 ASP B O 1
ATOM 2718 N N . TYR B 1 113 ? 9.648 7.496 -6.535 1 98.38 113 TYR B N 1
ATOM 2719 C CA . TYR B 1 113 ? 8.609 8.516 -6.652 1 98.38 113 TYR B CA 1
ATOM 2720 C C . TYR B 1 113 ? 7.457 8.016 -7.516 1 98.38 113 TYR B C 1
ATOM 2722 O O . TYR B 1 113 ? 6.289 8.188 -7.164 1 98.38 113 TYR B O 1
ATOM 2730 N N . ALA B 1 114 ? 7.785 7.363 -8.586 1 98.19 114 ALA B N 1
ATOM 2731 C CA . ALA B 1 114 ? 6.781 6.84 -9.516 1 98.19 114 ALA B CA 1
ATOM 2732 C C . ALA B 1 114 ? 5.945 5.746 -8.859 1 98.19 114 ALA B C 1
ATOM 2734 O O . ALA B 1 114 ? 4.715 5.754 -8.961 1 98.19 114 ALA B O 1
ATOM 2735 N N . MET B 1 115 ? 6.547 4.82 -8.195 1 97.94 115 MET B N 1
ATOM 2736 C CA . MET B 1 115 ? 5.844 3.709 -7.559 1 97.94 115 MET B CA 1
ATOM 2737 C C . MET B 1 115 ? 4.922 4.207 -6.449 1 97.94 115 MET B C 1
ATOM 2739 O O . MET B 1 115 ? 3.77 3.781 -6.359 1 97.94 115 MET B O 1
ATOM 2743 N N . LEU B 1 116 ? 5.449 5.152 -5.645 1 98.25 116 LEU B N 1
ATOM 2744 C CA . LEU B 1 116 ? 4.613 5.723 -4.59 1 98.25 116 LEU B CA 1
ATOM 2745 C C . LEU B 1 116 ? 3.443 6.496 -5.188 1 98.25 116 LEU B C 1
ATOM 2747 O O . LEU B 1 116 ? 2.34 6.484 -4.637 1 98.25 116 LEU B O 1
ATOM 2751 N N . GLY B 1 117 ? 3.719 7.137 -6.266 1 97.5 117 GLY B N 1
ATOM 2752 C CA . GLY B 1 117 ? 2.648 7.84 -6.957 1 97.5 117 GLY B CA 1
ATOM 2753 C C . GLY B 1 117 ? 1.524 6.926 -7.402 1 97.5 117 GLY B C 1
ATOM 2754 O O . GLY B 1 117 ? 0.348 7.254 -7.234 1 97.5 117 GLY B O 1
ATOM 2755 N N . GLU B 1 118 ? 1.853 5.801 -7.949 1 96.94 118 GLU B N 1
ATOM 2756 C CA . GLU B 1 118 ? 0.836 4.844 -8.375 1 96.94 118 GLU B CA 1
ATOM 2757 C C . GLU B 1 118 ? 0.053 4.301 -7.184 1 96.94 118 GLU B C 1
ATOM 2759 O O . GLU B 1 118 ? -1.154 4.07 -7.281 1 96.94 118 GLU B O 1
ATOM 2764 N N . TRP B 1 119 ? 0.77 4.074 -6.102 1 97.12 119 TRP B N 1
ATOM 2765 C CA . TRP B 1 119 ? 0.081 3.678 -4.879 1 97.12 119 TRP B CA 1
ATOM 2766 C C . TRP B 1 119 ? -0.954 4.723 -4.473 1 97.12 119 TRP B C 1
ATOM 2768 O O . TRP B 1 119 ? -2.096 4.383 -4.156 1 97.12 119 TRP B O 1
ATOM 2778 N N . HIS B 1 120 ? -0.579 5.949 -4.52 1 96.88 120 HIS B N 1
ATOM 2779 C CA . HIS B 1 120 ? -1.485 7.012 -4.102 1 96.88 120 HIS B CA 1
ATOM 2780 C C . HIS B 1 120 ? -2.648 7.16 -5.074 1 96.88 120 HIS B C 1
ATOM 2782 O O . HIS B 1 120 ? -3.775 7.449 -4.664 1 96.88 120 HIS B O 1
ATOM 2788 N N . ASP B 1 121 ? -2.42 6.969 -6.336 1 94.94 121 ASP B N 1
ATOM 2789 C CA . ASP B 1 121 ? -3.506 6.977 -7.309 1 94.94 121 ASP B CA 1
ATOM 2790 C C . ASP B 1 121 ? -4.516 5.871 -7.016 1 94.94 121 ASP B C 1
ATOM 2792 O O . ASP B 1 121 ? -5.727 6.09 -7.082 1 94.94 121 ASP B O 1
ATOM 2796 N N . TRP B 1 122 ? -4.004 4.773 -6.699 1 94.69 122 TRP B N 1
ATOM 2797 C CA . TRP B 1 122 ? -4.875 3.652 -6.363 1 94.69 122 TRP B CA 1
ATOM 2798 C C . TRP B 1 122 ? -5.664 3.934 -5.09 1 94.69 122 TRP B C 1
ATOM 2800 O O . TRP B 1 122 ? -6.867 3.666 -5.027 1 94.69 122 TRP B O 1
ATOM 2810 N N . ILE B 1 123 ? -5.043 4.48 -4.098 1 94.38 123 ILE B N 1
ATOM 2811 C CA . ILE B 1 123 ? -5.66 4.766 -2.809 1 94.38 123 ILE B CA 1
ATOM 2812 C C . ILE B 1 123 ? -6.809 5.758 -2.994 1 94.38 123 ILE B C 1
ATOM 2814 O O . ILE B 1 123 ? -7.875 5.602 -2.4 1 94.38 123 ILE B O 1
ATOM 2818 N N . LYS B 1 124 ? -6.652 6.695 -3.811 1 90.44 124 LYS B N 1
ATOM 2819 C CA . LYS B 1 124 ? -7.66 7.723 -4.066 1 90.44 124 LYS B CA 1
ATOM 2820 C C . LYS B 1 124 ? -8.953 7.105 -4.586 1 90.44 124 LYS B C 1
ATOM 2822 O O . LYS B 1 124 ? -10.047 7.582 -4.266 1 90.44 124 LYS B O 1
ATOM 2827 N N . THR B 1 125 ? -8.82 5.969 -5.242 1 88 125 THR B N 1
ATOM 2828 C CA . THR B 1 125 ? -9.977 5.422 -5.938 1 88 125 THR B CA 1
ATOM 2829 C C . THR B 1 125 ? -10.516 4.191 -5.211 1 88 125 THR B C 1
ATOM 2831 O O . THR B 1 125 ? -11.711 3.893 -5.285 1 88 125 THR B O 1
ATOM 2834 N N . ASN B 1 126 ? -9.602 3.588 -4.387 1 86.25 126 ASN B N 1
ATOM 2835 C CA . ASN B 1 126 ? -10 2.256 -3.943 1 86.25 126 ASN B CA 1
ATOM 2836 C C . ASN B 1 126 ? -9.977 2.141 -2.422 1 86.25 126 ASN B C 1
ATOM 2838 O O . ASN B 1 126 ? -10.555 1.212 -1.855 1 86.25 126 ASN B O 1
ATOM 2842 N N . ALA B 1 127 ? -9.234 2.959 -1.63 1 80.56 127 ALA B N 1
ATOM 2843 C CA . ALA B 1 127 ? -9.008 2.756 -0.203 1 80.56 127 ALA B CA 1
ATOM 2844 C C . ALA B 1 127 ? -9.898 3.664 0.634 1 80.56 127 ALA B C 1
ATOM 2846 O O . ALA B 1 127 ? -9.781 3.705 1.861 1 80.56 127 ALA B O 1
ATOM 2847 N N . GLU B 1 128 ? -11.023 4.086 0.414 1 79 128 GLU B N 1
ATOM 2848 C CA . GLU B 1 128 ? -11.93 4.941 1.177 1 79 128 GLU B CA 1
ATOM 2849 C C . GLU B 1 128 ? -11.156 5.992 1.969 1 79 128 GLU B C 1
ATOM 2851 O O . GLU B 1 128 ? -11.352 6.129 3.178 1 79 128 GLU B O 1
ATOM 2856 N N . ALA B 1 129 ? -10.32 6.781 1.433 1 87.94 129 ALA B N 1
ATOM 2857 C CA . ALA B 1 129 ? -9.578 7.871 2.064 1 87.94 129 ALA B CA 1
ATOM 2858 C C . ALA B 1 129 ? -10.297 9.203 1.871 1 87.94 129 ALA B C 1
ATOM 2860 O O . ALA B 1 129 ? -9.664 10.258 1.828 1 87.94 129 ALA B O 1
ATOM 2861 N N . GLN B 1 130 ? -11.555 9.109 1.844 1 87.94 130 GLN B N 1
ATOM 2862 C CA . GLN B 1 130 ? -12.336 10.312 1.574 1 87.94 130 GLN B CA 1
ATOM 2863 C C . GLN B 1 130 ? -12.352 11.242 2.783 1 87.94 130 GLN B C 1
ATOM 2865 O O . GLN B 1 130 ? -12.438 10.789 3.924 1 87.94 130 GLN B O 1
ATOM 2870 N N . LEU B 1 131 ? -12.312 12.5 2.467 1 96.25 131 LEU B N 1
ATOM 2871 C CA . LEU B 1 131 ? -12.398 13.578 3.447 1 96.25 131 LEU B CA 1
ATOM 2872 C C . LEU B 1 131 ? -13.625 14.445 3.189 1 96.25 131 LEU B C 1
ATOM 2874 O O . LEU B 1 131 ? -14.023 14.641 2.039 1 96.25 131 LEU B O 1
ATOM 2878 N N . ASP B 1 132 ? -14.219 14.922 4.262 1 97.25 132 ASP B N 1
ATOM 2879 C CA . ASP B 1 132 ? -15.328 15.867 4.125 1 97.25 132 ASP B CA 1
ATOM 2880 C C . ASP B 1 132 ? -14.828 17.312 4.188 1 97.25 132 ASP B C 1
ATOM 2882 O O . ASP B 1 132 ? -15.352 18.188 3.49 1 97.25 132 ASP B O 1
ATOM 2886 N N . ILE B 1 133 ? -13.828 17.5 5.016 1 98.25 133 ILE B N 1
ATOM 2887 C CA . ILE B 1 133 ? -13.273 18.828 5.195 1 98.25 133 ILE B CA 1
ATOM 2888 C C . ILE B 1 133 ? -11.758 18.75 5.375 1 98.25 133 ILE B C 1
ATOM 2890 O O . ILE B 1 133 ? -11.258 17.797 5.984 1 98.25 133 ILE B O 1
ATOM 2894 N N . ILE B 1 134 ? -11.07 19.656 4.82 1 98.62 134 ILE B N 1
ATOM 2895 C CA . ILE B 1 134 ? -9.672 19.906 5.137 1 98.62 134 ILE B CA 1
ATOM 2896 C C . ILE B 1 134 ? -9.531 21.281 5.801 1 98.62 134 ILE B C 1
ATOM 2898 O O . ILE B 1 134 ? -9.984 22.281 5.254 1 98.62 134 ILE B O 1
ATOM 2902 N N . VAL B 1 135 ? -9.031 21.281 6.965 1 98.75 135 VAL B N 1
ATOM 2903 C CA . VAL B 1 135 ? -8.664 22.547 7.59 1 98.75 135 VAL B CA 1
ATOM 2904 C C . VAL B 1 135 ? -7.18 22.812 7.367 1 98.75 135 VAL B C 1
ATOM 2906 O O . VAL B 1 135 ? -6.324 22.062 7.84 1 98.75 135 VAL B O 1
ATOM 2909 N N . TYR B 1 136 ? -6.902 23.875 6.664 1 98.75 136 TYR B N 1
ATOM 2910 C CA . TYR B 1 136 ? -5.527 24.25 6.359 1 98.75 136 TYR B CA 1
ATOM 2911 C C . TYR B 1 136 ? -5.066 25.406 7.254 1 98.75 136 TYR B C 1
ATOM 2913 O O . TYR B 1 136 ? -5.562 26.531 7.137 1 98.75 136 TYR B O 1
ATOM 2921 N N . LEU B 1 137 ? -4.125 25.094 8.109 1 98.5 137 LEU B N 1
ATOM 2922 C CA . LEU B 1 137 ? -3.545 26.109 8.977 1 98.5 137 LEU B CA 1
ATOM 2923 C C . LEU B 1 137 ? -2.33 26.766 8.32 1 98.5 137 LEU B C 1
ATOM 2925 O O . LEU B 1 137 ? -1.288 26.125 8.164 1 98.5 137 LEU B O 1
ATOM 2929 N N . GLN B 1 138 ? -2.482 28.031 8.062 1 97.88 138 GLN B N 1
ATOM 2930 C CA . GLN B 1 138 ? -1.418 28.766 7.395 1 97.88 138 GLN B CA 1
ATOM 2931 C C . GLN B 1 138 ? -0.63 29.609 8.391 1 97.88 138 GLN B C 1
ATOM 2933 O O . GLN B 1 138 ? -1.214 30.375 9.164 1 97.88 138 GLN B O 1
ATOM 2938 N N . ALA B 1 139 ? 0.6 29.422 8.367 1 97.81 139 ALA B N 1
ATOM 2939 C CA . ALA B 1 139 ? 1.543 30.25 9.125 1 97.81 139 ALA B CA 1
ATOM 2940 C C . ALA B 1 139 ? 2.834 30.469 8.344 1 97.81 139 ALA B C 1
ATOM 2942 O O . ALA B 1 139 ? 3.26 29.594 7.582 1 97.81 139 ALA B O 1
ATOM 2943 N N . LYS B 1 140 ? 3.441 31.578 8.594 1 98.06 140 LYS B N 1
ATOM 2944 C CA . LYS B 1 140 ? 4.734 31.828 7.965 1 98.06 140 LYS B CA 1
ATOM 2945 C C . LYS B 1 140 ? 5.785 30.844 8.461 1 98.06 140 LYS B C 1
ATOM 2947 O O . LYS B 1 140 ? 5.816 30.5 9.641 1 98.06 140 LYS B O 1
ATOM 2952 N N . PRO B 1 141 ? 6.574 30.422 7.484 1 98.31 141 PRO B N 1
ATOM 2953 C CA . PRO B 1 141 ? 7.645 29.5 7.895 1 98.31 141 PRO B CA 1
ATOM 2954 C C . PRO B 1 141 ? 8.461 30.047 9.062 1 98.31 141 PRO B C 1
ATOM 2956 O O . PRO B 1 141 ? 8.867 29.281 9.945 1 98.31 141 PRO B O 1
ATOM 2959 N N . GLU B 1 142 ? 8.688 31.359 9.086 1 97.94 142 GLU B N 1
ATOM 2960 C CA . GLU B 1 142 ? 9.43 31.969 10.188 1 97.94 142 GLU B CA 1
ATOM 2961 C C . GLU B 1 142 ? 8.688 31.812 11.508 1 97.94 142 GLU B C 1
ATOM 2963 O O . GLU B 1 142 ? 9.305 31.578 12.547 1 97.94 142 GLU B O 1
ATOM 2968 N N . THR B 1 143 ? 7.43 31.984 11.484 1 97.25 143 THR B N 1
ATOM 2969 C CA . THR B 1 143 ? 6.605 31.766 12.664 1 97.25 143 THR B CA 1
ATOM 2970 C C . THR B 1 143 ? 6.695 30.312 13.125 1 97.25 143 THR B C 1
ATOM 2972 O O . THR B 1 143 ? 6.875 30.047 14.312 1 97.25 143 THR B O 1
ATOM 2975 N N . CYS B 1 144 ? 6.594 29.391 12.164 1 97.12 144 CYS B N 1
ATOM 2976 C CA . CYS B 1 144 ? 6.699 27.969 12.469 1 97.12 144 CYS B CA 1
ATOM 2977 C C . CYS B 1 144 ? 8.031 27.656 13.133 1 97.12 144 CYS B C 1
ATOM 2979 O O . CYS B 1 144 ? 8.086 26.938 14.125 1 97.12 144 CYS B O 1
ATOM 2981 N N . LEU B 1 145 ? 9.07 28.25 12.562 1 96.75 145 LEU B N 1
ATOM 2982 C CA . LEU B 1 145 ? 10.406 28.016 13.102 1 96.75 145 LEU B CA 1
ATOM 2983 C C . LEU B 1 145 ? 10.492 28.469 14.555 1 96.75 145 LEU B C 1
ATOM 2985 O O . LEU B 1 145 ? 11.031 27.75 15.398 1 96.75 145 LEU B O 1
ATOM 2989 N N . THR B 1 146 ? 9.938 29.594 14.852 1 95.62 146 THR B N 1
ATOM 2990 C CA . THR B 1 146 ? 9.93 30.125 16.203 1 95.62 146 THR B CA 1
ATOM 2991 C C . THR B 1 146 ? 9.164 29.203 17.141 1 95.62 146 THR B C 1
ATOM 2993 O O . THR B 1 146 ? 9.633 28.906 18.25 1 95.62 146 THR B O 1
ATOM 2996 N N . ARG B 1 147 ? 8.078 28.703 16.734 1 94.12 147 ARG B N 1
ATOM 2997 C CA . ARG B 1 147 ? 7.246 27.828 17.547 1 94.12 147 ARG B CA 1
ATOM 2998 C C . ARG B 1 147 ? 7.945 26.484 17.797 1 94.12 147 ARG B C 1
ATOM 3000 O O . ARG B 1 147 ? 7.855 25.938 18.906 1 94.12 147 ARG B O 1
ATOM 3007 N N . ILE B 1 148 ? 8.586 25.969 16.75 1 94.19 148 ILE B N 1
ATOM 3008 C CA . ILE B 1 148 ? 9.344 24.734 16.891 1 94.19 148 ILE B CA 1
ATOM 3009 C C . ILE B 1 148 ? 10.438 24.906 17.938 1 94.19 148 ILE B C 1
ATOM 3011 O O . ILE B 1 148 ? 10.625 24.047 18.797 1 94.19 148 ILE B O 1
ATOM 3015 N N . ALA B 1 149 ? 11.109 26.016 17.891 1 92.56 149 ALA B N 1
ATOM 3016 C CA . ALA B 1 149 ? 12.18 26.312 18.844 1 92.56 149 ALA B CA 1
ATOM 3017 C C . ALA B 1 149 ? 11.633 26.438 20.266 1 92.56 149 ALA B C 1
ATOM 3019 O O . ALA B 1 149 ? 12.25 25.953 21.203 1 92.56 149 ALA B O 1
ATOM 3020 N N . GLU B 1 150 ? 10.461 26.938 20.453 1 91.69 150 GLU B N 1
ATOM 3021 C CA . GLU B 1 150 ? 9.852 27.156 21.766 1 91.69 150 GLU B CA 1
ATOM 3022 C C . GLU B 1 150 ? 9.414 25.844 22.391 1 91.69 150 GLU B C 1
ATOM 3024 O O . GLU B 1 150 ? 9.578 25.625 23.594 1 91.69 150 GLU B O 1
ATOM 3029 N N . ARG B 1 151 ? 8.812 25.031 21.594 1 88.88 151 ARG B N 1
ATOM 3030 C CA . ARG B 1 151 ? 8.305 23.781 22.141 1 88.88 151 ARG B CA 1
ATOM 3031 C C . ARG B 1 151 ? 9.43 22.781 22.344 1 88.88 151 ARG B C 1
ATOM 3033 O O . ARG B 1 151 ? 9.305 21.844 23.156 1 88.88 151 ARG B O 1
ATOM 3040 N N . ASN B 1 152 ? 10.594 22.859 21.641 1 84.81 152 ASN B N 1
ATOM 3041 C CA . ASN B 1 152 ? 11.859 22.156 21.844 1 84.81 152 ASN B CA 1
ATOM 3042 C C . ASN B 1 152 ? 11.664 20.641 21.875 1 84.81 152 ASN B C 1
ATOM 3044 O O . ASN B 1 152 ? 12.133 19.969 22.797 1 84.81 152 ASN B O 1
ATOM 3048 N N . ARG B 1 153 ? 11 20.141 20.875 1 83.38 153 ARG B N 1
ATOM 3049 C CA . ARG B 1 153 ? 10.883 18.688 20.734 1 83.38 153 ARG B CA 1
ATOM 3050 C C . ARG B 1 153 ? 12.148 18.094 20.125 1 83.38 153 ARG B C 1
ATOM 3052 O O . ARG B 1 153 ? 12.688 18.625 19.156 1 83.38 153 ARG B O 1
ATOM 3059 N N . HIS B 1 154 ? 12.523 17.016 20.609 1 80.38 154 HIS B N 1
ATOM 3060 C CA . HIS B 1 154 ? 13.773 16.375 20.234 1 80.38 154 HIS B CA 1
ATOM 3061 C C . HIS B 1 154 ? 13.797 16.047 18.75 1 80.38 154 HIS B C 1
ATOM 3063 O O . HIS B 1 154 ? 14.82 16.219 18.078 1 80.38 154 HIS B O 1
ATOM 3069 N N . GLU B 1 155 ? 12.703 15.664 18.109 1 77.06 155 GLU B N 1
ATOM 3070 C CA . GLU B 1 155 ? 12.625 15.234 16.719 1 77.06 155 GLU B CA 1
ATOM 3071 C C . GLU B 1 155 ? 12.719 16.422 15.766 1 77.06 155 GLU B C 1
ATOM 3073 O O . GLU B 1 155 ? 12.984 16.25 14.578 1 77.06 155 GLU B O 1
ATOM 3078 N N . GLU B 1 156 ? 12.5 17.531 16.297 1 81.88 156 GLU B N 1
ATOM 3079 C CA . GLU B 1 156 ? 12.43 18.703 15.445 1 81.88 156 GLU B CA 1
ATOM 3080 C C . GLU B 1 156 ? 13.688 19.562 15.578 1 81.88 156 GLU B C 1
ATOM 3082 O O . GLU B 1 156 ? 13.805 20.609 14.945 1 81.88 156 GLU B O 1
ATOM 3087 N N . LEU B 1 157 ? 14.578 18.969 16.297 1 81.25 157 LEU B N 1
ATOM 3088 C CA . LEU B 1 157 ? 15.805 19.734 16.516 1 81.25 157 LEU B CA 1
ATOM 3089 C C . LEU B 1 157 ? 16.547 19.922 15.195 1 81.25 157 LEU B C 1
ATOM 3091 O O . LEU B 1 157 ? 16.734 18.969 14.438 1 81.25 157 LEU B O 1
ATOM 3095 N N . GLY B 1 158 ? 16.781 21.156 14.867 1 82.69 158 GLY B N 1
A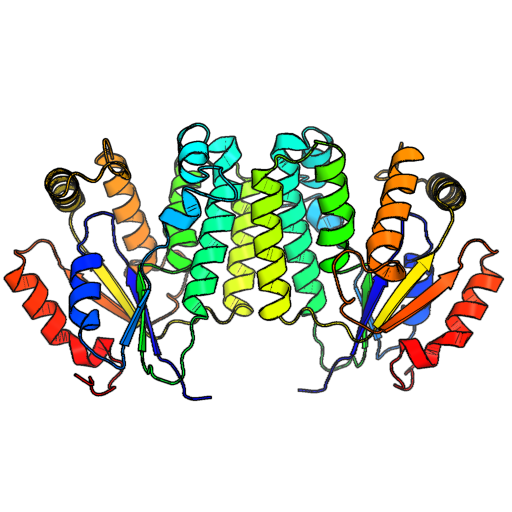TOM 3096 C CA . GLY B 1 158 ? 17.609 21.469 13.727 1 82.69 158 GLY B CA 1
ATOM 3097 C C . GLY B 1 158 ? 16.844 21.547 12.422 1 82.69 158 GLY B C 1
ATOM 3098 O O . GLY B 1 158 ? 17.422 21.516 11.336 1 82.69 158 GLY B O 1
ATOM 3099 N N . VAL B 1 159 ? 15.547 21.625 12.484 1 88.44 159 VAL B N 1
ATOM 3100 C CA . VAL B 1 159 ? 14.758 21.828 11.266 1 88.44 159 VAL B CA 1
ATOM 3101 C C . VAL B 1 159 ? 15.125 23.172 10.641 1 88.44 159 VAL B C 1
ATOM 3103 O O . VAL B 1 159 ? 14.984 24.219 11.273 1 88.44 159 VAL B O 1
ATOM 3106 N N . PRO B 1 160 ? 15.641 23.125 9.461 1 92.88 160 PRO B N 1
ATOM 3107 C CA . PRO B 1 160 ? 16.047 24.391 8.852 1 92.88 160 PRO B CA 1
ATOM 3108 C C . PRO B 1 160 ? 14.867 25.172 8.281 1 92.88 160 PRO B C 1
ATOM 3110 O O . PRO B 1 160 ? 13.859 24.578 7.879 1 92.88 160 PRO B O 1
ATOM 3113 N N . LEU B 1 161 ? 15 26.469 8.203 1 96.75 161 LEU B N 1
ATOM 3114 C CA . LEU B 1 161 ? 13.961 27.344 7.684 1 96.75 161 LEU B CA 1
ATOM 3115 C C . LEU B 1 161 ? 13.625 27 6.238 1 96.75 161 LEU B C 1
ATOM 3117 O O . LEU B 1 161 ? 12.461 27.016 5.84 1 96.75 161 LEU B O 1
ATOM 3121 N N . ASP B 1 162 ? 14.633 26.625 5.449 1 97 162 ASP B N 1
ATOM 3122 C CA . ASP B 1 162 ? 14.43 26.297 4.039 1 97 162 ASP B CA 1
ATOM 3123 C C . ASP B 1 162 ? 13.477 25.109 3.885 1 97 162 ASP B C 1
ATOM 3125 O O . ASP B 1 162 ? 12.688 25.062 2.939 1 97 162 ASP B O 1
ATOM 3129 N N . TYR B 1 163 ? 13.609 24.203 4.777 1 94.94 163 TYR B N 1
ATOM 3130 C CA . TYR B 1 163 ? 12.711 23.062 4.754 1 94.94 163 TYR B CA 1
ATOM 3131 C C . TYR B 1 163 ? 11.266 23.484 4.996 1 94.94 163 TYR B C 1
ATOM 3133 O O . TYR B 1 163 ? 10.359 23.094 4.266 1 94.94 163 TYR B O 1
ATOM 3141 N N . LEU B 1 164 ? 11.086 24.344 5.98 1 97.69 164 LEU B N 1
ATOM 3142 C CA . LEU B 1 164 ? 9.75 24.844 6.297 1 97.69 164 LEU B CA 1
ATOM 3143 C C . LEU B 1 164 ? 9.195 25.672 5.145 1 97.69 164 LEU B C 1
ATOM 3145 O O . LEU B 1 164 ? 7.992 25.625 4.867 1 97.69 164 LEU B O 1
ATOM 3149 N N . GLN B 1 165 ? 10.023 26.406 4.52 1 98.56 165 GLN B N 1
ATOM 3150 C CA . GLN B 1 165 ? 9.602 27.188 3.363 1 98.56 165 GLN B CA 1
ATOM 3151 C C . GLN B 1 165 ? 9.148 26.281 2.223 1 98.56 165 GLN B C 1
ATOM 3153 O O . GLN B 1 165 ? 8.148 26.578 1.561 1 98.56 165 GLN B O 1
ATOM 3158 N N . THR B 1 166 ? 9.898 25.234 2.053 1 98.19 166 THR B N 1
ATOM 3159 C CA . THR B 1 166 ? 9.516 24.281 1.021 1 98.19 166 THR B CA 1
ATOM 3160 C C . THR B 1 166 ? 8.172 23.641 1.354 1 98.19 166 THR B C 1
ATOM 3162 O O . THR B 1 166 ? 7.297 23.531 0.494 1 98.19 166 THR B O 1
ATOM 3165 N N . LEU B 1 167 ? 8.023 23.219 2.557 1 98 167 LEU B N 1
ATOM 3166 C CA . LEU B 1 167 ? 6.766 22.609 2.977 1 98 167 LEU B CA 1
ATOM 3167 C C . LEU B 1 167 ? 5.609 23.594 2.818 1 98 167 LEU B C 1
ATOM 3169 O O . LEU B 1 167 ? 4.508 23.203 2.416 1 98 167 LEU B O 1
ATOM 3173 N N . ASP B 1 168 ? 5.891 24.812 3.191 1 98.56 168 ASP B N 1
ATOM 3174 C CA . ASP B 1 168 ? 4.883 25.844 3.02 1 98.56 168 ASP B CA 1
ATOM 3175 C C . ASP B 1 168 ? 4.453 25.969 1.559 1 98.56 168 ASP B C 1
ATOM 3177 O O . ASP B 1 168 ? 3.258 25.984 1.259 1 98.56 168 ASP B O 1
ATOM 3181 N N . SER B 1 169 ? 5.398 26.016 0.702 1 98.69 169 SER B N 1
ATOM 3182 C CA . SER B 1 169 ? 5.129 26.125 -0.728 1 98.69 169 SER B CA 1
ATOM 3183 C C . SER B 1 169 ? 4.352 24.922 -1.239 1 98.69 169 SER B C 1
ATOM 3185 O O . SER B 1 169 ? 3.428 25.062 -2.043 1 98.69 169 SER B O 1
ATOM 3187 N N . LEU B 1 170 ? 4.66 23.766 -0.784 1 98.75 170 LEU B N 1
ATOM 3188 C CA . LEU B 1 170 ? 4.008 22.531 -1.239 1 98.75 170 LEU B CA 1
ATOM 3189 C C . LEU B 1 170 ? 2.568 22.469 -0.745 1 98.75 170 LEU B C 1
ATOM 3191 O O . LEU B 1 170 ? 1.671 22.062 -1.487 1 98.75 170 LEU B O 1
ATOM 3195 N N . HIS B 1 171 ? 2.363 22.875 0.478 1 98.81 171 HIS B N 1
ATOM 3196 C CA . HIS B 1 171 ? 0.989 22.938 0.963 1 98.81 171 HIS B CA 1
ATOM 3197 C C . HIS B 1 171 ? 0.163 23.938 0.155 1 98.81 171 HIS B C 1
ATOM 3199 O O . HIS B 1 171 ? -0.981 23.656 -0.205 1 98.81 171 HIS B O 1
ATOM 3205 N N . ASN B 1 172 ? 0.754 25.047 -0.077 1 98.5 172 ASN B N 1
ATOM 3206 C CA . ASN B 1 172 ? 0.079 26.062 -0.875 1 98.5 172 ASN B CA 1
ATOM 3207 C C . ASN B 1 172 ? -0.222 25.562 -2.285 1 98.5 172 ASN B C 1
ATOM 3209 O O . ASN B 1 172 ? -1.322 25.766 -2.799 1 98.5 172 ASN B O 1
ATOM 3213 N N . ASP B 1 173 ? 0.76 24.969 -2.928 1 98.56 173 ASP B N 1
ATOM 3214 C CA . ASP B 1 173 ? 0.593 24.406 -4.266 1 98.56 173 ASP B CA 1
ATOM 3215 C C . ASP B 1 173 ? -0.554 23.391 -4.297 1 98.56 173 ASP B C 1
ATOM 3217 O O . ASP B 1 173 ? -1.344 23.375 -5.242 1 98.56 173 ASP B O 1
ATOM 3221 N N . TRP B 1 174 ? -0.666 22.609 -3.254 1 98.62 174 TRP B N 1
ATOM 3222 C CA . TRP B 1 174 ? -1.688 21.578 -3.168 1 98.62 174 TRP B CA 1
ATOM 3223 C C . TRP B 1 174 ? -3.049 22.172 -2.836 1 98.62 174 TRP B C 1
ATOM 3225 O O . TRP B 1 174 ? -4 22.047 -3.609 1 98.62 174 TRP B O 1
ATOM 3235 N N . LEU B 1 175 ? -3.133 22.969 -1.803 1 98.62 175 LEU B N 1
ATOM 3236 C CA . LEU B 1 175 ? -4.426 23.281 -1.209 1 98.62 175 LEU B CA 1
ATOM 3237 C C . LEU B 1 175 ? -4.973 24.594 -1.775 1 98.62 175 LEU B C 1
ATOM 3239 O O . LEU B 1 175 ? -6.184 24.812 -1.772 1 98.62 175 LEU B O 1
ATOM 3243 N N . ILE B 1 176 ? -4.176 25.438 -2.199 1 98.06 176 ILE B N 1
ATOM 3244 C CA . ILE B 1 176 ? -4.609 26.734 -2.67 1 98.06 176 ILE B CA 1
ATOM 3245 C C . ILE B 1 176 ? -4.551 26.781 -4.195 1 98.06 176 ILE B C 1
ATOM 3247 O O . ILE B 1 176 ? -5.578 26.953 -4.859 1 98.06 176 ILE B O 1
ATOM 3251 N N . LYS B 1 177 ? -3.4 26.531 -4.789 1 98.25 177 LYS B N 1
ATOM 3252 C CA . LYS B 1 177 ? -3.219 26.625 -6.234 1 98.25 177 LYS B CA 1
ATOM 3253 C C . LYS B 1 177 ? -3.795 25.391 -6.945 1 98.25 177 LYS B C 1
ATOM 3255 O O . LYS B 1 177 ? -4.035 25.422 -8.148 1 98.25 177 LYS B O 1
ATOM 3260 N N . LYS B 1 178 ? -3.904 24.266 -6.254 1 98 178 LYS B N 1
ATOM 3261 C CA . LYS B 1 178 ? -4.508 23.031 -6.758 1 98 178 LYS B CA 1
ATOM 3262 C C . LYS B 1 178 ? -3.762 22.531 -7.984 1 98 178 LYS B C 1
ATOM 3264 O O . LYS B 1 178 ? -4.383 22.141 -8.977 1 98 178 LYS B O 1
ATOM 3269 N N . ILE B 1 179 ? -2.463 22.531 -7.938 1 97.19 179 ILE B N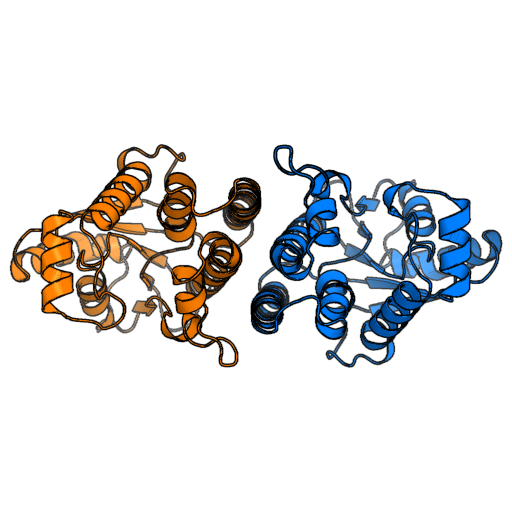 1
ATOM 3270 C CA . ILE B 1 179 ? -1.662 22.172 -9.102 1 97.19 179 ILE B CA 1
ATOM 3271 C C . ILE B 1 179 ? -1.767 20.672 -9.344 1 97.19 179 ILE B C 1
ATOM 3273 O O . ILE B 1 179 ? -1.426 20.188 -10.43 1 97.19 179 ILE B O 1
ATOM 3277 N N . HIS B 1 180 ? -2.182 19.938 -8.375 1 96 180 HIS B N 1
ATOM 3278 C CA . HIS B 1 180 ? -2.299 18.484 -8.516 1 96 180 HIS B CA 1
ATOM 3279 C C . HIS B 1 180 ? -3.719 18.078 -8.891 1 96 180 HIS B C 1
ATOM 3281 O O . HIS B 1 180 ? -4.062 16.906 -8.859 1 96 180 HIS B O 1
ATOM 3287 N N . GLY B 1 181 ? -4.547 19.078 -9.219 1 94.81 181 GLY B N 1
ATOM 3288 C CA . GLY B 1 181 ? -5.953 18.828 -9.484 1 94.81 181 GLY B CA 1
ATOM 3289 C C . GLY B 1 181 ? -6.859 19.234 -8.336 1 94.81 181 GLY B C 1
ATOM 3290 O O . GLY B 1 181 ? -6.41 19.844 -7.375 1 94.81 181 GLY B O 1
ATOM 3291 N N . GLU B 1 182 ? -8.055 18.812 -8.461 1 94.25 182 GLU B N 1
ATOM 3292 C CA . GLU B 1 182 ? -9.023 19.188 -7.438 1 94.25 182 GLU B CA 1
ATOM 3293 C C . GLU B 1 182 ? -8.648 18.594 -6.082 1 94.25 182 GLU B C 1
ATOM 3295 O O . GLU B 1 182 ? -8.188 17.453 -6 1 94.25 182 GLU B O 1
ATOM 3300 N N . VAL B 1 183 ? -8.836 19.406 -5.094 1 96.06 183 VAL B N 1
ATOM 3301 C CA . VAL B 1 183 ? -8.602 18.938 -3.73 1 96.06 183 VAL B CA 1
ATOM 3302 C C . VAL B 1 183 ? -9.734 18.016 -3.303 1 96.06 183 VAL B C 1
ATOM 3304 O O . VAL B 1 183 ? -10.867 18.156 -3.758 1 96.06 183 VAL B O 1
ATOM 3307 N N . PRO B 1 184 ? -9.445 17.062 -2.438 1 94.44 184 PRO B N 1
ATOM 3308 C CA . PRO B 1 184 ? -10.391 15.977 -2.176 1 94.44 184 PRO B CA 1
ATOM 3309 C C . PRO B 1 184 ? -11.57 16.422 -1.309 1 94.44 184 PRO B C 1
ATOM 3311 O O . PRO B 1 184 ? -12.516 15.656 -1.117 1 94.44 184 PRO B O 1
ATOM 3314 N N . ALA B 1 185 ? -11.523 17.625 -0.763 1 97 185 ALA B N 1
ATOM 3315 C CA . ALA B 1 185 ? -12.586 18.109 0.116 1 97 185 ALA B CA 1
ATOM 3316 C C . ALA B 1 185 ? -12.594 19.641 0.184 1 97 185 ALA B C 1
ATOM 3318 O O . ALA B 1 185 ? -11.656 20.297 -0.284 1 97 185 ALA B O 1
ATOM 3319 N N . LYS B 1 186 ? -13.703 20.141 0.772 1 97.31 186 LYS B N 1
ATOM 3320 C CA . LYS B 1 186 ? -13.742 21.578 1.055 1 97.31 186 LYS B CA 1
ATOM 3321 C C . LYS B 1 186 ? -12.602 21.984 1.974 1 97.31 186 LYS B C 1
ATOM 3323 O O . LYS B 1 186 ? -12.297 21.297 2.951 1 97.31 186 LYS B O 1
ATOM 3328 N N . VAL B 1 187 ? -11.992 23.094 1.594 1 98.31 187 VAL B N 1
ATOM 3329 C CA . VAL B 1 187 ? -10.852 23.562 2.371 1 98.31 187 VAL B CA 1
ATOM 3330 C C . VAL B 1 187 ? -11.25 24.797 3.174 1 98.31 187 VAL B C 1
ATOM 3332 O O . VAL B 1 187 ? -11.766 25.766 2.615 1 98.31 187 VAL B O 1
ATOM 3335 N N . ILE B 1 188 ? -11.078 24.719 4.465 1 98.31 188 ILE B N 1
ATOM 3336 C CA . ILE B 1 188 ? -11.211 25.875 5.352 1 98.31 188 ILE B CA 1
ATOM 3337 C C . ILE B 1 188 ? -9.828 26.359 5.77 1 98.31 188 ILE B C 1
ATOM 3339 O O . ILE B 1 188 ? -9.031 25.609 6.32 1 98.31 188 ILE B O 1
ATOM 3343 N N . ILE B 1 189 ? -9.594 27.641 5.512 1 97.88 189 ILE B N 1
ATOM 3344 C CA . ILE B 1 189 ? -8.266 28.188 5.766 1 97.88 189 ILE B CA 1
ATOM 3345 C C . ILE B 1 189 ? -8.281 29.031 7.035 1 97.88 189 ILE B C 1
ATOM 3347 O O . ILE B 1 189 ? -9.156 29.891 7.203 1 97.88 189 ILE B O 1
ATOM 3351 N N . ILE B 1 190 ? -7.371 28.766 7.898 1 97.5 190 ILE B N 1
ATOM 3352 C CA . ILE B 1 190 ? -7.203 29.547 9.117 1 97.5 190 ILE B CA 1
ATOM 3353 C C . ILE B 1 190 ? -5.785 30.109 9.172 1 97.5 190 ILE B C 1
ATOM 3355 O O . ILE B 1 190 ? -4.809 29.375 9.039 1 97.5 190 ILE B O 1
ATOM 3359 N N . ASN B 1 191 ? -5.672 31.359 9.352 1 96.75 191 ASN B N 1
ATOM 3360 C CA . ASN B 1 191 ? -4.375 31.984 9.562 1 96.75 191 ASN B CA 1
ATOM 3361 C C . ASN B 1 191 ? -3.951 31.922 11.023 1 96.75 191 ASN B C 1
ATOM 3363 O O . ASN B 1 191 ? -4.645 32.438 11.8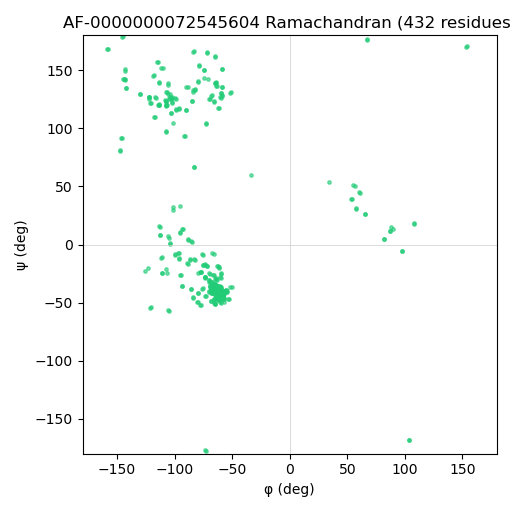98 1 96.75 191 ASN B O 1
ATOM 3367 N N . THR B 1 192 ? -2.771 31.344 11.266 1 96.88 192 THR B N 1
ATOM 3368 C CA . THR B 1 192 ? -2.391 31.125 12.656 1 96.88 192 THR B CA 1
ATOM 3369 C C . THR B 1 192 ? -1.188 31.984 13.031 1 96.88 192 THR B C 1
ATOM 3371 O O . THR B 1 192 ? -0.541 31.75 14.047 1 96.88 192 THR B O 1
ATOM 3374 N N . ASP B 1 193 ? -0.836 32.969 12.297 1 95.69 193 ASP B N 1
ATOM 3375 C CA . ASP B 1 193 ? 0.29 33.844 12.602 1 95.69 193 ASP B CA 1
ATOM 3376 C C . ASP B 1 193 ? -0.012 34.719 13.812 1 95.69 193 ASP B C 1
ATOM 3378 O O . ASP B 1 193 ? 0.904 35.219 14.469 1 95.69 193 ASP B O 1
ATOM 3382 N N . GLY B 1 194 ? -1.262 34.969 14.102 1 89.44 194 GLY B N 1
ATOM 3383 C CA . GLY B 1 194 ? -1.615 35.812 15.242 1 89.44 194 GLY B CA 1
ATOM 3384 C C . GLY B 1 194 ? -1.399 35.125 16.578 1 89.44 194 GLY B C 1
ATOM 3385 O O . GLY B 1 194 ? -0.828 34.031 16.625 1 89.44 194 GLY B O 1
ATOM 3386 N N . ASN B 1 195 ? -1.722 35.75 17.719 1 89.31 195 ASN B N 1
ATOM 3387 C CA . ASN B 1 195 ? -1.564 35.125 19.047 1 89.31 195 ASN B CA 1
ATOM 3388 C C . ASN B 1 195 ? -2.594 34.031 19.281 1 89.31 195 ASN B C 1
ATOM 3390 O O . ASN B 1 195 ? -3.531 33.875 18.5 1 89.31 195 ASN B O 1
ATOM 3394 N N . LYS B 1 196 ? -2.344 33.281 20.25 1 88.5 196 LYS B N 1
ATOM 3395 C CA . LYS B 1 196 ? -3.141 32.094 20.547 1 88.5 196 LYS B CA 1
ATOM 3396 C C . LYS B 1 196 ? -4.621 32.438 20.672 1 88.5 196 LYS B C 1
ATOM 3398 O O . LYS B 1 196 ? -5.48 31.703 20.188 1 88.5 196 LYS B O 1
ATOM 3403 N N . GLU B 1 197 ? -4.953 33.531 21.297 1 92.12 197 GLU B N 1
ATOM 3404 C CA . GLU B 1 197 ? -6.336 33.938 21.5 1 92.12 197 GLU B CA 1
ATOM 3405 C C . GLU B 1 197 ? -7.039 34.219 20.172 1 92.12 197 GLU B C 1
ATOM 3407 O O . GLU B 1 197 ? -8.195 33.844 19.984 1 92.12 197 GLU B O 1
ATOM 3412 N N . ASP B 1 198 ? -6.332 34.844 19.312 1 92.06 198 ASP B N 1
ATOM 3413 C CA . ASP B 1 198 ? -6.887 35.156 18 1 92.06 198 ASP B CA 1
ATOM 3414 C C . ASP B 1 198 ? -7.145 33.875 17.203 1 92.06 198 ASP B C 1
ATOM 3416 O O . ASP B 1 198 ? -8.156 33.75 16.516 1 92.06 198 ASP B O 1
ATOM 3420 N N . VAL B 1 199 ? -6.254 32.938 17.328 1 92.25 199 VAL B N 1
ATOM 3421 C CA . VAL B 1 199 ? -6.375 31.688 16.609 1 92.25 199 VAL B CA 1
ATOM 3422 C C . VAL B 1 199 ? -7.586 30.906 17.125 1 92.25 199 VAL B C 1
ATOM 3424 O O . VAL B 1 199 ? -8.375 30.375 16.328 1 92.25 199 VAL B O 1
ATOM 3427 N N . ILE B 1 200 ? -7.805 30.922 18.391 1 93.62 200 ILE B N 1
ATOM 3428 C CA . ILE B 1 200 ? -8.93 30.219 19 1 93.62 200 ILE B CA 1
ATOM 3429 C C . ILE B 1 200 ? -10.242 30.844 18.531 1 93.62 200 ILE B C 1
ATOM 3431 O O . ILE B 1 200 ? -11.203 30.125 18.234 1 93.62 200 ILE B O 1
ATOM 3435 N N . LYS B 1 201 ? -10.234 32.125 18.422 1 95.06 201 LYS B N 1
ATOM 3436 C CA . LYS B 1 201 ? -11.422 32.812 17.938 1 95.06 201 LYS B CA 1
ATOM 3437 C C . LYS B 1 201 ? -11.742 32.406 16.5 1 95.06 201 LYS B C 1
ATOM 3439 O O . LYS B 1 201 ? -12.906 32.25 16.141 1 95.06 201 LYS B O 1
ATOM 3444 N N . GLN B 1 202 ? -10.742 32.312 15.742 1 94.94 202 GLN B N 1
ATOM 3445 C CA . GLN B 1 202 ? -10.945 31.875 14.359 1 94.94 202 GLN B CA 1
ATOM 3446 C C . GLN B 1 202 ? -11.492 30.453 14.297 1 94.94 202 GLN B C 1
ATOM 3448 O O . GLN B 1 202 ? -12.391 30.172 13.5 1 94.94 202 GLN B O 1
ATOM 3453 N N . ILE B 1 203 ? -10.961 29.562 15.148 1 95.62 203 ILE B N 1
ATOM 3454 C CA . ILE B 1 203 ? -11.414 28.172 15.195 1 95.62 203 ILE B CA 1
ATOM 3455 C C . ILE B 1 203 ? -12.883 28.125 15.594 1 95.62 203 ILE B C 1
ATOM 3457 O O . ILE B 1 203 ? -13.68 27.422 14.977 1 95.62 203 ILE B O 1
ATOM 3461 N N . GLN B 1 204 ? -13.188 28.938 16.547 1 95.56 204 GLN B N 1
ATOM 3462 C CA . GLN B 1 204 ? -14.562 28.984 17.016 1 95.56 204 GLN B CA 1
ATOM 3463 C C . GLN B 1 204 ? -15.508 29.484 15.93 1 95.56 204 GLN B C 1
ATOM 3465 O O . GLN B 1 204 ? -16.641 29 15.82 1 95.56 204 GLN B O 1
ATOM 3470 N N . ALA B 1 205 ? -15 30.375 15.148 1 95.88 205 ALA B N 1
ATOM 3471 C CA . ALA B 1 205 ? -15.82 30.969 14.102 1 95.88 205 ALA B CA 1
ATOM 3472 C C . ALA B 1 205 ? -16.188 29.938 13.031 1 95.88 205 ALA B C 1
ATOM 3474 O O . ALA B 1 205 ? -17.219 30.062 12.367 1 95.88 205 ALA B O 1
ATOM 3475 N N . VAL B 1 206 ? -15.352 28.906 12.883 1 95.62 206 VAL B N 1
ATOM 3476 C CA . VAL B 1 206 ? -15.602 27.953 11.812 1 95.62 206 VAL B CA 1
ATOM 3477 C C . VAL B 1 206 ? -15.992 26.609 12.406 1 95.62 206 VAL B C 1
ATOM 3479 O O . VAL B 1 206 ? -16.047 25.594 11.688 1 95.62 206 VAL B O 1
ATOM 3482 N N . GLU B 1 207 ? -16.203 26.516 13.641 1 96.56 207 GLU B N 1
ATOM 3483 C CA . GLU B 1 207 ? -16.453 25.281 14.367 1 96.56 207 GLU B CA 1
ATOM 3484 C C . GLU B 1 207 ? -17.594 24.484 13.742 1 96.56 207 GLU B C 1
ATOM 3486 O O . GLU B 1 207 ? -17.484 23.297 13.492 1 96.56 207 GLU B O 1
ATOM 3491 N N . SER B 1 208 ? -18.656 25.188 13.453 1 96.12 208 SER B N 1
ATOM 3492 C CA . SER B 1 208 ? -19.844 24.516 12.898 1 96.12 208 SER B CA 1
ATOM 3493 C C . SER B 1 208 ? -19.531 23.906 11.539 1 96.12 208 SER B C 1
ATOM 3495 O O . SER B 1 208 ? -19.984 22.797 11.242 1 96.12 208 SER B O 1
ATOM 3497 N N . GLU B 1 209 ? -18.781 24.672 10.797 1 96.94 209 GLU B N 1
ATOM 3498 C CA . GLU B 1 209 ? -18.422 24.172 9.477 1 96.94 209 GLU B CA 1
ATOM 3499 C C . GLU B 1 209 ? -17.484 22.953 9.578 1 96.94 209 GLU B C 1
ATOM 3501 O O . GLU B 1 209 ? -17.672 21.969 8.867 1 96.94 209 GLU B O 1
ATOM 3506 N N . VAL B 1 210 ? -16.531 23.031 10.477 1 97.12 210 VAL B N 1
ATOM 3507 C CA . VAL B 1 210 ? -15.555 21.969 10.68 1 97.12 210 VAL B CA 1
ATOM 3508 C C . VAL B 1 210 ? -16.266 20.719 11.18 1 97.12 210 VAL B C 1
ATOM 3510 O O . VAL B 1 210 ? -15.891 19.594 10.828 1 97.12 210 VAL B O 1
ATOM 3513 N N . MET B 1 211 ? -17.375 20.938 11.906 1 96.06 211 MET B N 1
ATOM 3514 C CA . MET B 1 211 ? -18.141 19.844 12.484 1 96.06 211 MET B CA 1
ATOM 3515 C C . MET B 1 211 ? -19.188 19.328 11.5 1 96.06 211 MET B C 1
ATOM 3517 O O . MET B 1 211 ? -20.016 18.484 11.852 1 96.06 211 MET B O 1
ATOM 3521 N N . CYS B 1 212 ? -19.172 19.859 10.336 1 94.19 212 CYS B N 1
ATOM 3522 C CA . CYS B 1 212 ? -20.078 19.422 9.273 1 94.19 212 CYS B CA 1
ATOM 3523 C C . CYS B 1 212 ? -21.531 19.547 9.703 1 94.19 212 CYS B C 1
ATOM 3525 O O . CYS B 1 212 ? -22.344 18.688 9.383 1 94.19 212 CYS B O 1
ATOM 3527 N N . GLY B 1 213 ? -21.797 20.484 10.516 1 93 213 GLY B N 1
ATOM 3528 C CA . GLY B 1 213 ? -23.156 20.734 10.961 1 93 213 GLY B CA 1
ATOM 3529 C C . GLY B 1 213 ? -23.594 19.828 12.094 1 93 213 GLY B C 1
ATOM 3530 O O . GLY B 1 213 ? -24.75 19.891 12.539 1 93 213 GLY B O 1
ATOM 3531 N N . ILE B 1 214 ? -22.719 19.016 12.594 1 94.69 214 ILE B N 1
ATOM 3532 C CA . ILE B 1 214 ? -23.016 18.109 13.688 1 94.69 214 ILE B CA 1
ATOM 3533 C C . ILE B 1 214 ? -22.875 18.828 15.023 1 94.69 214 ILE B C 1
ATOM 3535 O O . ILE B 1 214 ? -21.891 19.547 15.25 1 94.69 214 ILE B O 1
ATOM 3539 N N . GLN B 1 215 ? -23.859 18.672 15.836 1 94.31 215 GLN B N 1
ATOM 3540 C CA . GLN B 1 215 ? -23.828 19.312 17.141 1 94.31 215 GLN B CA 1
ATOM 3541 C C . GLN B 1 215 ? -22.766 18.672 18.031 1 94.31 215 GLN B C 1
ATOM 3543 O O . GLN B 1 215 ? -22.75 17.453 18.219 1 94.31 215 GLN B O 1
ATOM 3548 N N . PRO B 1 216 ? -21.922 19.531 18.5 1 93.5 216 PRO B N 1
ATOM 3549 C CA . PRO B 1 216 ? -20.922 19 19.438 1 93.5 216 PRO B CA 1
ATOM 3550 C C . PRO B 1 216 ? -21.531 18.453 20.719 1 93.5 216 PRO B C 1
ATOM 3552 O O . PRO B 1 216 ? -22.5 19.016 21.219 1 93.5 216 PRO B O 1
ATOM 3555 N N . LEU B 1 217 ? -21 17.297 21.094 1 92.12 217 LEU B N 1
ATOM 3556 C CA . LEU B 1 217 ? -21.422 16.719 22.359 1 92.12 217 LEU B CA 1
ATOM 3557 C C . LEU B 1 217 ? -20.328 16.844 23.406 1 92.12 217 LEU B C 1
ATOM 3559 O O . LEU B 1 217 ? -19.203 16.359 23.203 1 92.12 217 LEU B O 1
ATOM 3563 N N . LEU B 1 218 ? -20.625 17.547 24.516 1 87.38 218 LEU B N 1
ATOM 3564 C CA . LEU B 1 218 ? -19.641 17.734 25.562 1 87.38 218 LEU B CA 1
ATOM 3565 C C . LEU B 1 218 ? -19.5 16.484 26.422 1 87.38 218 LEU B C 1
ATOM 3567 O O . LEU B 1 218 ? -20.484 15.766 26.641 1 87.38 218 LEU B O 1
#

Secondary structure (DSSP, 8-state):
----EEEEEEE-TTSSHHHHHHHHHT-TTEEEE---HHHHH-BTTB-HHHHHHH-HHHHHHHHHHHHHHHHHHHHT---TT-SEEEEES-HHHIIIIIIHHHHHTT-S-HHHHHHHHHHHHHHHHHS----SEEEEEE--HHHHHHHHHHHT-GGGTT--HHHHHHHHHHHHHHHTS-TTSS-SSEEEEEE-SS-HHHHHHHHHHTHHHHTTTPPP--/----EEEEEEE-TTSSHHHHHHHHHT-TTEEEE---HHHHH-BTTB-HHHHHHH-HHHHHHHHHHHHHHHHHHHHT---TT-SEEEEES-HHHIIIIIIHHHHHTT-S-HHHHHHHHHHHHHHHHHS----SEEEEEE--HHHHHHHHHHHT-GGGTT--HHHHHHHHHHHHHHHTS-TTSS-SSEEEEEE-SS-HHHHHHHHHHTHHHHTTTPPP--

InterPro domains:
  IPR002624 Deoxynucleoside kinase [PIRSF000705] (5-210)
  IPR027417 P-loop containing nucleoside triphosphate hydrolase [G3DSA:3.40.50.300] (1-194)
  IPR027417 P-loop containing nucleoside triphosphate hydrolase [SSF52540] (1-209)
  IPR031314 Deoxynucleoside kinase domain [PF01712] (8-203)
  IPR031314 Deoxynucleoside kinase domain [cd01673] (7-193)
  IPR050566 Deoxyribonucleoside Kinase [PTHR10513] (6-211)

Sequence (436 aa):
MKKIFSVAVEGNIGSGKTTLLNFFKKYRNVEVLVEPVEKWKNIKGFNSLDLMYKDATRWSSAFQSYVTLTMLQNHHYHNDEINIRMTERSVYSARYCFIENLYKSKLMPEIDYAMLGEWHDWIKTNAEAQLDIIVYLQAKPETCLTRIAERNRHEELGVPLDYLQTLDSLHNDWLIKKIHGEVPAKVIIINTDGNKEDVIKQIQAVESEVMCGIQPLLMKKIFSVAVEGNIGSGKTTLLNFFKKYRNVEVLVEPVEKWKNIKGFNSLDLMYKDATRWSSAFQSYVTLTMLQNHHYHNDEINIRMTERSVYSARYCFIENLYKSKLMPEIDYAMLGEWHDWIKTNAEAQLDIIVYLQAKPETCLTRIAERNRHEELGVPLDYLQTLDSLHNDWLIKKIHGEVPAKVIIINTDGNKEDVIKQIQAVESEVMCGIQPLL

Foldseek 3Di:
DQAAAEEEEDEFQQLCSVVLLVVQVPFFQEAEAEQPCVCCCQDPHHNLVVVCVVQVQPRVLVSLVVSLVVLLVLLPDDDPRHRYYYYHHHSVCSLQFVLVLCVVVVSYDPVSNVVVVVVVVCCVPPRSRAHAEYEYRDDQLVSSVVSCVVVVDPSCPPPDSVSRVSSNVSCCVCPPVVVVHDDRYHYHYFYRHDDPVVRVVRSVVCVCVSSVNDDTHD/DQAAAEEEEDEFQQLCSVVLLVVQVPFFQEAEAEQPCVCCCQDPHHNLVVVCVVQVQPRVLVSLVVSQVVLLVLLPDDDPRHRYYYYHHHSVCSLQFVLVLCVVVVRYDPVSNVVVVVVVVCCLPPSNRAHAEYEYRDDQLVSSVVSCVVVVDPSCPPPDSVSRVSSNVSCCVCPPVVVVHDDRYHYHYFYRHDDPVVRVVRSVVCVCVSSVNDDTHD

Nearest PDB structures (foldseek):
  2jcs-assembly1_B  TM=9.386E-01  e=1.159E-21  Drosophila melanogaster
  6ybh-assembly3_E  TM=9.509E-01  e=2.261E-21  Drosophila melanogaster
  2vp9-assembly3_E  TM=9.509E-01  e=4.413E-21  Drosophila melanogaster
  1zm7-assembly1_B  TM=9.402E-01  e=5.980E-21  Drosophila melanogaster
  2vpp-assembly1_A  TM=9.402E-01  e=7.177E-21  Drosophila melanogaster